Protein AF-A0AA37AFT3-F1 (afdb_monomer_lite)

Radius of gyration: 33.55 Å; chains: 1; bounding box: 89×80×113 Å

Structure (mmCIF, N/CA/C/O backbone):
data_AF-A0AA37AFT3-F1
#
_entry.id   AF-A0AA37AFT3-F1
#
loop_
_atom_site.group_PDB
_atom_site.id
_atom_site.type_symbol
_atom_site.label_atom_id
_atom_site.label_alt_id
_atom_site.label_comp_id
_atom_site.label_asym_id
_atom_site.label_entity_id
_atom_site.label_seq_id
_atom_site.pdbx_PDB_ins_code
_atom_site.Cartn_x
_atom_site.Cartn_y
_atom_site.Cartn_z
_atom_site.occupancy
_atom_site.B_iso_or_equiv
_atom_site.auth_seq_id
_atom_site.auth_comp_id
_atom_site.auth_asym_id
_atom_site.auth_atom_id
_atom_site.pdbx_PDB_model_num
ATOM 1 N N . MET A 1 1 ? -3.714 -36.925 9.515 1.00 52.41 1 MET A N 1
ATOM 2 C CA . MET A 1 1 ? -2.650 -36.429 8.627 1.00 52.41 1 MET A CA 1
ATOM 3 C C . MET A 1 1 ? -2.883 -37.020 7.266 1.00 52.41 1 MET A C 1
ATOM 5 O O . MET A 1 1 ? -2.352 -38.081 6.935 1.00 52.41 1 MET A O 1
ATOM 9 N N . ASP A 1 2 ? -3.731 -36.326 6.524 1.00 59.03 2 ASP A N 1
ATOM 10 C CA . ASP A 1 2 ? -3.814 -36.468 5.084 1.00 59.03 2 ASP A CA 1
ATOM 11 C C . ASP A 1 2 ? -2.380 -36.406 4.508 1.00 59.03 2 ASP A C 1
ATOM 13 O O . ASP A 1 2 ? -1.645 -35.446 4.735 1.00 59.03 2 ASP A O 1
ATOM 17 N N . LYS A 1 3 ? -1.901 -37.492 3.888 1.00 64.19 3 LYS A N 1
ATOM 18 C CA . LYS A 1 3 ? -0.626 -37.509 3.139 1.00 64.19 3 LYS A CA 1
ATOM 19 C C . LYS A 1 3 ? -0.868 -37.315 1.641 1.00 64.19 3 LYS A C 1
ATOM 21 O O . LYS A 1 3 ? 0.103 -37.268 0.884 1.00 64.19 3 LYS A O 1
ATOM 26 N N . ASP A 1 4 ? -2.129 -37.224 1.227 1.00 77.56 4 ASP A N 1
ATOM 27 C CA . ASP A 1 4 ? -2.548 -37.142 -0.166 1.00 77.56 4 ASP A CA 1
ATOM 28 C C . ASP A 1 4 ? -2.232 -35.768 -0.762 1.00 77.56 4 ASP A C 1
ATOM 30 O O . ASP A 1 4 ? -1.891 -35.685 -1.939 1.00 77.56 4 ASP A O 1
ATOM 34 N N . TRP A 1 5 ? -2.136 -34.720 0.071 1.00 83.06 5 TRP A N 1
ATOM 35 C CA . TRP A 1 5 ? -1.703 -33.385 -0.369 1.00 83.06 5 TRP A CA 1
ATOM 36 C C . TRP A 1 5 ? -0.353 -33.399 -1.102 1.00 83.06 5 TRP A C 1
ATOM 38 O O . TRP A 1 5 ? -0.123 -32.582 -1.986 1.00 83.06 5 TRP A O 1
ATOM 48 N N . LYS A 1 6 ? 0.555 -34.341 -0.797 1.00 88.25 6 LYS A N 1
ATOM 49 C CA . LYS A 1 6 ? 1.831 -34.456 -1.526 1.00 88.25 6 LYS A CA 1
ATOM 50 C C . LYS A 1 6 ? 1.647 -34.905 -2.971 1.00 88.25 6 LYS A C 1
ATOM 52 O O . LYS A 1 6 ? 2.465 -34.536 -3.805 1.00 88.25 6 LYS A O 1
ATOM 57 N N . LYS A 1 7 ? 0.605 -35.688 -3.267 1.00 89.06 7 LYS A N 1
ATOM 58 C CA . LYS A 1 7 ? 0.298 -36.140 -4.631 1.00 89.06 7 LYS A CA 1
ATOM 59 C C . LYS A 1 7 ? -0.245 -35.004 -5.498 1.00 89.06 7 LYS A C 1
ATOM 61 O O . LYS A 1 7 ? -0.102 -35.053 -6.713 1.00 89.06 7 LYS A O 1
ATOM 66 N N . VAL A 1 8 ? -0.793 -33.955 -4.879 1.00 91.19 8 VAL A N 1
ATOM 67 C CA . VAL A 1 8 ? -1.236 -32.735 -5.575 1.00 91.19 8 VAL A CA 1
ATOM 68 C C . VAL A 1 8 ? -0.067 -32.017 -6.252 1.00 91.19 8 VAL A C 1
ATOM 70 O O . VAL A 1 8 ? -0.282 -31.320 -7.235 1.00 91.19 8 VAL A O 1
ATOM 73 N N . ALA A 1 9 ? 1.177 -32.231 -5.800 1.00 92.12 9 ALA A N 1
ATOM 74 C CA . ALA A 1 9 ? 2.371 -31.621 -6.389 1.00 92.12 9 ALA A CA 1
ATOM 75 C C . ALA A 1 9 ? 2.471 -31.826 -7.910 1.00 92.12 9 ALA A C 1
ATOM 77 O O . ALA A 1 9 ? 2.867 -30.913 -8.625 1.00 92.12 9 ALA A O 1
ATOM 78 N N . GLU A 1 10 ? 2.081 -33.003 -8.407 1.00 91.31 10 GLU A N 1
ATOM 79 C CA . GLU A 1 10 ? 2.119 -33.342 -9.838 1.00 91.31 10 GLU A CA 1
ATOM 80 C C . GLU A 1 10 ? 1.008 -32.654 -10.649 1.00 91.31 10 GLU A C 1
ATOM 82 O O . GLU A 1 10 ? 1.064 -32.631 -11.875 1.00 91.31 10 GLU A O 1
ATOM 87 N N . LYS A 1 11 ? -0.000 -32.096 -9.970 1.00 94.19 11 LYS A N 1
ATOM 88 C CA . LYS A 1 11 ? -1.185 -31.457 -10.563 1.00 94.19 11 LYS A CA 1
ATOM 89 C C . LYS A 1 11 ? -1.181 -29.936 -10.410 1.00 94.19 11 LYS A C 1
ATOM 91 O O . LYS A 1 11 ? -2.057 -29.273 -10.959 1.00 94.19 11 LYS A O 1
ATOM 96 N N . LEU A 1 12 ? -0.233 -29.382 -9.652 1.00 95.44 12 LEU A N 1
ATOM 97 C CA . LEU A 1 12 ? -0.083 -27.938 -9.507 1.00 95.44 12 LEU A CA 1
ATOM 98 C C . LEU A 1 12 ? 0.278 -27.307 -10.864 1.00 95.44 12 LEU A C 1
ATOM 100 O O . LEU A 1 12 ? 1.156 -27.836 -11.555 1.00 95.44 12 LEU A O 1
ATOM 104 N N . PRO A 1 13 ? -0.342 -26.171 -11.235 1.00 95.31 13 PRO A N 1
ATOM 105 C CA . PRO A 1 13 ? -0.025 -25.474 -12.476 1.00 95.31 13 PRO A CA 1
ATOM 106 C C . PRO A 1 13 ? 1.466 -25.148 -12.591 1.00 95.31 13 PRO A C 1
ATOM 108 O O . PRO A 1 13 ? 2.115 -24.823 -11.599 1.00 95.31 13 PRO A O 1
ATOM 111 N N . VAL A 1 14 ? 2.003 -25.214 -13.808 1.00 94.38 14 VAL A N 1
ATOM 112 C CA . VAL A 1 14 ? 3.377 -24.779 -14.136 1.00 94.38 14 VAL A CA 1
ATOM 113 C C . VAL A 1 14 ? 3.405 -23.465 -14.922 1.00 94.38 14 VAL A C 1
ATOM 115 O O . VAL A 1 14 ? 4.475 -22.905 -15.150 1.00 94.38 14 VAL A O 1
ATOM 118 N N . GLU A 1 15 ? 2.226 -22.959 -15.287 1.00 93.62 15 GLU A N 1
ATOM 119 C CA . GLU A 1 15 ? 2.006 -21.671 -15.940 1.00 93.62 15 GLU A CA 1
ATOM 120 C C . GLU A 1 15 ? 0.859 -20.917 -15.249 1.00 93.62 15 GLU A C 1
ATOM 122 O O . GLU A 1 15 ? -0.069 -21.569 -14.752 1.00 93.62 15 GLU A O 1
ATOM 127 N N . PRO A 1 16 ? 0.913 -19.574 -15.218 1.00 94.38 16 PRO A N 1
ATOM 128 C CA . PRO A 1 16 ? -0.163 -18.750 -14.680 1.00 94.38 16 PRO A CA 1
ATOM 129 C C . PRO A 1 16 ? -1.413 -18.772 -15.565 1.00 94.38 16 PRO A C 1
ATOM 131 O O . PRO A 1 16 ? -1.354 -19.098 -16.755 1.00 94.38 16 PRO A O 1
ATOM 134 N N . ARG A 1 17 ? -2.552 -18.345 -15.010 1.00 92.75 17 ARG A N 1
ATOM 135 C CA . ARG A 1 17 ? -3.761 -18.097 -15.810 1.00 92.75 17 ARG A CA 1
ATOM 136 C C . ARG A 1 17 ? -3.544 -16.979 -16.831 1.00 92.75 17 ARG A C 1
ATOM 138 O O . ARG A 1 17 ? -2.819 -16.018 -16.583 1.00 92.75 17 ARG A O 1
ATOM 145 N N . SER A 1 18 ? -4.281 -17.050 -17.940 1.00 92.38 18 SER A N 1
ATOM 146 C CA . SER A 1 18 ? -4.315 -15.989 -18.956 1.00 92.38 18 SER A CA 1
ATOM 147 C C . SER A 1 18 ? -4.700 -14.629 -18.378 1.00 92.38 18 SER A C 1
ATOM 149 O O . SER A 1 18 ? -4.163 -13.620 -18.814 1.00 92.38 18 SER A O 1
ATOM 151 N N . ASP A 1 19 ? -5.597 -14.602 -17.388 1.00 90.12 19 ASP A N 1
ATOM 152 C CA . ASP A 1 19 ? -6.041 -13.361 -16.745 1.00 90.12 19 ASP A CA 1
ATOM 153 C C . ASP A 1 19 ? -4.878 -12.664 -16.029 1.00 90.12 19 ASP A C 1
ATOM 155 O O . ASP A 1 19 ? -4.692 -11.469 -16.216 1.00 90.12 19 ASP A O 1
ATOM 159 N N . LEU A 1 20 ? -4.045 -13.421 -15.299 1.00 91.00 20 LEU A N 1
ATOM 160 C CA . LEU A 1 20 ? -2.837 -12.892 -14.658 1.00 91.00 20 LEU A CA 1
ATOM 161 C C . LEU A 1 20 ? -1.834 -12.391 -15.695 1.00 91.00 20 LEU A C 1
ATOM 163 O O . LEU A 1 20 ? -1.257 -11.322 -15.532 1.00 91.00 20 LEU A O 1
ATOM 167 N N . VAL A 1 21 ? -1.616 -13.163 -16.765 1.00 93.00 21 VAL A N 1
ATOM 168 C CA . VAL A 1 21 ? -0.695 -12.767 -17.840 1.00 93.00 21 VAL A CA 1
ATOM 169 C C . VAL A 1 21 ? -1.152 -11.458 -18.476 1.00 93.00 21 VAL A C 1
ATOM 171 O O . VAL A 1 21 ? -0.344 -10.551 -18.635 1.00 93.00 21 VAL A O 1
ATOM 174 N N . ASN A 1 22 ? -2.437 -11.339 -18.805 1.00 90.94 22 ASN A N 1
ATOM 175 C CA . ASN A 1 22 ? -2.991 -10.141 -19.426 1.00 90.94 22 ASN A CA 1
ATOM 176 C C . ASN A 1 22 ? -2.936 -8.931 -18.489 1.00 90.94 22 ASN A C 1
ATOM 178 O O . ASN A 1 22 ? -2.549 -7.861 -18.940 1.00 90.94 22 ASN A O 1
ATOM 182 N N . ASP A 1 23 ? -3.280 -9.103 -17.211 1.00 87.38 23 ASP A N 1
ATOM 183 C CA . ASP A 1 23 ? -3.240 -8.042 -16.196 1.00 87.38 23 ASP A CA 1
ATOM 184 C C . ASP A 1 23 ? -1.820 -7.476 -16.037 1.00 87.38 23 ASP A C 1
ATOM 186 O O . ASP A 1 23 ? -1.592 -6.275 -16.175 1.00 87.38 23 ASP A O 1
ATOM 190 N N . VAL A 1 24 ? -0.832 -8.366 -15.894 1.00 87.12 24 VAL A N 1
ATOM 191 C CA . VAL A 1 24 ? 0.586 -7.995 -15.799 1.00 87.12 24 VAL A CA 1
ATOM 192 C C . VAL A 1 24 ? 1.084 -7.321 -17.076 1.00 87.12 24 VAL A C 1
ATOM 194 O O . VAL A 1 24 ? 1.809 -6.334 -17.004 1.00 87.12 24 VAL A O 1
ATOM 197 N N . LEU A 1 25 ? 0.733 -7.844 -18.255 1.00 87.25 25 LEU A N 1
ATOM 198 C CA . LEU A 1 25 ? 1.149 -7.235 -19.519 1.00 87.25 25 LEU A CA 1
ATOM 199 C C . LEU A 1 25 ? 0.500 -5.859 -19.720 1.00 87.25 25 LEU A C 1
ATOM 201 O O . LEU A 1 25 ? 1.189 -4.948 -20.168 1.00 87.25 25 LEU A O 1
ATOM 205 N N . SER A 1 26 ? -0.775 -5.683 -19.356 1.00 84.50 26 SER A N 1
ATOM 206 C CA . SER A 1 26 ? -1.445 -4.376 -19.399 1.00 84.50 26 SER A CA 1
ATOM 207 C C . SER A 1 26 ? -0.713 -3.379 -18.508 1.00 84.50 26 SER A C 1
ATOM 209 O O . SER A 1 26 ? -0.323 -2.322 -18.983 1.00 84.50 26 SER A O 1
ATOM 211 N N . ASP A 1 27 ? -0.405 -3.740 -17.258 1.00 79.88 27 ASP A N 1
ATOM 212 C CA . ASP A 1 27 ? 0.327 -2.853 -16.346 1.00 79.88 27 ASP A CA 1
ATOM 213 C C . ASP A 1 27 ? 1.717 -2.461 -16.885 1.00 79.88 27 ASP A C 1
ATOM 215 O O . ASP A 1 27 ? 2.114 -1.294 -16.835 1.00 79.88 27 ASP A O 1
ATOM 219 N N . ILE A 1 28 ? 2.435 -3.415 -17.487 1.00 77.38 28 ILE A N 1
ATOM 220 C CA . ILE A 1 28 ? 3.740 -3.173 -18.118 1.00 77.38 28 ILE A CA 1
ATOM 221 C C . ILE A 1 28 ? 3.657 -2.137 -19.247 1.00 77.38 28 ILE A C 1
ATOM 223 O O . ILE A 1 28 ? 4.567 -1.313 -19.374 1.00 77.38 28 ILE A O 1
ATOM 227 N N . TYR A 1 29 ? 2.627 -2.212 -20.092 1.00 71.12 29 TYR A N 1
ATOM 228 C CA . TYR A 1 29 ? 2.511 -1.367 -21.283 1.00 71.12 29 TYR A CA 1
ATOM 229 C C . TYR A 1 29 ? 1.748 -0.060 -21.036 1.00 71.12 29 TYR A C 1
ATOM 231 O O . TYR A 1 29 ? 2.037 0.927 -21.712 1.00 71.12 29 TYR A O 1
ATOM 239 N N . ASP A 1 30 ? 0.838 -0.034 -20.062 1.00 67.94 30 ASP A N 1
ATOM 240 C CA . ASP A 1 30 ? -0.032 1.111 -19.782 1.00 67.94 30 ASP A CA 1
ATOM 241 C C . ASP A 1 30 ? 0.508 2.002 -18.652 1.00 67.94 30 ASP A C 1
ATOM 243 O O . ASP A 1 30 ? 0.416 3.227 -18.749 1.00 67.94 30 ASP A O 1
ATOM 247 N N . ASN A 1 31 ? 1.099 1.413 -17.603 1.00 64.19 31 ASN A N 1
ATOM 248 C CA . ASN A 1 31 ? 1.530 2.139 -16.399 1.00 64.19 31 ASN A CA 1
ATOM 249 C C . ASN A 1 31 ? 3.060 2.199 -16.252 1.00 64.19 31 ASN A C 1
ATOM 251 O O . ASN A 1 31 ? 3.593 3.214 -15.818 1.00 64.19 31 ASN A O 1
ATOM 255 N N . GLY A 1 32 ? 3.784 1.142 -16.642 1.00 60.25 32 GLY A N 1
ATOM 256 C CA . GLY A 1 32 ? 5.251 1.145 -16.758 1.00 60.25 32 GLY A CA 1
ATOM 257 C C . GLY A 1 32 ? 6.048 1.160 -15.442 1.00 60.25 32 GLY A C 1
ATOM 258 O O . GLY A 1 32 ? 7.270 1.326 -15.485 1.00 60.25 32 GLY A O 1
ATOM 259 N N . ASP A 1 33 ? 5.402 0.960 -14.289 1.00 63.38 33 ASP A N 1
ATOM 260 C CA . ASP A 1 33 ? 5.991 1.291 -12.982 1.00 63.38 33 ASP A CA 1
ATOM 261 C C . ASP A 1 33 ? 6.720 0.127 -12.278 1.00 63.38 33 ASP A C 1
ATOM 263 O O . ASP A 1 33 ? 7.746 0.342 -11.628 1.00 63.38 33 ASP A O 1
ATOM 267 N N . ALA A 1 34 ? 6.252 -1.125 -12.388 1.00 70.69 34 ALA A N 1
ATOM 268 C CA . ALA A 1 34 ? 6.767 -2.213 -11.536 1.00 70.69 34 ALA A CA 1
ATOM 269 C C . ALA A 1 34 ? 7.836 -3.122 -12.163 1.00 70.69 34 ALA A C 1
ATOM 271 O O . ALA A 1 34 ? 8.575 -3.786 -11.429 1.00 70.69 34 ALA A O 1
ATOM 272 N N . LEU A 1 35 ? 7.924 -3.165 -13.496 1.00 86.19 35 LEU A N 1
ATOM 273 C CA . LEU A 1 35 ? 8.821 -4.054 -14.253 1.00 86.19 35 LEU A CA 1
ATOM 274 C C . LEU A 1 35 ? 9.780 -3.293 -15.180 1.00 86.19 35 LEU A C 1
ATOM 276 O O . LEU A 1 35 ? 10.328 -3.858 -16.126 1.00 86.19 35 LEU A O 1
ATOM 280 N N . GLY A 1 36 ? 10.021 -2.022 -14.861 1.00 84.19 36 GLY A N 1
ATOM 281 C CA . GLY A 1 36 ? 10.932 -1.147 -15.585 1.00 84.19 36 GLY A CA 1
ATOM 282 C C . GLY A 1 36 ? 10.323 -0.565 -16.857 1.00 84.19 36 GLY A C 1
ATOM 283 O O . GLY A 1 36 ? 9.535 -1.205 -17.555 1.00 84.19 36 GLY A O 1
ATOM 284 N N . THR A 1 37 ? 10.733 0.660 -17.166 1.00 86.88 37 THR A N 1
ATOM 285 C CA . THR A 1 37 ? 10.320 1.388 -18.365 1.00 86.88 37 THR A CA 1
ATOM 286 C C . THR A 1 37 ? 11.112 0.902 -19.586 1.00 86.88 37 THR A C 1
ATOM 288 O O . THR A 1 37 ? 12.298 0.576 -19.455 1.00 86.88 37 THR A O 1
ATOM 291 N N . PRO A 1 38 ? 10.502 0.848 -20.785 1.00 89.38 38 PRO A N 1
ATOM 292 C CA . PRO A 1 38 ? 11.240 0.597 -22.017 1.00 89.38 38 PRO A CA 1
ATOM 293 C C . PRO A 1 38 ? 12.376 1.611 -22.237 1.00 89.38 38 PRO A C 1
ATOM 295 O O . PRO A 1 38 ? 12.302 2.756 -21.793 1.00 89.38 38 PRO A O 1
ATOM 298 N N . MET A 1 39 ? 13.428 1.204 -22.947 1.00 93.12 39 MET A N 1
ATOM 299 C CA . MET A 1 39 ? 14.653 1.986 -23.130 1.00 93.12 39 MET A CA 1
ATOM 300 C C . MET A 1 39 ? 14.903 2.311 -24.604 1.00 93.12 39 MET A C 1
ATOM 302 O O . MET A 1 39 ? 14.559 1.547 -25.511 1.00 93.12 39 MET A O 1
ATOM 306 N N . LEU A 1 40 ? 15.564 3.440 -24.842 1.00 95.56 40 LEU A N 1
ATOM 307 C CA . LEU A 1 40 ? 16.180 3.787 -26.111 1.00 95.56 40 LEU A CA 1
ATOM 308 C C . LEU A 1 40 ? 17.692 3.629 -25.981 1.00 95.56 40 LEU A C 1
ATOM 310 O O . LEU A 1 40 ? 18.389 4.497 -25.454 1.00 95.56 40 LEU A O 1
ATOM 314 N N . LEU A 1 41 ? 18.191 2.488 -26.449 1.00 96.69 41 LEU A N 1
ATOM 315 C CA . LEU A 1 41 ? 19.598 2.137 -26.348 1.00 96.69 41 LEU A CA 1
ATOM 316 C C . LEU A 1 41 ? 20.392 2.876 -27.404 1.00 96.69 41 LEU A C 1
ATOM 318 O O . LEU A 1 41 ? 20.119 2.691 -28.583 1.00 96.69 41 LEU A O 1
ATOM 322 N N . PHE A 1 42 ? 21.425 3.617 -27.016 1.00 96.50 42 PHE A N 1
ATOM 323 C CA . PHE A 1 42 ? 22.278 4.297 -27.986 1.00 96.50 42 PHE A CA 1
ATOM 324 C C . PHE A 1 42 ? 23.761 3.996 -27.799 1.00 96.50 42 PHE A C 1
ATOM 326 O O . PHE A 1 42 ? 24.255 3.725 -26.699 1.00 96.50 42 PHE A O 1
ATOM 333 N N . HIS A 1 43 ? 24.502 4.060 -28.899 1.00 95.31 43 HIS A N 1
ATOM 334 C CA . HIS A 1 43 ? 25.954 4.141 -28.869 1.00 95.31 43 HIS A CA 1
ATOM 335 C C . HIS A 1 43 ? 26.450 5.080 -29.958 1.00 95.31 43 HIS A C 1
ATOM 337 O O . HIS A 1 43 ? 25.830 5.230 -31.007 1.00 95.31 43 HIS A O 1
ATOM 343 N N . ARG A 1 44 ? 27.575 5.732 -29.676 1.00 94.62 44 ARG A N 1
ATOM 344 C CA . ARG A 1 44 ? 28.176 6.696 -30.587 1.00 94.62 44 ARG A CA 1
ATOM 345 C C . ARG A 1 44 ? 28.841 5.981 -31.760 1.00 94.62 44 ARG A C 1
ATOM 347 O O . ARG A 1 44 ? 29.671 5.098 -31.541 1.00 94.62 44 ARG A O 1
ATOM 354 N N . GLU A 1 45 ? 28.586 6.466 -32.965 1.00 91.44 45 GLU A N 1
ATOM 355 C CA . GLU A 1 45 ? 29.202 5.981 -34.198 1.00 91.44 45 GLU A CA 1
ATOM 356 C C . GLU A 1 45 ? 29.602 7.139 -35.131 1.00 91.44 45 GLU A C 1
ATOM 358 O O . GLU A 1 45 ? 29.071 8.250 -35.014 1.00 91.44 45 GLU A O 1
ATOM 363 N N . PRO A 1 46 ? 30.593 6.945 -36.020 1.00 89.75 46 PRO A N 1
ATOM 364 C CA . PRO A 1 46 ? 30.944 7.954 -37.010 1.00 89.75 46 PRO A CA 1
ATOM 365 C C . PRO A 1 46 ? 29.848 8.067 -38.079 1.00 89.75 46 PRO A C 1
ATOM 367 O O . PRO A 1 46 ? 29.537 7.097 -38.761 1.00 89.75 46 PRO A O 1
ATOM 370 N N . PHE A 1 47 ? 29.327 9.276 -38.273 1.00 86.56 47 PHE A N 1
ATOM 371 C CA . PHE A 1 47 ? 28.319 9.597 -39.278 1.00 86.56 47 PHE A CA 1
ATOM 372 C C . PHE A 1 47 ? 28.921 10.440 -40.404 1.00 86.56 47 PHE A C 1
ATOM 374 O O . PHE A 1 47 ? 29.730 11.339 -40.154 1.00 86.56 47 PHE A O 1
ATOM 381 N N . THR A 1 48 ? 28.542 10.171 -41.655 1.00 85.75 48 THR A N 1
ATOM 382 C CA . THR A 1 48 ? 29.061 10.910 -42.816 1.00 85.75 48 THR A CA 1
ATOM 383 C C . THR A 1 48 ? 27.946 11.682 -43.502 1.00 85.75 48 THR A C 1
ATOM 385 O O . THR A 1 48 ? 27.110 11.107 -44.191 1.00 85.75 48 THR A O 1
ATOM 388 N N . LEU A 1 49 ? 27.982 13.006 -43.366 1.00 81.25 49 LEU A N 1
ATOM 389 C CA . LEU A 1 49 ? 27.103 13.917 -44.088 1.00 81.25 49 LEU A CA 1
ATOM 390 C C . LEU A 1 49 ? 27.673 14.162 -45.481 1.00 81.25 49 LEU A C 1
ATOM 392 O O . LEU A 1 49 ? 28.647 14.897 -45.637 1.00 81.25 49 LEU A O 1
ATOM 396 N N . ALA A 1 50 ? 27.072 13.542 -46.487 1.00 78.88 50 ALA A N 1
ATOM 397 C CA . ALA A 1 50 ? 27.398 13.745 -47.892 1.00 78.88 50 ALA A CA 1
ATOM 398 C C . ALA A 1 50 ? 26.126 14.104 -48.673 1.00 78.88 50 ALA A C 1
ATOM 400 O O . ALA A 1 50 ? 25.020 13.892 -48.180 1.00 78.88 50 ALA A O 1
ATOM 401 N N . GLU A 1 51 ? 26.279 14.636 -49.890 1.00 73.62 51 GLU A N 1
ATOM 402 C CA . GLU A 1 51 ? 25.149 14.862 -50.810 1.00 73.62 51 GLU A CA 1
ATOM 403 C C . GLU A 1 51 ? 24.293 13.580 -50.954 1.00 73.62 51 GLU A C 1
ATOM 405 O O . GLU A 1 51 ? 24.794 12.493 -50.688 1.00 73.62 51 GLU A O 1
ATOM 410 N N . PRO A 1 52 ? 23.010 13.619 -51.335 1.00 72.44 52 PRO A N 1
ATOM 411 C CA . PRO A 1 52 ? 22.246 12.405 -51.654 1.00 72.44 52 PRO A CA 1
ATOM 412 C C . PRO A 1 52 ? 22.865 11.628 -52.831 1.00 72.44 52 PRO A C 1
ATOM 414 O O . PRO A 1 52 ? 23.699 12.166 -53.558 1.00 72.44 52 PRO A O 1
ATOM 417 N N . LEU A 1 53 ? 22.554 10.337 -52.977 1.00 78.00 53 LEU A N 1
ATOM 418 C CA . LEU A 1 53 ? 22.941 9.575 -54.174 1.00 78.00 53 LEU A CA 1
ATOM 419 C C . LEU A 1 53 ? 21.869 9.771 -55.252 1.00 78.00 53 LEU A C 1
ATOM 421 O O . LEU A 1 53 ? 20.692 9.565 -54.967 1.00 78.00 53 LEU A O 1
ATOM 425 N N . ASP A 1 54 ? 22.282 10.125 -56.468 1.00 73.31 54 ASP A N 1
ATOM 426 C CA . ASP A 1 54 ? 21.408 10.123 -57.646 1.00 73.31 54 ASP A CA 1
ATOM 427 C C . ASP A 1 54 ? 21.326 8.706 -58.250 1.00 73.31 54 ASP A C 1
ATOM 429 O O . ASP A 1 54 ? 22.249 7.903 -58.081 1.00 73.31 54 ASP A O 1
ATOM 433 N N . GLU A 1 55 ? 20.257 8.395 -58.999 1.00 77.19 55 GLU A N 1
ATOM 434 C CA . GLU A 1 55 ? 20.087 7.096 -59.690 1.00 77.19 55 GLU A CA 1
ATOM 435 C C . GLU A 1 55 ? 21.270 6.750 -60.614 1.00 77.19 55 GLU A C 1
ATOM 437 O O . GLU A 1 55 ? 21.584 5.577 -60.821 1.00 77.19 55 GLU A O 1
ATOM 442 N N . ILE A 1 56 ? 21.955 7.767 -61.149 1.00 75.06 56 ILE A N 1
ATOM 443 C CA . ILE A 1 56 ? 23.171 7.626 -61.952 1.00 75.06 56 ILE A CA 1
ATOM 444 C C . ILE A 1 56 ? 24.208 8.634 -61.454 1.00 75.06 56 ILE A C 1
ATOM 446 O O . ILE A 1 56 ? 24.051 9.842 -61.610 1.00 75.06 56 ILE A O 1
ATOM 450 N N . MET A 1 57 ? 25.309 8.130 -60.900 1.00 78.81 57 MET A N 1
ATOM 451 C CA . MET A 1 57 ? 26.411 8.944 -60.380 1.00 78.81 57 MET A CA 1
ATOM 452 C C . MET A 1 57 ? 27.584 8.968 -61.370 1.00 78.81 57 MET A C 1
ATOM 454 O O . MET A 1 57 ? 28.208 7.934 -61.616 1.00 78.81 57 MET A O 1
ATOM 458 N N . CYS A 1 58 ? 27.934 10.138 -61.915 1.00 83.81 58 CYS A N 1
ATOM 459 C CA . CYS A 1 58 ? 29.136 10.287 -62.744 1.00 83.81 58 CYS A CA 1
ATOM 460 C C . CYS A 1 58 ? 30.425 10.333 -61.885 1.00 83.81 58 CYS A C 1
ATOM 462 O O . CYS A 1 58 ? 30.362 10.639 -60.689 1.00 83.81 58 CYS A O 1
ATOM 464 N N . PRO A 1 59 ? 31.617 10.062 -62.455 1.00 81.75 59 PRO A N 1
ATOM 465 C CA . PRO A 1 59 ? 32.885 10.117 -61.714 1.00 81.75 59 PRO A CA 1
ATOM 466 C C . PRO A 1 59 ? 33.148 11.460 -61.010 1.00 81.75 59 PRO A C 1
ATOM 468 O O . PRO A 1 59 ? 33.663 11.485 -59.895 1.00 81.75 59 PRO A O 1
ATOM 471 N N . GLU A 1 60 ? 32.743 12.576 -61.618 1.00 80.12 60 GLU A N 1
ATOM 472 C CA . GLU A 1 60 ? 32.883 13.918 -61.033 1.00 80.12 60 GLU A CA 1
ATOM 473 C C . GLU A 1 60 ? 31.931 14.134 -59.847 1.00 80.12 60 GLU A C 1
ATOM 475 O O . GLU A 1 60 ? 32.312 14.769 -58.865 1.00 80.12 60 GLU A O 1
ATOM 480 N N . ALA A 1 61 ? 30.721 13.564 -59.892 1.00 77.81 61 ALA A N 1
ATOM 481 C CA . ALA A 1 61 ? 29.771 13.591 -58.780 1.00 77.81 61 ALA A CA 1
ATOM 482 C C . ALA A 1 61 ? 30.276 12.760 -57.590 1.00 77.81 61 ALA A C 1
ATOM 484 O O . ALA A 1 61 ? 30.152 13.189 -56.442 1.00 77.81 61 ALA A O 1
ATOM 485 N N . TRP A 1 62 ? 30.924 11.618 -57.847 1.00 80.12 62 TRP A N 1
ATOM 486 C CA . TRP A 1 62 ? 31.610 10.839 -56.808 1.00 80.12 62 TRP A CA 1
ATOM 487 C C . TRP A 1 62 ? 32.750 11.618 -56.152 1.00 80.12 62 TRP A C 1
ATOM 489 O O . TRP A 1 62 ? 32.881 11.612 -54.926 1.00 80.12 62 TRP A O 1
ATOM 499 N N . GLU A 1 63 ? 33.557 12.308 -56.954 1.00 78.81 63 GLU A N 1
ATOM 500 C CA . GLU A 1 63 ? 34.673 13.115 -56.465 1.00 78.81 63 GLU A CA 1
ATOM 501 C C . GLU A 1 63 ? 34.180 14.337 -55.672 1.00 78.81 63 GLU A C 1
ATOM 503 O O . GLU A 1 63 ? 34.696 14.624 -54.590 1.00 78.81 63 GLU A O 1
ATOM 508 N N . ARG A 1 64 ? 33.124 15.016 -56.145 1.00 76.75 64 ARG A N 1
ATOM 509 C CA . ARG A 1 64 ? 32.470 16.117 -55.421 1.00 76.75 64 ARG A CA 1
ATOM 510 C C . ARG A 1 64 ? 31.918 15.641 -54.081 1.00 76.75 64 ARG A C 1
ATOM 512 O O . ARG A 1 64 ? 32.257 16.234 -53.062 1.00 76.75 64 ARG A O 1
ATOM 519 N N . ARG A 1 65 ? 31.164 14.537 -54.069 1.00 81.00 65 ARG A N 1
ATOM 520 C CA . ARG A 1 65 ? 30.612 13.914 -52.856 1.00 81.00 65 ARG A CA 1
ATOM 521 C C . ARG A 1 65 ? 31.702 13.574 -51.840 1.00 81.00 65 ARG A C 1
ATOM 523 O O . ARG A 1 65 ? 31.531 13.834 -50.655 1.00 81.00 65 ARG A O 1
ATOM 530 N N . ARG A 1 66 ? 32.829 13.004 -52.286 1.00 76.44 66 ARG A N 1
ATOM 531 C CA . ARG A 1 66 ? 33.978 12.708 -51.411 1.00 76.44 66 ARG A CA 1
ATOM 532 C C . ARG A 1 66 ? 34.598 13.973 -50.826 1.00 76.44 66 ARG A C 1
ATOM 534 O O . ARG A 1 66 ? 34.948 13.978 -49.654 1.00 76.44 66 ARG A O 1
ATOM 541 N N . ARG A 1 67 ? 34.724 15.039 -51.622 1.00 77.31 67 ARG A N 1
ATOM 542 C CA . ARG A 1 67 ? 35.297 16.320 -51.176 1.00 77.31 67 ARG A CA 1
ATOM 543 C C . ARG A 1 67 ? 34.388 17.089 -50.219 1.00 77.31 67 ARG A C 1
ATOM 545 O O . ARG A 1 67 ? 34.901 17.804 -49.365 1.00 77.31 67 ARG A O 1
ATOM 552 N N . THR A 1 68 ? 33.068 16.977 -50.367 1.00 77.56 68 THR A N 1
ATOM 553 C CA . THR A 1 68 ? 32.087 17.695 -49.533 1.00 77.56 68 THR A CA 1
ATOM 554 C C . THR A 1 68 ? 31.615 16.898 -48.318 1.00 77.56 68 THR A C 1
ATOM 556 O O . THR A 1 68 ? 30.971 17.477 -47.441 1.00 77.56 68 THR A O 1
ATOM 559 N N . ALA A 1 69 ? 31.959 15.607 -48.236 1.00 80.31 69 ALA A N 1
ATOM 560 C CA . ALA A 1 69 ? 31.628 14.747 -47.110 1.00 80.31 69 ALA A CA 1
ATOM 561 C C . ALA A 1 69 ? 32.185 15.305 -45.791 1.00 80.31 69 ALA A C 1
ATOM 563 O O . ALA A 1 69 ? 33.387 15.533 -45.642 1.00 80.31 69 ALA A O 1
ATOM 564 N N . LYS A 1 70 ? 31.305 15.496 -44.808 1.00 81.19 70 LYS A N 1
ATOM 565 C CA . LYS A 1 70 ? 31.676 15.892 -43.448 1.00 81.19 70 LYS A CA 1
ATOM 566 C C . LYS A 1 70 ? 31.495 14.710 -42.512 1.00 81.19 70 LYS A C 1
ATOM 568 O O . LYS A 1 70 ? 30.402 14.160 -42.406 1.00 81.19 70 LYS A O 1
ATOM 573 N N . HIS A 1 71 ? 32.555 14.359 -41.795 1.00 84.19 71 HIS A N 1
ATOM 574 C CA . HIS A 1 71 ? 32.494 13.342 -40.753 1.00 84.19 71 HIS A CA 1
ATOM 575 C C . HIS A 1 71 ? 32.110 13.982 -39.421 1.00 84.19 71 HIS A C 1
ATOM 577 O O . HIS A 1 71 ? 32.750 14.929 -38.956 1.00 84.19 71 HIS A O 1
ATOM 583 N N . ARG A 1 72 ? 31.048 13.463 -38.817 1.00 88.12 72 ARG A N 1
ATOM 584 C CA . ARG A 1 72 ? 30.500 13.896 -37.534 1.00 88.12 72 ARG A CA 1
ATOM 585 C C . ARG A 1 72 ? 30.325 12.691 -36.620 1.00 88.12 72 ARG A C 1
ATOM 587 O O . ARG A 1 72 ? 30.413 11.548 -37.057 1.00 88.12 72 ARG A O 1
ATOM 594 N N . TRP A 1 73 ? 30.074 12.948 -35.345 1.00 91.38 73 TRP A N 1
ATOM 595 C CA . TRP A 1 73 ? 29.568 11.914 -34.451 1.00 91.38 73 TRP A CA 1
ATOM 596 C C . TRP A 1 73 ? 28.047 11.864 -34.563 1.00 91.38 73 TRP A C 1
ATOM 598 O O . TRP A 1 73 ? 27.400 12.905 -34.475 1.00 91.38 73 TRP A O 1
ATOM 608 N N . GLY A 1 74 ? 27.510 10.665 -34.768 1.00 94.19 74 GLY A N 1
ATOM 609 C CA . GLY A 1 74 ? 26.094 10.344 -34.642 1.00 94.19 74 GLY A CA 1
ATOM 610 C C . GLY A 1 74 ? 25.883 9.276 -33.573 1.00 94.19 74 GLY A C 1
ATOM 611 O O . GLY A 1 74 ? 26.825 8.859 -32.883 1.00 94.19 74 GLY A O 1
ATOM 612 N N . ALA A 1 75 ? 24.640 8.845 -33.431 1.00 96.19 75 ALA A N 1
ATOM 613 C CA . ALA A 1 75 ? 24.253 7.765 -32.547 1.00 96.19 75 ALA A CA 1
ATOM 614 C C . ALA A 1 75 ? 23.399 6.749 -33.301 1.00 96.19 75 ALA A C 1
ATOM 616 O O . ALA A 1 75 ? 22.448 7.122 -33.982 1.00 96.19 75 ALA A O 1
ATOM 617 N N . TRP A 1 76 ? 23.710 5.470 -33.113 1.00 96.12 76 TRP A N 1
ATOM 618 C CA . TRP A 1 76 ? 22.812 4.390 -33.496 1.00 96.12 76 TRP A CA 1
ATOM 619 C C . TRP A 1 76 ? 21.948 4.021 -32.304 1.00 96.12 76 TRP A C 1
ATOM 621 O O . TRP A 1 76 ? 22.477 3.656 -31.241 1.00 96.12 76 TRP A O 1
ATOM 631 N N . CYS A 1 77 ? 20.640 4.106 -32.504 1.00 96.44 77 CYS A N 1
ATOM 632 C CA . CYS A 1 77 ? 19.618 3.923 -31.493 1.00 96.44 77 CYS A CA 1
ATOM 633 C C . CYS A 1 77 ? 18.803 2.653 -31.764 1.00 96.44 77 CYS A C 1
ATOM 635 O O . CYS A 1 77 ? 18.453 2.381 -32.907 1.00 96.44 77 CYS A O 1
ATOM 637 N N . THR A 1 78 ? 18.449 1.923 -30.707 1.00 96.75 78 THR A N 1
ATOM 638 C CA . THR A 1 78 ? 17.548 0.758 -30.740 1.00 96.75 78 THR A CA 1
ATOM 639 C C . THR A 1 78 ? 16.484 0.925 -29.668 1.00 96.75 78 THR A C 1
ATOM 641 O O . THR A 1 78 ? 16.814 1.109 -28.495 1.00 96.75 78 THR A O 1
ATOM 644 N N . CYS A 1 79 ? 15.208 0.857 -30.039 1.00 93.12 79 CYS A N 1
ATOM 645 C CA . CYS A 1 79 ? 14.115 0.923 -29.072 1.00 93.12 79 CYS A CA 1
ATOM 646 C C . CYS A 1 79 ? 13.785 -0.471 -28.529 1.00 93.12 79 CYS A C 1
ATOM 648 O O . CYS A 1 79 ? 13.439 -1.352 -29.308 1.00 93.12 79 CYS A O 1
ATOM 650 N N . THR A 1 80 ? 13.802 -0.672 -27.208 1.00 91.75 80 THR A N 1
ATOM 651 C CA . THR A 1 80 ? 13.434 -1.976 -26.620 1.00 91.75 80 THR A CA 1
ATOM 652 C C . THR A 1 80 ? 11.931 -2.260 -26.671 1.00 91.75 80 THR A C 1
ATOM 654 O O . THR A 1 80 ? 11.530 -3.396 -26.470 1.00 91.75 80 THR A O 1
ATOM 657 N N . ASN A 1 81 ? 11.088 -1.247 -26.911 1.00 88.62 81 ASN A N 1
ATOM 658 C CA . ASN A 1 81 ? 9.635 -1.429 -26.984 1.00 88.62 81 ASN A CA 1
ATOM 659 C C . ASN A 1 81 ? 9.184 -2.000 -28.336 1.00 88.62 81 ASN A C 1
ATOM 661 O O . ASN A 1 81 ? 8.372 -2.917 -28.379 1.00 88.62 81 ASN A O 1
ATOM 665 N N . CYS A 1 82 ? 9.689 -1.448 -29.446 1.00 88.81 82 CYS A N 1
ATOM 666 C CA . CYS A 1 82 ? 9.321 -1.897 -30.794 1.00 88.81 82 CYS A CA 1
ATOM 667 C C . CYS A 1 82 ? 10.411 -2.689 -31.521 1.00 88.81 82 CYS A C 1
ATOM 669 O O . CYS A 1 82 ? 10.141 -3.227 -32.588 1.00 88.81 82 CYS A O 1
ATOM 671 N N . GLY A 1 83 ? 11.631 -2.750 -30.982 1.00 90.19 83 GLY A N 1
ATOM 672 C CA . GLY A 1 83 ? 12.771 -3.445 -31.589 1.00 90.19 83 GLY A CA 1
ATOM 673 C C . GLY A 1 83 ? 13.394 -2.732 -32.793 1.00 90.19 83 GLY A C 1
ATOM 674 O O . GLY A 1 83 ? 14.348 -3.241 -33.368 1.00 90.19 83 GLY A O 1
ATOM 675 N N . GLU A 1 84 ? 12.871 -1.568 -33.184 1.00 93.44 84 GLU A N 1
ATOM 676 C CA . GLU A 1 84 ? 13.341 -0.840 -34.362 1.00 93.44 84 GLU A CA 1
ATOM 677 C C . GLU A 1 84 ? 14.646 -0.087 -34.092 1.00 93.44 84 GLU A C 1
ATOM 679 O O . GLU A 1 84 ? 14.819 0.566 -33.052 1.00 93.44 84 GLU A O 1
ATOM 684 N N . ASP A 1 85 ? 15.513 -0.121 -35.099 1.00 95.31 85 ASP A N 1
ATOM 685 C CA . ASP A 1 85 ? 16.763 0.622 -35.151 1.00 95.31 85 ASP A CA 1
ATOM 686 C C . ASP A 1 85 ? 16.605 1.929 -35.937 1.00 95.31 85 ASP A C 1
ATOM 688 O O . ASP A 1 85 ? 15.837 2.025 -36.903 1.00 95.31 85 ASP A O 1
ATOM 692 N N . PHE A 1 86 ? 17.352 2.958 -35.540 1.00 94.38 86 PHE A N 1
ATOM 693 C CA . PHE A 1 86 ? 17.465 4.193 -36.307 1.00 94.38 86 PHE A CA 1
ATOM 694 C C . PHE A 1 86 ? 18.694 5.023 -35.933 1.00 94.38 86 PHE A C 1
ATOM 696 O O . PHE A 1 86 ? 19.249 4.922 -34.842 1.00 94.38 86 PHE A O 1
ATOM 703 N N . GLU A 1 87 ? 19.075 5.903 -36.850 1.00 94.31 87 GLU A N 1
ATOM 704 C CA . GLU A 1 87 ? 20.153 6.867 -36.664 1.00 94.31 87 GLU A CA 1
ATOM 705 C C . GLU A 1 87 ? 19.636 8.135 -35.971 1.00 94.31 87 GLU A C 1
ATOM 707 O O . GLU A 1 87 ? 18.509 8.577 -36.207 1.00 94.31 87 GLU A O 1
ATOM 712 N N . ALA A 1 88 ? 20.477 8.744 -35.143 1.00 95.50 88 ALA A N 1
ATOM 713 C CA . ALA A 1 88 ? 20.233 10.012 -34.471 1.00 95.50 88 ALA A CA 1
ATOM 714 C C . ALA A 1 88 ? 21.499 10.880 -34.475 1.00 95.50 88 ALA A C 1
ATOM 716 O O . ALA A 1 88 ? 22.617 10.410 -34.718 1.00 95.50 88 ALA A O 1
ATOM 717 N N . GLY A 1 89 ? 21.344 12.168 -34.181 1.00 95.94 89 GLY A N 1
ATOM 718 C CA . GLY A 1 89 ? 22.491 13.016 -33.880 1.00 95.94 89 GLY A CA 1
ATOM 719 C C . GLY A 1 89 ? 23.141 12.658 -32.543 1.00 95.94 89 GLY A C 1
ATOM 720 O O . GLY A 1 89 ? 22.569 11.929 -31.733 1.00 95.94 89 GLY A O 1
ATOM 721 N N . TYR A 1 90 ? 24.335 13.193 -32.285 1.00 95.81 90 TYR A N 1
ATOM 722 C CA . TYR A 1 90 ? 25.032 13.007 -31.011 1.00 95.81 90 TYR A CA 1
ATOM 723 C C . TYR A 1 90 ? 25.690 14.310 -30.552 1.00 95.81 90 TYR A C 1
ATOM 725 O O . TYR A 1 90 ? 26.516 14.882 -31.268 1.00 95.81 90 TYR A O 1
ATOM 733 N N . SER A 1 91 ? 25.364 14.748 -29.336 1.00 93.81 91 SER A N 1
ATOM 734 C CA . SER A 1 91 ? 25.971 15.908 -28.671 1.00 93.81 91 SER A CA 1
ATOM 735 C C . SER A 1 91 ? 26.029 15.676 -27.168 1.00 93.81 91 SER A C 1
ATOM 737 O O . SER A 1 91 ? 25.164 15.012 -26.610 1.00 93.81 91 SER A O 1
ATOM 739 N N . ASP A 1 92 ? 27.065 16.202 -26.515 1.00 89.94 92 ASP A N 1
ATOM 740 C CA . ASP A 1 92 ? 27.171 16.272 -25.046 1.00 89.94 92 ASP A CA 1
ATOM 741 C C . ASP A 1 92 ? 26.980 14.944 -24.291 1.00 89.94 92 ASP A C 1
ATOM 743 O O . ASP A 1 92 ? 26.603 14.914 -23.124 1.00 89.94 92 ASP A O 1
ATOM 747 N N . GLY A 1 93 ? 27.292 13.820 -24.944 1.00 91.00 93 GLY A N 1
ATOM 748 C CA . GLY A 1 93 ? 27.139 12.493 -24.344 1.00 91.00 93 GLY A CA 1
ATOM 749 C C . GLY A 1 93 ? 25.753 11.867 -24.505 1.00 91.00 93 GLY A C 1
ATOM 750 O O . GLY A 1 93 ? 25.565 10.755 -24.019 1.00 91.00 93 GLY A O 1
ATOM 751 N N . GLY A 1 94 ? 24.829 12.541 -25.191 1.00 94.25 94 GLY A N 1
ATOM 752 C CA . GLY A 1 94 ? 23.469 12.090 -25.465 1.00 94.25 94 GLY A CA 1
ATOM 753 C C . GLY A 1 94 ? 23.129 12.037 -26.953 1.00 94.25 94 GLY A C 1
ATOM 754 O O . GLY A 1 94 ? 23.977 12.262 -27.825 1.00 94.25 94 GLY A O 1
ATOM 755 N N . ILE A 1 95 ? 21.867 11.726 -27.233 1.00 96.88 95 ILE A N 1
ATOM 756 C CA . ILE A 1 95 ? 21.309 11.677 -28.589 1.00 96.88 95 ILE A CA 1
ATOM 757 C C . ILE A 1 95 ? 20.657 13.011 -28.946 1.00 96.88 95 ILE A C 1
ATOM 759 O O . ILE A 1 95 ? 20.173 13.723 -28.071 1.00 96.88 95 ILE A O 1
ATOM 763 N N . VAL A 1 96 ? 20.616 13.344 -30.232 1.00 96.38 96 VAL A N 1
ATOM 764 C CA . VAL A 1 96 ? 19.926 14.537 -30.736 1.00 96.38 96 VAL A CA 1
ATOM 765 C C . VAL A 1 96 ? 18.836 14.100 -31.697 1.00 96.38 96 VAL A C 1
ATOM 767 O O . VAL A 1 96 ? 19.123 13.407 -32.675 1.00 96.38 96 VAL A O 1
ATOM 770 N N . LEU A 1 97 ? 17.599 14.507 -31.418 1.00 95.62 97 LEU A N 1
ATOM 771 C CA . LEU A 1 97 ? 16.440 14.229 -32.264 1.00 95.62 97 LEU A CA 1
ATOM 772 C C . LEU A 1 97 ? 15.731 15.529 -32.620 1.00 95.62 97 LEU A C 1
ATOM 774 O O . LEU A 1 97 ? 15.581 16.419 -31.779 1.00 95.62 97 LEU A O 1
ATOM 778 N N . GLU A 1 98 ? 15.265 15.628 -33.862 1.00 92.44 98 GLU A N 1
ATOM 779 C CA . GLU A 1 98 ? 14.357 16.702 -34.255 1.00 92.44 98 GLU A CA 1
ATOM 780 C C . GLU A 1 98 ? 12.999 16.508 -33.583 1.00 92.44 98 GLU A C 1
ATOM 782 O O . GLU A 1 98 ? 12.488 15.391 -33.491 1.00 92.44 98 GLU A O 1
ATOM 787 N N . THR A 1 99 ? 12.413 17.607 -33.124 1.00 86.12 99 THR A N 1
ATOM 788 C CA . THR A 1 99 ? 11.066 17.656 -32.559 1.00 86.12 99 THR A CA 1
ATOM 789 C C . THR A 1 99 ? 10.191 18.474 -33.497 1.00 86.12 99 THR A C 1
ATOM 791 O O . THR A 1 99 ? 10.472 19.638 -33.784 1.00 86.12 99 THR A O 1
ATOM 794 N N . GLY A 1 100 ? 9.159 17.832 -34.040 1.00 76.81 100 GLY A N 1
ATOM 795 C CA . GLY A 1 100 ? 8.193 18.475 -34.917 1.00 76.81 100 GLY A CA 1
ATOM 796 C C . GLY A 1 100 ? 7.264 19.438 -34.166 1.00 76.81 100 GLY A C 1
ATOM 797 O O . GLY A 1 100 ? 7.263 19.464 -32.939 1.00 76.81 100 GLY A O 1
ATOM 798 N N . PRO A 1 101 ? 6.422 20.194 -34.894 1.00 70.38 101 PRO A N 1
ATOM 799 C CA . PRO A 1 101 ? 5.437 21.108 -34.304 1.00 70.38 101 PRO A CA 1
ATOM 800 C C . PRO A 1 101 ? 4.431 20.439 -33.353 1.00 70.38 101 PRO A C 1
ATOM 802 O O . PRO A 1 101 ? 3.841 21.124 -32.525 1.00 70.38 101 PRO A O 1
ATOM 805 N N . ASP A 1 102 ? 4.256 19.122 -33.476 1.00 74.06 102 ASP A N 1
ATOM 806 C CA . ASP A 1 102 ? 3.329 18.306 -32.684 1.00 74.06 102 ASP A CA 1
ATOM 807 C C . ASP A 1 102 ? 4.026 17.605 -31.496 1.00 74.06 102 ASP A C 1
ATOM 809 O O . ASP A 1 102 ? 3.557 16.569 -31.033 1.00 74.06 102 ASP A O 1
ATOM 813 N N . ASP A 1 103 ? 5.206 18.084 -31.078 1.00 72.88 103 ASP A N 1
ATOM 814 C CA . ASP A 1 103 ? 6.109 17.444 -30.097 1.00 72.88 103 ASP A CA 1
ATOM 815 C C . ASP A 1 103 ? 6.590 16.026 -30.482 1.00 72.88 103 ASP A C 1
ATOM 817 O O . ASP A 1 103 ? 7.221 15.303 -29.709 1.00 72.88 103 ASP A O 1
ATOM 821 N N . ALA A 1 104 ? 6.346 15.637 -31.733 1.00 79.31 104 ALA A N 1
ATOM 822 C CA . ALA A 1 104 ? 6.739 14.365 -32.309 1.00 79.31 104 ALA A CA 1
ATOM 823 C C . ALA A 1 104 ? 8.249 14.306 -32.596 1.00 79.31 104 ALA A C 1
ATOM 825 O O . ALA A 1 104 ? 8.774 15.122 -33.360 1.00 79.31 104 ALA A O 1
ATOM 826 N N . THR A 1 105 ? 8.944 13.305 -32.056 1.00 88.94 105 THR A N 1
ATOM 827 C CA . THR A 1 105 ? 10.364 13.065 -32.346 1.00 88.94 105 THR A CA 1
ATOM 828 C C . THR A 1 105 ? 10.550 12.406 -33.713 1.00 88.94 105 THR A C 1
ATOM 830 O O . THR A 1 105 ? 9.745 11.580 -34.146 1.00 88.94 105 THR A O 1
ATOM 833 N N . ARG A 1 106 ? 11.625 12.764 -34.423 1.00 89.44 106 ARG A N 1
ATOM 834 C CA . ARG A 1 106 ? 11.950 12.203 -35.744 1.00 89.44 106 ARG A CA 1
ATOM 835 C C . ARG A 1 106 ? 13.290 11.482 -35.728 1.00 89.44 106 ARG A C 1
ATOM 837 O O . ARG A 1 106 ? 14.259 11.967 -35.153 1.00 89.44 106 ARG A O 1
ATOM 844 N N . ALA A 1 107 ? 13.323 10.324 -36.384 1.00 90.62 107 ALA A N 1
ATOM 845 C CA . ALA A 1 107 ? 14.548 9.576 -36.638 1.00 90.62 107 ALA A CA 1
ATOM 846 C C . ALA A 1 107 ? 15.366 10.240 -37.754 1.00 90.62 107 ALA A C 1
ATOM 848 O O . ALA A 1 107 ? 14.800 10.775 -38.708 1.00 90.62 107 ALA A O 1
ATOM 849 N N . GLY A 1 108 ? 16.688 10.138 -37.657 1.00 89.50 108 GLY A N 1
ATOM 850 C CA . GLY A 1 108 ? 17.643 10.723 -38.587 1.00 89.50 108 GLY A CA 1
ATOM 851 C C . GLY A 1 108 ? 18.714 11.532 -37.864 1.00 89.50 108 GLY A C 1
ATOM 852 O O . GLY A 1 108 ? 18.545 11.974 -36.726 1.00 89.50 108 GLY A O 1
ATOM 853 N N . TYR A 1 109 ? 19.840 11.733 -38.542 1.00 90.94 109 TYR A N 1
ATOM 854 C CA . TYR A 1 109 ? 20.905 12.581 -38.030 1.00 90.94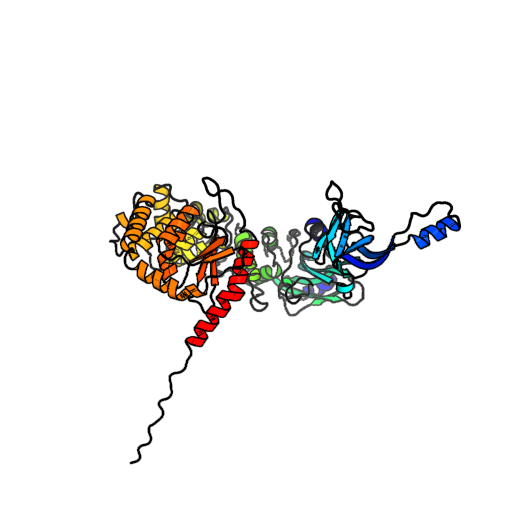 109 TYR A CA 1
ATOM 855 C C . TYR A 1 109 ? 20.429 14.033 -37.855 1.00 90.94 109 TYR A C 1
ATOM 857 O O . TYR A 1 109 ? 19.947 14.644 -38.807 1.00 90.94 109 TYR A O 1
ATOM 865 N N . ALA A 1 110 ? 20.644 14.598 -36.665 1.00 90.94 110 ALA A N 1
ATOM 866 C CA . ALA A 1 110 ? 20.342 15.990 -36.336 1.00 90.94 110 ALA A CA 1
ATOM 867 C C . ALA A 1 110 ? 21.539 16.666 -35.639 1.00 90.94 110 ALA A C 1
ATOM 869 O O . ALA A 1 110 ? 22.281 16.027 -34.894 1.00 90.94 110 ALA A O 1
ATOM 870 N N . GLU A 1 111 ? 21.733 17.967 -35.853 1.00 90.56 111 GLU A N 1
ATOM 871 C CA . GLU A 1 111 ? 22.657 18.782 -35.047 1.00 90.56 111 GLU A CA 1
ATOM 872 C C . GLU A 1 111 ? 21.842 19.620 -34.043 1.00 90.56 111 GLU A C 1
ATOM 874 O O . GLU A 1 111 ? 20.714 19.996 -34.366 1.00 90.56 111 GLU A O 1
ATOM 879 N N . PRO A 1 112 ? 22.378 19.940 -32.847 1.00 91.56 112 PRO A N 1
ATOM 880 C CA . PRO A 1 112 ? 21.689 20.802 -31.891 1.00 91.56 112 PRO A CA 1
ATOM 881 C C . PRO A 1 112 ? 21.287 22.147 -32.510 1.00 91.56 112 PRO A C 1
ATOM 883 O O . PRO A 1 112 ? 22.115 22.873 -33.062 1.00 91.56 112 PRO A O 1
ATOM 886 N N . GLY A 1 113 ? 20.012 22.498 -32.385 1.00 88.31 113 GLY A N 1
ATOM 887 C CA . GLY A 1 113 ? 19.423 23.677 -33.001 1.00 88.31 113 GLY A CA 1
ATOM 888 C C . GLY A 1 113 ? 17.982 23.943 -32.549 1.00 88.31 113 GLY A C 1
ATOM 889 O O . GLY A 1 113 ? 17.464 23.248 -31.680 1.00 88.31 113 GLY A O 1
ATOM 890 N N . PRO A 1 114 ? 17.308 24.951 -33.137 1.00 85.50 114 PRO A N 1
ATOM 891 C CA . PRO A 1 114 ? 16.011 25.452 -32.662 1.00 85.50 114 PRO A CA 1
ATOM 892 C C . PRO A 1 114 ? 14.848 24.450 -32.712 1.00 85.50 114 PRO A C 1
ATOM 894 O O . PRO A 1 114 ? 13.835 24.673 -32.060 1.00 85.50 114 PRO A O 1
ATOM 897 N N . VAL A 1 115 ? 14.974 23.392 -33.517 1.00 87.19 115 VAL A N 1
ATOM 898 C CA . VAL A 1 115 ? 13.934 22.375 -33.763 1.00 87.19 115 VAL A CA 1
ATOM 899 C C . VAL A 1 115 ? 14.388 20.972 -33.350 1.00 87.19 115 VAL A C 1
ATOM 901 O O . VAL A 1 115 ? 13.811 19.976 -33.771 1.00 87.19 115 VAL A O 1
ATOM 904 N N . SER A 1 116 ? 15.450 20.875 -32.551 1.00 90.62 116 SER A N 1
ATOM 905 C CA . SER A 1 116 ? 16.016 19.607 -32.089 1.00 90.62 116 SER A CA 1
ATOM 906 C C . SER A 1 116 ? 16.330 19.677 -30.605 1.00 90.62 116 SER A C 1
ATOM 908 O O . SER A 1 116 ? 16.793 20.713 -30.130 1.00 90.62 116 SER A O 1
ATOM 910 N N . ASN A 1 117 ? 16.188 18.559 -29.908 1.00 92.88 117 ASN A N 1
ATOM 911 C CA . ASN A 1 117 ? 16.514 18.450 -28.495 1.00 92.88 117 ASN A CA 1
ATOM 912 C C . ASN A 1 117 ? 17.651 17.447 -28.287 1.00 92.88 117 ASN A C 1
ATOM 914 O O . ASN A 1 117 ? 17.743 16.439 -28.992 1.00 92.88 117 ASN A O 1
ATOM 918 N N . VAL A 1 118 ? 18.524 17.749 -27.323 1.00 95.06 118 VAL A N 1
ATOM 919 C CA . VAL A 1 118 ? 19.547 16.820 -26.833 1.00 95.06 118 VAL A CA 1
ATOM 920 C C . VAL A 1 118 ? 18.939 16.056 -25.665 1.00 95.06 118 VAL A C 1
ATOM 922 O O . VAL A 1 118 ? 18.491 16.692 -24.716 1.00 95.06 118 VAL A O 1
ATOM 925 N N . TYR A 1 119 ? 18.944 14.728 -25.742 1.00 95.44 119 TYR A N 1
ATOM 926 C CA . TYR A 1 119 ? 18.470 13.847 -24.681 1.00 95.44 119 TYR A CA 1
ATOM 927 C C . TYR A 1 119 ? 19.645 13.093 -24.061 1.00 95.44 119 TYR A C 1
ATOM 929 O O . TYR A 1 119 ? 20.372 12.366 -24.750 1.00 95.44 119 TYR A O 1
ATOM 937 N N . LEU A 1 120 ? 19.845 13.289 -22.763 1.00 95.81 120 LEU A N 1
ATOM 938 C CA . LEU A 1 120 ? 20.917 12.687 -21.978 1.00 95.81 120 LEU A CA 1
ATOM 939 C C . LEU A 1 120 ? 20.479 11.360 -21.340 1.00 95.81 120 LEU A C 1
ATOM 941 O O . LEU A 1 120 ? 19.303 11.011 -21.310 1.00 95.81 120 LEU A O 1
ATOM 945 N N . GLU A 1 121 ? 21.450 10.610 -20.815 1.00 92.94 121 GLU A N 1
ATOM 946 C CA . GLU A 1 121 ? 21.202 9.374 -20.060 1.00 92.94 121 GLU A CA 1
ATOM 947 C C . GLU A 1 121 ? 20.162 9.587 -18.947 1.00 92.94 121 GLU A C 1
ATOM 949 O O . GLU A 1 121 ? 20.318 10.485 -18.117 1.00 92.94 121 GLU A O 1
ATOM 954 N N . GLY A 1 122 ? 19.147 8.723 -18.900 1.00 90.81 122 GLY A N 1
ATOM 955 C CA . GLY A 1 122 ? 18.073 8.761 -17.907 1.00 90.81 122 GLY A CA 1
ATOM 956 C C . GLY A 1 122 ? 16.936 9.733 -18.233 1.00 90.81 122 GLY A C 1
ATOM 957 O O . GLY A 1 122 ? 15.942 9.753 -17.511 1.00 90.81 122 GLY A O 1
ATOM 958 N N . GLU A 1 123 ? 17.042 10.531 -19.300 1.00 94.19 123 GLU A N 1
ATOM 959 C CA . GLU A 1 123 ? 15.927 11.360 -19.760 1.00 94.19 123 GLU A CA 1
ATOM 960 C C . GLU A 1 123 ? 14.913 10.530 -20.550 1.00 94.19 123 GLU A C 1
ATOM 962 O O . GLU A 1 123 ? 15.252 9.556 -21.223 1.00 94.19 123 GLU A O 1
ATOM 967 N N . THR A 1 124 ? 13.645 10.927 -20.473 1.00 92.25 124 THR A N 1
ATOM 968 C CA . THR A 1 124 ? 12.563 10.283 -21.217 1.00 92.25 124 THR A CA 1
ATOM 969 C C . THR A 1 124 ? 12.365 10.967 -22.562 1.00 92.25 124 THR A C 1
ATOM 971 O O . THR A 1 124 ? 12.304 12.194 -22.649 1.00 92.25 124 THR A O 1
ATOM 974 N N . VAL A 1 125 ? 12.209 10.167 -23.612 1.00 92.19 125 VAL A N 1
ATOM 975 C CA . VAL A 1 125 ? 11.919 10.629 -24.970 1.00 92.19 125 VAL A CA 1
ATOM 976 C C . VAL A 1 125 ? 10.822 9.771 -25.589 1.00 92.19 125 VAL A C 1
ATOM 978 O O . VAL A 1 125 ? 10.661 8.610 -25.224 1.00 92.19 125 VAL A O 1
ATOM 981 N N . LEU A 1 126 ? 10.052 10.317 -26.528 1.00 91.69 126 LEU A N 1
ATOM 982 C CA . LEU A 1 126 ? 9.151 9.497 -27.335 1.00 91.69 126 LEU A CA 1
ATOM 983 C C . LEU A 1 126 ? 9.962 8.789 -28.418 1.00 91.69 126 LEU A C 1
ATOM 985 O O . LEU A 1 126 ? 10.767 9.414 -29.110 1.00 91.69 126 LEU A O 1
ATOM 989 N N . CYS A 1 127 ? 9.762 7.486 -28.583 1.00 91.25 127 CYS A N 1
ATOM 990 C CA . CYS A 1 127 ? 10.391 6.741 -29.662 1.00 91.25 127 CYS A CA 1
ATOM 991 C C . CYS A 1 127 ? 9.877 7.247 -31.030 1.00 91.25 127 CYS A C 1
ATOM 993 O O . CYS A 1 127 ? 8.674 7.159 -31.270 1.00 91.25 127 CYS A O 1
ATOM 995 N N . PRO A 1 128 ? 10.744 7.650 -31.982 1.00 92.25 128 PRO A N 1
ATOM 996 C CA . PRO A 1 128 ? 10.318 8.092 -33.318 1.00 92.25 128 PRO A CA 1
ATOM 997 C C . PRO A 1 128 ? 9.635 7.019 -34.182 1.00 92.25 128 PRO A C 1
ATOM 999 O O . PRO A 1 128 ? 9.182 7.305 -35.289 1.00 92.25 128 PRO A O 1
ATOM 1002 N N . LYS A 1 129 ? 9.649 5.756 -33.737 1.00 91.06 129 LYS A N 1
ATOM 1003 C CA . LYS A 1 129 ? 9.113 4.605 -34.476 1.00 91.06 129 LYS A CA 1
ATOM 1004 C C . LYS A 1 129 ? 7.769 4.139 -33.930 1.00 91.06 129 LYS A C 1
ATOM 1006 O O . LYS A 1 129 ? 6.864 3.872 -34.713 1.00 91.06 129 LYS A O 1
ATOM 1011 N N . CYS A 1 130 ? 7.640 4.044 -32.607 1.00 88.94 130 CYS A N 1
ATOM 1012 C CA . CYS A 1 130 ? 6.434 3.525 -31.956 1.00 88.94 130 CYS A CA 1
ATOM 1013 C C . CYS A 1 130 ? 5.738 4.513 -31.019 1.00 88.94 130 CYS A C 1
ATOM 1015 O O . CYS A 1 130 ? 4.703 4.164 -30.465 1.00 88.94 130 CYS A O 1
ATOM 1017 N N . TRP A 1 131 ? 6.288 5.714 -30.827 1.00 88.12 131 TRP A N 1
ATOM 1018 C CA . TRP A 1 131 ? 5.730 6.772 -29.974 1.00 88.12 131 TRP A CA 1
ATOM 1019 C C . TRP A 1 131 ? 5.640 6.438 -28.482 1.00 88.12 131 TRP A C 1
ATOM 1021 O O . TRP A 1 131 ? 5.169 7.261 -27.705 1.00 88.12 131 TRP A O 1
ATOM 1031 N N . ALA A 1 132 ? 6.136 5.274 -28.057 1.00 86.31 132 ALA A N 1
ATOM 1032 C CA . ALA A 1 132 ? 6.245 4.935 -26.647 1.00 86.31 132 ALA A CA 1
ATOM 1033 C C . ALA A 1 132 ? 7.255 5.853 -25.945 1.00 86.31 132 ALA A C 1
ATOM 1035 O O . ALA A 1 132 ? 8.321 6.150 -26.498 1.00 86.31 132 ALA A O 1
ATOM 1036 N N . ALA A 1 133 ? 6.932 6.265 -24.720 1.00 88.94 133 ALA A N 1
ATOM 1037 C CA . ALA A 1 133 ? 7.877 6.926 -23.834 1.00 88.94 133 ALA A CA 1
ATOM 1038 C C . ALA A 1 133 ? 8.963 5.926 -23.408 1.00 88.94 133 ALA A C 1
ATOM 1040 O O . ALA A 1 133 ? 8.665 4.848 -22.896 1.00 88.94 133 ALA A O 1
ATOM 1041 N N . VAL A 1 134 ? 10.223 6.274 -23.662 1.00 90.62 134 VAL A N 1
ATOM 1042 C CA . VAL A 1 134 ? 11.394 5.418 -23.447 1.00 90.62 134 VAL A CA 1
ATOM 1043 C C . VAL A 1 134 ? 12.488 6.185 -22.706 1.00 90.62 134 VAL A C 1
ATOM 1045 O O . VAL A 1 134 ? 12.714 7.365 -22.975 1.00 90.62 134 VAL A O 1
ATOM 1048 N N . GLU A 1 135 ? 13.185 5.522 -21.784 1.00 93.31 135 GLU A N 1
ATOM 1049 C CA . GLU A 1 135 ? 14.365 6.070 -21.099 1.00 93.31 135 GLU A CA 1
ATOM 1050 C C . GLU A 1 135 ? 15.587 6.006 -22.025 1.00 93.31 135 GLU A C 1
ATOM 1052 O O . GLU A 1 135 ? 15.923 4.946 -22.553 1.00 93.31 135 GLU A O 1
ATOM 1057 N N . VAL A 1 136 ? 16.287 7.121 -22.224 1.00 95.69 136 VAL A N 1
ATOM 1058 C CA . VAL A 1 136 ? 17.533 7.150 -22.996 1.00 95.69 136 VAL A CA 1
ATOM 1059 C C . VAL A 1 136 ? 18.641 6.464 -22.203 1.00 95.69 136 VAL A C 1
ATOM 1061 O O . VAL A 1 136 ? 19.009 6.906 -21.115 1.00 95.69 136 VAL A O 1
ATOM 1064 N N . THR A 1 137 ? 19.200 5.386 -22.758 1.00 95.19 137 THR A N 1
ATOM 1065 C CA . THR A 1 137 ? 20.183 4.545 -22.065 1.00 95.19 137 THR A CA 1
ATOM 1066 C C . THR A 1 137 ? 21.380 4.228 -22.954 1.00 95.19 137 THR A C 1
ATOM 1068 O O . THR A 1 137 ? 21.244 3.758 -24.084 1.00 95.19 137 THR A O 1
ATOM 1071 N N . ARG A 1 138 ? 22.601 4.405 -22.453 1.00 95.00 138 ARG A N 1
ATOM 1072 C CA . ARG A 1 138 ? 23.809 3.990 -23.171 1.00 95.00 138 ARG A CA 1
ATOM 1073 C C . ARG A 1 138 ? 23.863 2.476 -23.269 1.00 95.00 138 ARG A C 1
ATOM 1075 O O . ARG A 1 138 ? 23.869 1.754 -22.274 1.00 95.00 138 ARG A O 1
ATOM 1082 N N . ARG A 1 139 ? 24.072 1.970 -24.484 1.00 94.75 139 ARG A N 1
ATOM 1083 C CA . ARG A 1 139 ? 24.216 0.532 -24.761 1.00 94.75 139 ARG A CA 1
ATOM 1084 C C . ARG A 1 139 ? 25.325 -0.125 -23.924 1.00 94.75 139 ARG A C 1
ATOM 1086 O O . ARG A 1 139 ? 25.241 -1.301 -23.576 1.00 94.75 139 ARG A O 1
ATOM 1093 N N . ALA A 1 140 ? 26.374 0.627 -23.584 1.00 91.94 140 ALA A N 1
ATOM 1094 C CA . ALA A 1 140 ? 27.465 0.147 -22.736 1.00 91.94 140 ALA A CA 1
ATOM 1095 C C . ALA A 1 140 ? 27.025 -0.165 -21.293 1.00 91.94 140 ALA A C 1
ATOM 1097 O O . ALA A 1 140 ? 27.565 -1.101 -20.697 1.00 91.94 140 ALA A O 1
ATOM 1098 N N . ASP A 1 141 ? 26.027 0.548 -20.772 1.00 89.44 141 ASP A N 1
ATOM 1099 C CA . ASP A 1 141 ? 25.518 0.376 -19.407 1.00 89.44 141 ASP A CA 1
ATOM 1100 C C . ASP A 1 141 ? 24.601 -0.853 -19.295 1.00 89.44 141 ASP A C 1
ATOM 1102 O O . ASP A 1 141 ? 24.377 -1.377 -18.205 1.00 89.44 141 ASP A O 1
ATOM 1106 N N . LEU A 1 142 ? 24.158 -1.392 -20.438 1.00 90.94 142 LEU A N 1
ATOM 1107 C CA . LEU A 1 142 ? 23.324 -2.588 -20.532 1.00 90.94 142 LEU A CA 1
ATOM 1108 C C . LEU A 1 142 ? 24.107 -3.864 -20.897 1.00 90.94 142 LEU A C 1
ATOM 1110 O O . LEU A 1 142 ? 23.511 -4.906 -21.147 1.00 90.94 142 LEU A O 1
ATOM 1114 N N . ARG A 1 143 ? 25.451 -3.847 -20.888 1.00 86.31 143 ARG A N 1
ATOM 1115 C CA . ARG A 1 143 ? 26.299 -5.007 -21.271 1.00 86.31 143 ARG A CA 1
ATOM 1116 C C . ARG A 1 143 ? 25.998 -6.309 -20.518 1.00 86.31 143 ARG A C 1
ATOM 1118 O O . ARG A 1 143 ? 26.276 -7.383 -21.040 1.00 86.31 143 ARG A O 1
ATOM 1125 N N . ARG A 1 144 ? 25.493 -6.225 -19.284 1.00 87.88 144 ARG A N 1
ATOM 1126 C CA . ARG A 1 144 ? 25.091 -7.394 -18.473 1.00 87.88 144 ARG A CA 1
ATOM 1127 C C . ARG A 1 144 ? 23.576 -7.653 -18.505 1.00 87.88 144 ARG A C 1
ATOM 1129 O O . ARG A 1 144 ? 23.115 -8.654 -17.960 1.00 87.88 144 ARG A O 1
ATOM 1136 N N . GLY A 1 145 ? 22.826 -6.790 -19.185 1.00 91.81 145 GLY A N 1
ATOM 1137 C CA . GLY A 1 145 ? 21.377 -6.684 -19.117 1.00 91.81 145 GLY A CA 1
ATOM 1138 C C . GLY A 1 145 ? 20.888 -6.089 -17.794 1.00 91.81 145 GLY A C 1
ATOM 1139 O O . GLY A 1 145 ? 21.624 -6.041 -16.807 1.00 91.81 145 GLY A O 1
ATOM 1140 N N . ARG A 1 146 ? 19.630 -5.654 -17.780 1.00 93.12 146 ARG A N 1
ATOM 1141 C CA . ARG A 1 146 ? 18.891 -5.247 -16.576 1.00 93.12 146 ARG A CA 1
ATOM 1142 C C . ARG A 1 146 ? 17.698 -6.179 -16.439 1.00 93.12 146 ARG A C 1
ATOM 1144 O O . ARG A 1 146 ? 17.016 -6.434 -17.426 1.00 93.12 146 ARG A O 1
ATOM 1151 N N . THR A 1 147 ? 17.490 -6.739 -15.252 1.00 94.81 147 THR A N 1
ATOM 1152 C CA . THR A 1 147 ? 16.346 -7.624 -14.985 1.00 94.81 147 THR A CA 1
ATOM 1153 C C . THR A 1 147 ? 15.497 -7.017 -13.883 1.00 94.81 147 THR A C 1
ATOM 1155 O O . THR A 1 147 ? 15.987 -6.798 -12.777 1.00 94.81 147 THR A O 1
ATOM 1158 N N . TYR A 1 148 ? 14.240 -6.756 -14.203 1.00 93.88 148 TYR A N 1
ATOM 1159 C CA . TYR A 1 148 ? 13.222 -6.254 -13.297 1.00 93.88 148 TYR A CA 1
ATOM 1160 C C . TYR A 1 148 ? 12.300 -7.416 -12.954 1.00 93.88 148 TYR A C 1
ATOM 1162 O O . TYR A 1 148 ? 11.924 -8.189 -13.841 1.00 93.88 148 TYR A O 1
ATOM 1170 N N . GLN A 1 149 ? 11.989 -7.593 -11.675 1.00 94.69 149 GLN A N 1
ATOM 1171 C CA . GLN A 1 149 ? 11.174 -8.708 -11.218 1.00 94.69 149 GLN A CA 1
ATOM 1172 C C . GLN A 1 149 ? 10.110 -8.253 -10.223 1.00 94.69 149 GLN A C 1
ATOM 1174 O O . GLN A 1 149 ? 10.293 -7.295 -9.469 1.00 94.69 149 GLN A O 1
ATOM 1179 N N . VAL A 1 150 ? 8.999 -8.982 -10.202 1.00 93.44 150 VAL A N 1
ATOM 1180 C CA . VAL A 1 150 ? 7.937 -8.840 -9.204 1.00 93.44 150 VAL A CA 1
ATOM 1181 C C . VAL A 1 150 ? 7.303 -10.204 -8.945 1.00 93.44 150 VAL A C 1
ATOM 1183 O O . VAL A 1 150 ? 7.182 -11.025 -9.859 1.00 93.44 150 VAL A O 1
ATOM 1186 N N . LEU A 1 151 ? 6.929 -10.474 -7.695 1.00 94.38 151 LEU A N 1
ATOM 1187 C CA . LEU A 1 151 ? 6.108 -11.638 -7.369 1.00 94.38 151 LEU A CA 1
ATOM 1188 C C . LEU A 1 151 ? 4.633 -11.326 -7.632 1.00 94.38 151 LEU A C 1
ATOM 1190 O O . LEU A 1 151 ? 4.135 -10.281 -7.227 1.00 94.38 151 LEU A O 1
ATOM 1194 N N . GLN A 1 152 ? 3.942 -12.256 -8.279 1.00 95.06 152 GLN A N 1
ATOM 1195 C CA . GLN A 1 152 ? 2.504 -12.208 -8.515 1.00 95.06 152 GLN A CA 1
ATOM 1196 C C . GLN A 1 152 ? 1.852 -13.442 -7.904 1.00 95.06 152 GLN A C 1
ATOM 1198 O O . GLN A 1 152 ? 2.328 -14.558 -8.131 1.00 95.06 152 GLN A O 1
ATOM 1203 N N . ALA A 1 153 ? 0.790 -13.250 -7.128 1.00 97.00 153 ALA A N 1
ATOM 1204 C CA . ALA A 1 153 ? 0.001 -14.335 -6.565 1.00 97.00 153 ALA A CA 1
ATOM 1205 C C . ALA A 1 153 ? -1.339 -14.492 -7.291 1.00 97.00 153 ALA A C 1
ATOM 1207 O O . ALA A 1 153 ? -1.980 -13.512 -7.658 1.00 97.00 153 ALA A O 1
ATOM 1208 N N . GLU A 1 154 ? -1.798 -15.729 -7.443 1.00 96.81 154 GLU A N 1
ATOM 1209 C CA . GLU A 1 154 ? -3.168 -16.038 -7.857 1.00 96.81 154 GLU A CA 1
ATOM 1210 C C . GLU A 1 154 ? -3.727 -17.205 -7.050 1.00 96.81 154 GLU A C 1
ATOM 1212 O O . GLU A 1 154 ? -2.988 -18.080 -6.592 1.00 96.81 154 GLU A O 1
ATOM 1217 N N . VAL A 1 155 ? -5.048 -17.245 -6.900 1.00 97.75 155 VAL A N 1
ATOM 1218 C CA . VAL A 1 155 ? -5.731 -18.362 -6.249 1.00 97.75 155 VAL A CA 1
ATOM 1219 C C . VAL A 1 155 ? -6.239 -19.334 -7.304 1.00 97.75 155 VAL A C 1
ATOM 1221 O O . VAL A 1 155 ? -6.923 -18.953 -8.254 1.00 97.75 155 VAL A O 1
ATOM 1224 N N . VAL A 1 156 ? -5.942 -20.615 -7.110 1.00 97.12 156 VAL A N 1
ATOM 1225 C CA . VAL A 1 156 ? -6.395 -21.707 -7.972 1.00 97.12 156 VAL A CA 1
ATOM 1226 C C . VAL A 1 156 ? -6.989 -22.832 -7.136 1.00 97.12 156 VAL A C 1
ATOM 1228 O O . VAL A 1 156 ? -6.600 -23.059 -5.989 1.00 97.12 156 VAL A O 1
ATOM 1231 N N . ASN A 1 157 ? -7.904 -23.578 -7.747 1.00 96.25 157 ASN A N 1
ATOM 1232 C CA . ASN A 1 157 ? -8.356 -24.854 -7.216 1.00 96.25 157 ASN A CA 1
ATOM 1233 C C . ASN A 1 157 ? -7.705 -25.983 -8.010 1.00 96.25 157 ASN A C 1
ATOM 1235 O O . ASN A 1 157 ? -7.741 -25.988 -9.242 1.00 96.25 157 ASN A O 1
ATOM 1239 N N . VAL A 1 158 ? -7.122 -26.941 -7.298 1.00 94.50 158 VAL A N 1
ATOM 1240 C CA . VAL A 1 158 ? -6.520 -28.147 -7.864 1.00 94.50 158 VAL A CA 1
ATOM 1241 C C . VAL A 1 158 ? -7.177 -29.339 -7.192 1.00 94.50 158 VAL A C 1
ATOM 1243 O O . VAL A 1 158 ? -6.949 -29.619 -6.015 1.00 94.50 158 VAL A O 1
ATOM 1246 N N . GLU A 1 159 ? -8.023 -30.031 -7.953 1.00 92.31 159 GLU A N 1
ATOM 1247 C CA . GLU A 1 159 ? -8.930 -31.052 -7.423 1.00 92.31 159 GLU A CA 1
ATOM 1248 C C . GLU A 1 159 ? -9.810 -30.480 -6.305 1.00 92.31 159 GLU A C 1
ATOM 1250 O O . GLU A 1 159 ? -10.580 -29.564 -6.556 1.00 92.31 159 GLU A O 1
ATOM 1255 N N . THR A 1 160 ? -9.703 -30.992 -5.079 1.00 93.75 160 THR A N 1
ATOM 1256 C CA . THR A 1 160 ? -10.442 -30.501 -3.908 1.00 93.75 160 THR A CA 1
ATOM 1257 C C . THR A 1 160 ? -9.672 -29.451 -3.109 1.00 93.75 160 THR A C 1
ATOM 1259 O O . THR A 1 160 ? -10.181 -28.957 -2.105 1.00 93.75 160 THR A O 1
ATOM 1262 N N . TYR A 1 161 ? -8.436 -29.132 -3.489 1.00 95.81 161 TYR A N 1
ATOM 1263 C CA . TYR A 1 161 ? -7.577 -28.243 -2.717 1.00 95.81 161 TYR A CA 1
ATOM 1264 C C . TYR A 1 161 ? -7.569 -26.828 -3.288 1.00 95.81 161 TYR A C 1
ATOM 1266 O O . TYR A 1 161 ? -7.521 -26.639 -4.502 1.00 95.81 161 TYR A O 1
ATOM 1274 N N . THR A 1 162 ? -7.535 -25.835 -2.405 1.00 97.44 162 THR A N 1
ATOM 1275 C CA . THR A 1 162 ? -7.256 -24.441 -2.757 1.00 97.44 162 THR A CA 1
ATOM 1276 C C . THR A 1 162 ? -5.773 -24.145 -2.546 1.00 97.44 162 THR A C 1
ATOM 1278 O O . THR A 1 162 ? -5.204 -24.475 -1.499 1.00 97.44 162 THR A O 1
ATOM 1281 N N . ALA A 1 163 ? -5.147 -23.518 -3.541 1.00 97.44 163 ALA A N 1
ATOM 1282 C CA . ALA A 1 163 ? -3.749 -23.111 -3.505 1.00 97.44 163 ALA A CA 1
ATOM 1283 C C . ALA A 1 163 ? -3.585 -21.651 -3.940 1.00 97.44 163 ALA A C 1
ATOM 1285 O O . ALA A 1 163 ? -4.221 -21.199 -4.890 1.00 97.44 163 ALA A O 1
ATOM 1286 N N . VAL A 1 164 ? -2.683 -20.939 -3.273 1.00 98.19 164 VAL A N 1
ATOM 1287 C CA . VAL A 1 164 ? -2.123 -19.671 -3.738 1.00 98.19 164 VAL A CA 1
ATOM 1288 C C . VAL A 1 164 ? -0.856 -19.993 -4.525 1.00 98.19 164 VAL A C 1
ATOM 1290 O O . VAL A 1 164 ? 0.118 -20.499 -3.960 1.00 98.19 164 VAL A O 1
ATOM 1293 N N . MET A 1 165 ? -0.875 -19.745 -5.829 1.00 98.06 165 MET A N 1
ATOM 1294 C CA . MET A 1 165 ? 0.286 -19.877 -6.707 1.00 98.06 165 MET A CA 1
ATOM 1295 C C . MET A 1 165 ? 1.064 -18.572 -6.711 1.00 98.06 165 MET A C 1
ATOM 1297 O O . MET A 1 165 ? 0.464 -17.507 -6.769 1.00 98.06 165 MET A O 1
ATOM 1301 N N . TYR A 1 166 ? 2.391 -18.663 -6.681 1.00 97.56 166 TYR A N 1
ATOM 1302 C CA . TYR A 1 166 ? 3.291 -17.521 -6.756 1.00 97.56 166 TYR A CA 1
ATOM 1303 C C . TYR A 1 166 ? 4.170 -17.644 -7.996 1.00 97.56 166 TYR A C 1
ATOM 1305 O O . TYR A 1 166 ? 4.879 -18.644 -8.182 1.00 97.56 166 TYR A O 1
ATOM 1313 N N . TRP A 1 167 ? 4.165 -16.588 -8.800 1.00 96.69 167 TRP A N 1
ATOM 1314 C CA . TRP A 1 167 ? 4.904 -16.456 -10.046 1.00 96.69 167 TRP A CA 1
ATOM 1315 C C . TRP A 1 167 ? 5.920 -15.331 -9.908 1.00 96.69 167 TRP A C 1
ATOM 1317 O O . TRP A 1 167 ? 5.565 -14.208 -9.561 1.00 96.69 167 TRP A O 1
ATOM 1327 N N . LEU A 1 168 ? 7.191 -15.615 -10.180 1.00 95.81 168 LEU A N 1
ATOM 1328 C CA . LEU A 1 168 ? 8.199 -14.570 -10.312 1.00 95.81 168 LEU A CA 1
ATOM 1329 C C . LEU A 1 168 ? 8.176 -14.085 -11.759 1.00 95.81 168 LEU A C 1
ATOM 1331 O O . LEU A 1 168 ? 8.733 -14.735 -12.648 1.00 95.81 168 LEU A O 1
ATOM 1335 N N . VAL A 1 169 ? 7.505 -12.960 -11.988 1.00 95.12 169 VAL A N 1
ATOM 1336 C CA . VAL A 1 169 ? 7.516 -12.290 -13.286 1.00 95.12 169 VAL A CA 1
ATOM 1337 C C . VAL A 1 169 ? 8.863 -11.606 -13.437 1.00 95.12 169 VAL A C 1
ATOM 1339 O O . VAL A 1 169 ? 9.312 -10.898 -12.539 1.00 95.12 169 VAL A O 1
ATOM 1342 N N . SER A 1 170 ? 9.528 -11.852 -14.556 1.00 94.25 170 SER A N 1
ATOM 1343 C CA . SER A 1 170 ? 10.872 -11.370 -14.832 1.00 94.25 170 SER A CA 1
ATOM 1344 C C . SER A 1 170 ? 10.906 -10.736 -16.213 1.00 94.25 170 SER A C 1
ATOM 1346 O O . SER A 1 170 ? 10.788 -11.449 -17.207 1.00 94.25 170 SER A O 1
ATOM 1348 N N . ARG A 1 171 ? 11.128 -9.423 -16.278 1.00 93.88 171 ARG A N 1
ATOM 1349 C CA . ARG A 1 171 ? 11.375 -8.685 -17.521 1.00 93.88 171 ARG A CA 1
ATOM 1350 C C . ARG A 1 171 ? 12.858 -8.361 -17.632 1.00 93.88 171 ARG A C 1
ATOM 1352 O O . ARG A 1 171 ? 13.436 -7.766 -16.722 1.00 93.88 171 ARG A O 1
ATOM 1359 N N . ARG A 1 172 ? 13.504 -8.787 -18.715 1.00 93.69 172 ARG A N 1
ATOM 1360 C CA . ARG A 1 172 ? 14.935 -8.574 -18.947 1.00 93.69 172 ARG A CA 1
ATOM 1361 C C . ARG A 1 172 ? 15.166 -7.782 -20.222 1.00 93.69 172 ARG A C 1
ATOM 1363 O O . ARG A 1 172 ? 14.772 -8.232 -21.291 1.00 93.69 172 ARG A O 1
ATOM 1370 N N . PHE A 1 173 ? 15.917 -6.694 -20.086 1.00 93.50 173 PHE A N 1
ATOM 1371 C CA . PHE A 1 173 ? 16.457 -5.933 -21.204 1.00 93.50 173 PHE A CA 1
ATOM 1372 C C . PHE A 1 173 ? 17.915 -6.312 -21.459 1.00 93.50 173 PHE A C 1
ATOM 1374 O O . PHE A 1 173 ? 18.703 -6.426 -20.509 1.00 93.50 173 PHE A O 1
ATOM 1381 N N . ASP A 1 174 ? 18.292 -6.490 -22.723 1.00 92.25 174 ASP A N 1
ATOM 1382 C CA . ASP A 1 174 ? 19.675 -6.731 -23.142 1.00 92.25 174 ASP A CA 1
ATOM 1383 C C . ASP A 1 174 ? 20.253 -5.592 -23.993 1.00 92.25 174 ASP A C 1
ATOM 1385 O O . ASP A 1 174 ? 19.555 -4.687 -24.441 1.00 92.25 174 ASP A O 1
ATOM 1389 N N . ASN A 1 175 ? 21.567 -5.620 -24.219 1.00 91.62 175 ASN A N 1
ATOM 1390 C CA . ASN A 1 175 ? 22.273 -4.572 -24.958 1.00 91.62 175 ASN A CA 1
ATOM 1391 C C . ASN A 1 175 ? 22.031 -4.583 -26.477 1.00 91.62 175 ASN A C 1
ATOM 1393 O O . ASN A 1 175 ? 22.607 -3.745 -27.174 1.00 91.62 175 ASN A O 1
ATOM 1397 N N . THR A 1 176 ? 21.247 -5.525 -26.993 1.00 89.81 176 THR A N 1
ATOM 1398 C CA . THR A 1 176 ? 20.864 -5.605 -28.407 1.00 89.81 176 THR A CA 1
ATOM 1399 C C . THR A 1 176 ? 19.477 -5.032 -28.669 1.00 89.81 176 THR A C 1
ATOM 1401 O O . THR A 1 176 ? 19.088 -4.928 -29.824 1.00 89.81 176 THR A O 1
ATOM 1404 N N . GLY A 1 177 ? 18.766 -4.603 -27.622 1.00 88.44 177 GLY A N 1
ATOM 1405 C CA . GLY A 1 177 ? 17.391 -4.119 -27.723 1.00 88.44 177 GLY A CA 1
ATOM 1406 C C . GLY A 1 177 ? 16.346 -5.171 -27.358 1.00 88.44 177 GLY A C 1
ATOM 1407 O O . GLY A 1 177 ? 15.159 -4.879 -27.447 1.00 88.44 177 GLY A O 1
ATOM 1408 N N . GLY A 1 178 ? 16.763 -6.371 -26.942 1.00 90.44 178 GLY A N 1
ATOM 1409 C CA . GLY A 1 178 ? 15.856 -7.431 -26.527 1.00 90.44 178 GLY A CA 1
ATOM 1410 C C . GLY A 1 178 ? 15.092 -7.057 -25.261 1.00 90.44 178 GLY A C 1
ATOM 1411 O O . GLY A 1 178 ? 15.684 -6.560 -24.301 1.00 90.44 178 GLY A O 1
ATOM 1412 N N . ASP A 1 179 ? 13.788 -7.323 -25.272 1.00 90.44 179 ASP A N 1
ATOM 1413 C CA . ASP A 1 179 ? 12.866 -7.216 -24.142 1.00 90.44 179 ASP A CA 1
ATOM 1414 C C . ASP A 1 179 ? 12.182 -8.575 -23.952 1.00 90.44 179 ASP A C 1
ATOM 1416 O O . ASP A 1 179 ? 11.401 -9.033 -24.791 1.00 90.44 179 ASP A O 1
ATOM 1420 N N . HIS A 1 180 ? 12.550 -9.273 -22.881 1.00 90.69 180 HIS A N 1
ATOM 1421 C CA . HIS A 1 180 ? 12.119 -10.642 -22.627 1.00 90.69 180 HIS A CA 1
ATOM 1422 C C . HIS A 1 180 ? 11.351 -10.734 -21.316 1.00 90.69 180 HIS A C 1
ATOM 1424 O O . HIS A 1 180 ? 11.928 -10.548 -20.243 1.00 90.69 180 HIS A O 1
ATOM 1430 N N . ILE A 1 181 ? 10.070 -11.091 -21.402 1.00 92.00 181 ILE A N 1
ATOM 1431 C CA . ILE A 1 181 ? 9.193 -11.304 -20.248 1.00 92.00 181 ILE A CA 1
ATOM 1432 C C . ILE A 1 181 ? 9.024 -12.806 -20.022 1.00 92.00 181 ILE A C 1
ATOM 1434 O O . ILE A 1 181 ? 8.678 -13.552 -20.937 1.00 92.00 181 ILE A O 1
ATOM 1438 N N . LEU A 1 182 ? 9.270 -13.253 -18.793 1.00 93.56 182 LEU A N 1
ATOM 1439 C CA . LEU A 1 182 ? 9.106 -14.638 -18.363 1.00 93.56 182 LEU A CA 1
ATOM 1440 C C . LEU A 1 182 ? 8.247 -14.702 -17.102 1.00 93.56 182 LEU A C 1
ATOM 1442 O O . LEU A 1 182 ? 8.481 -13.960 -16.149 1.00 93.56 182 LEU A O 1
ATOM 1446 N N . PHE A 1 183 ? 7.317 -15.653 -17.067 1.00 94.06 183 PHE A N 1
ATOM 1447 C CA . PHE A 1 183 ? 6.541 -16.001 -15.879 1.00 94.06 183 PHE A CA 1
ATOM 1448 C C . PHE A 1 183 ? 7.128 -17.276 -15.279 1.00 94.06 183 PHE A C 1
ATOM 1450 O O . PHE A 1 183 ? 6.957 -18.368 -15.816 1.00 94.06 183 PHE A O 1
ATOM 1457 N N . LEU A 1 184 ? 7.888 -17.141 -14.193 1.00 94.44 184 LEU A N 1
ATOM 1458 C CA . LEU A 1 184 ? 8.597 -18.266 -13.592 1.00 94.44 184 LEU A CA 1
ATOM 1459 C C . LEU A 1 184 ? 7.785 -18.844 -12.432 1.00 94.44 184 LEU A C 1
ATOM 1461 O O . LEU A 1 184 ? 7.486 -18.133 -11.472 1.00 94.44 184 LEU A O 1
ATOM 1465 N N . SER A 1 185 ? 7.501 -20.149 -12.473 1.00 95.31 185 SER A N 1
ATOM 1466 C CA . SER A 1 185 ? 6.995 -20.885 -11.305 1.00 95.31 185 SER A CA 1
ATOM 1467 C C . SER A 1 185 ? 7.913 -20.638 -10.102 1.00 95.31 185 SER A C 1
ATOM 1469 O O . SER A 1 185 ? 9.111 -20.928 -10.177 1.00 95.31 185 SER A O 1
ATOM 1471 N N . HIS A 1 186 ? 7.378 -20.118 -8.994 1.00 95.31 186 HIS A N 1
ATOM 1472 C CA . HIS A 1 186 ? 8.178 -19.789 -7.811 1.00 95.31 186 HIS A CA 1
ATOM 1473 C C . HIS A 1 186 ? 7.822 -20.677 -6.614 1.00 95.31 186 HIS A C 1
ATOM 1475 O O . HIS A 1 186 ? 8.652 -21.445 -6.110 1.00 95.31 186 HIS A O 1
ATOM 1481 N N . ALA A 1 187 ? 6.575 -20.599 -6.161 1.00 96.94 187 ALA A N 1
ATOM 1482 C CA . ALA A 1 187 ? 6.086 -21.328 -5.000 1.00 96.94 187 ALA A CA 1
ATOM 1483 C C . ALA A 1 187 ? 4.578 -21.574 -5.109 1.00 96.94 187 ALA A C 1
ATOM 1485 O O . ALA A 1 187 ? 3.891 -20.909 -5.875 1.00 96.94 187 ALA A O 1
ATOM 1486 N N . ALA A 1 188 ? 4.070 -22.508 -4.313 1.00 97.31 188 ALA A N 1
ATOM 1487 C CA . ALA A 1 188 ? 2.639 -22.687 -4.101 1.00 97.31 188 ALA A CA 1
ATOM 1488 C C . ALA A 1 188 ? 2.375 -22.866 -2.606 1.00 97.31 188 ALA A C 1
ATOM 1490 O O . ALA A 1 188 ? 3.127 -23.581 -1.937 1.00 97.31 188 ALA A O 1
ATOM 1491 N N . LEU A 1 189 ? 1.330 -22.233 -2.082 1.00 97.44 189 LEU A N 1
ATOM 1492 C CA . LEU A 1 189 ? 0.870 -22.383 -0.706 1.00 97.44 189 LEU A CA 1
ATOM 1493 C C . LEU A 1 189 ? -0.547 -22.957 -0.716 1.00 97.44 189 LEU A C 1
ATOM 1495 O O . LEU A 1 189 ? -1.488 -22.318 -1.165 1.00 97.44 189 LEU A O 1
ATOM 1499 N N . LEU A 1 190 ? -0.681 -24.190 -0.254 1.00 96.56 190 LEU A N 1
ATOM 1500 C CA . LEU A 1 190 ? -1.891 -25.000 -0.308 1.00 96.56 190 LEU A CA 1
ATOM 1501 C C . LEU A 1 190 ? -2.532 -25.081 1.081 1.00 96.56 190 LEU A C 1
ATOM 1503 O O . LEU A 1 190 ? -1.823 -25.281 2.068 1.00 96.56 190 LEU A O 1
ATOM 1507 N N . VAL A 1 191 ? -3.860 -25.013 1.148 1.00 96.44 191 VAL A N 1
ATOM 1508 C CA . VAL A 1 191 ? -4.628 -25.381 2.347 1.00 96.44 191 VAL A CA 1
ATOM 1509 C C . VAL A 1 191 ? -4.963 -26.871 2.255 1.00 96.44 191 VAL A C 1
ATOM 1511 O O . VAL A 1 191 ? -5.643 -27.280 1.315 1.00 96.44 191 VAL A O 1
ATOM 1514 N N . ASP A 1 192 ? -4.477 -27.704 3.179 1.00 94.50 192 ASP A N 1
ATOM 1515 C CA . ASP A 1 192 ? -4.786 -29.142 3.180 1.00 94.50 192 ASP A CA 1
ATOM 1516 C C . ASP A 1 192 ? -6.149 -29.470 3.823 1.00 94.50 192 ASP A C 1
ATOM 1518 O O . ASP A 1 192 ? -6.831 -28.600 4.366 1.00 94.50 192 ASP A O 1
ATOM 1522 N N . GLY A 1 193 ? -6.567 -30.740 3.754 1.00 91.31 193 GLY A N 1
ATOM 1523 C CA . GLY A 1 193 ? -7.859 -31.183 4.294 1.00 91.31 193 GLY A CA 1
ATOM 1524 C C . GLY A 1 193 ? -7.977 -31.108 5.823 1.00 91.31 193 GLY A C 1
ATOM 1525 O O . GLY A 1 193 ? -9.088 -31.129 6.345 1.00 91.31 193 GLY A O 1
ATOM 1526 N N . ASP A 1 194 ? -6.852 -30.987 6.535 1.00 91.38 194 ASP A N 1
ATOM 1527 C CA . ASP A 1 194 ? -6.795 -30.793 7.988 1.00 91.38 194 ASP A CA 1
ATOM 1528 C C . ASP A 1 194 ? -6.770 -29.282 8.351 1.00 91.38 194 ASP A C 1
ATOM 1530 O O . ASP A 1 194 ? -6.612 -28.930 9.523 1.00 91.38 194 ASP A O 1
ATOM 1534 N N . GLY A 1 195 ? -6.906 -28.381 7.364 1.00 91.69 195 GLY A N 1
ATOM 1535 C CA . GLY A 1 195 ? -6.833 -26.928 7.541 1.00 91.69 195 GLY A CA 1
ATOM 1536 C C . GLY A 1 195 ? -5.417 -26.413 7.797 1.00 91.69 195 GLY A C 1
ATOM 1537 O O . GLY A 1 195 ? -5.248 -25.354 8.395 1.00 91.69 195 GLY A O 1
ATOM 1538 N N . ARG A 1 196 ? -4.391 -27.174 7.395 1.00 94.44 196 ARG A N 1
ATOM 1539 C CA . ARG A 1 196 ? -2.982 -26.809 7.570 1.00 94.44 196 ARG A CA 1
ATOM 1540 C C . ARG A 1 196 ? -2.381 -26.265 6.293 1.00 94.44 196 ARG A C 1
ATOM 1542 O O . ARG A 1 196 ? -2.652 -26.766 5.201 1.00 94.44 196 ARG A O 1
ATOM 1549 N N . LEU A 1 197 ? -1.481 -25.301 6.440 1.00 96.25 197 LEU A N 1
ATOM 1550 C CA . LEU A 1 197 ? -0.756 -24.759 5.299 1.00 96.25 197 LEU A CA 1
ATOM 1551 C C . LEU A 1 197 ? 0.373 -25.695 4.869 1.00 96.25 197 LEU A C 1
ATOM 1553 O O . LEU A 1 197 ? 1.142 -26.216 5.682 1.00 96.25 197 LEU A O 1
ATOM 1557 N N . ARG A 1 198 ? 0.480 -25.919 3.560 1.00 95.69 198 ARG A N 1
ATOM 1558 C CA . ARG A 1 198 ? 1.512 -26.743 2.924 1.00 95.69 198 ARG A CA 1
ATOM 1559 C C . ARG A 1 198 ? 2.155 -25.957 1.804 1.00 95.69 198 ARG A C 1
ATOM 1561 O O . ARG A 1 198 ? 1.476 -25.514 0.888 1.00 95.69 198 ARG A O 1
ATOM 1568 N N . ARG A 1 199 ? 3.475 -25.812 1.842 1.00 95.81 199 ARG A N 1
ATOM 1569 C CA . ARG A 1 199 ? 4.197 -25.089 0.799 1.00 95.81 199 ARG A CA 1
ATOM 1570 C C . ARG A 1 199 ? 4.919 -26.037 -0.140 1.00 95.81 199 ARG A C 1
ATOM 1572 O O . ARG A 1 199 ? 5.562 -26.996 0.292 1.00 95.81 199 ARG A O 1
ATOM 1579 N N . PHE A 1 200 ? 4.899 -25.689 -1.415 1.00 96.56 200 PHE A N 1
ATOM 1580 C CA . PHE A 1 200 ? 5.749 -26.253 -2.446 1.00 96.56 200 PHE A CA 1
ATOM 1581 C C . PHE A 1 200 ? 6.685 -25.182 -2.995 1.00 96.56 200 PHE A C 1
ATOM 1583 O O . PHE A 1 200 ? 6.342 -24.002 -3.070 1.00 96.56 200 PHE A O 1
ATOM 1590 N N . ARG A 1 201 ? 7.885 -25.603 -3.388 1.00 95.31 201 ARG A N 1
ATOM 1591 C CA . ARG A 1 201 ? 8.817 -24.795 -4.174 1.00 95.31 201 ARG A CA 1
ATOM 1592 C C . ARG A 1 201 ? 8.935 -25.378 -5.572 1.00 95.31 201 ARG A C 1
ATOM 1594 O O . ARG A 1 201 ? 8.971 -26.602 -5.724 1.00 95.31 201 ARG A O 1
ATOM 1601 N N . ALA A 1 202 ? 9.058 -24.510 -6.562 1.00 94.31 202 ALA A N 1
ATOM 1602 C CA . ALA A 1 202 ? 9.381 -24.924 -7.914 1.00 94.31 202 ALA A CA 1
ATOM 1603 C C . ALA A 1 202 ? 10.863 -25.322 -7.996 1.00 94.31 202 ALA A C 1
ATOM 1605 O O . ALA A 1 202 ? 11.748 -24.580 -7.559 1.00 94.31 202 ALA A O 1
ATOM 1606 N N . LYS A 1 203 ? 11.158 -26.496 -8.559 1.00 93.06 203 LYS A N 1
ATOM 1607 C CA . LYS A 1 203 ? 12.510 -26.884 -8.971 1.00 93.06 203 LYS A CA 1
ATOM 1608 C C . LYS A 1 203 ? 12.526 -27.056 -10.482 1.00 93.06 203 LYS A C 1
ATOM 1610 O O . LYS A 1 203 ? 11.876 -27.955 -11.006 1.00 93.06 203 LYS A O 1
ATOM 1615 N N . ARG A 1 204 ? 13.321 -26.235 -11.163 1.00 88.25 204 ARG A N 1
ATOM 1616 C CA . ARG A 1 204 ? 13.572 -26.386 -12.598 1.00 88.25 204 ARG A CA 1
ATOM 1617 C C . ARG A 1 204 ? 14.500 -27.572 -12.851 1.00 88.25 204 ARG A C 1
ATOM 1619 O O . ARG A 1 204 ? 15.479 -27.762 -12.125 1.00 88.25 204 ARG A O 1
ATOM 1626 N N . THR A 1 205 ? 14.162 -28.374 -13.850 1.00 83.31 205 THR A N 1
ATOM 1627 C CA . THR A 1 205 ? 14.891 -29.597 -14.225 1.00 83.31 205 THR A CA 1
ATOM 1628 C C . THR A 1 205 ? 15.530 -29.516 -15.611 1.00 83.31 205 THR A C 1
ATOM 1630 O O . THR A 1 205 ? 16.447 -30.287 -15.886 1.00 83.31 205 THR A O 1
ATOM 1633 N N . GLY A 1 206 ? 15.117 -28.544 -16.428 1.00 80.00 206 GLY A N 1
ATOM 1634 C CA . GLY A 1 206 ? 15.647 -28.275 -17.761 1.00 80.00 206 GLY A CA 1
ATOM 1635 C C . GLY A 1 206 ? 15.824 -26.782 -18.046 1.00 80.00 206 GLY A C 1
ATOM 1636 O O . GLY A 1 206 ? 15.756 -25.937 -17.146 1.00 80.00 206 GLY A O 1
ATOM 1637 N N . ASN A 1 207 ? 16.079 -26.470 -19.319 1.00 75.44 207 ASN A N 1
ATOM 1638 C CA . ASN A 1 207 ? 16.265 -25.097 -19.795 1.00 75.44 207 ASN A CA 1
ATOM 1639 C C . ASN A 1 207 ? 14.938 -24.396 -20.103 1.00 75.44 207 ASN A C 1
ATOM 1641 O O . ASN A 1 207 ? 14.906 -23.164 -20.081 1.00 75.44 207 ASN A O 1
ATOM 1645 N N . ASP A 1 208 ? 13.857 -25.148 -20.336 1.00 80.50 208 ASP A N 1
ATOM 1646 C CA . ASP A 1 208 ? 12.520 -24.584 -20.496 1.00 80.50 208 ASP A CA 1
ATOM 1647 C C . ASP A 1 208 ? 12.036 -24.001 -19.153 1.00 80.50 208 ASP A C 1
ATOM 1649 O O . ASP A 1 208 ? 12.431 -24.436 -18.061 1.00 80.50 208 ASP A O 1
ATOM 1653 N N . VAL A 1 209 ? 11.220 -22.953 -19.212 1.00 78.50 209 VAL A N 1
ATOM 1654 C CA . VAL A 1 209 ? 10.548 -22.391 -18.034 1.00 78.50 209 VAL A CA 1
ATOM 1655 C C . VAL A 1 209 ? 9.427 -23.305 -17.534 1.00 78.50 209 VAL A C 1
ATOM 1657 O O . VAL A 1 209 ? 9.101 -23.247 -16.351 1.00 78.50 209 VAL A O 1
ATOM 1660 N N . ARG A 1 210 ? 8.916 -24.192 -18.397 1.00 81.31 210 ARG A N 1
ATOM 1661 C CA . ARG A 1 210 ? 7.865 -25.180 -18.108 1.00 81.31 210 ARG A CA 1
ATOM 1662 C C . ARG A 1 210 ? 8.380 -26.476 -17.482 1.00 81.31 210 ARG A C 1
ATOM 1664 O O . ARG A 1 210 ? 7.593 -27.209 -16.892 1.00 81.31 210 ARG A O 1
ATOM 1671 N N . ASP A 1 211 ? 9.686 -26.746 -17.553 1.00 88.56 211 ASP A N 1
ATOM 1672 C CA . ASP A 1 211 ? 10.320 -27.961 -17.010 1.00 88.56 211 ASP A CA 1
ATOM 1673 C C . ASP A 1 211 ? 10.456 -27.904 -15.474 1.00 88.56 211 ASP A C 1
ATOM 1675 O O . ASP A 1 211 ? 11.561 -27.920 -14.908 1.00 88.56 211 ASP A O 1
ATOM 1679 N N . VAL A 1 212 ? 9.324 -27.800 -14.780 1.00 92.31 212 VAL A N 1
ATOM 1680 C CA . VAL A 1 212 ? 9.224 -27.580 -13.336 1.00 92.31 212 VAL A CA 1
ATOM 1681 C C . VAL A 1 212 ? 8.670 -28.815 -12.640 1.00 92.31 212 VAL A C 1
ATOM 1683 O O . VAL A 1 212 ? 7.665 -29.389 -13.041 1.00 92.31 212 VAL A O 1
ATOM 1686 N N . VAL A 1 213 ? 9.310 -29.181 -11.530 1.00 93.25 213 VAL A N 1
ATOM 1687 C CA . VAL A 1 213 ? 8.788 -30.155 -10.571 1.00 93.25 213 VAL A CA 1
ATOM 1688 C C . VAL A 1 213 ? 8.529 -29.451 -9.247 1.00 93.25 213 VAL A C 1
ATOM 1690 O O . VAL A 1 213 ? 9.419 -28.800 -8.687 1.00 93.25 213 VAL A O 1
ATOM 1693 N N . TRP A 1 214 ? 7.318 -29.607 -8.721 1.00 96.00 214 TRP A N 1
ATOM 1694 C CA . TRP A 1 214 ? 6.933 -29.077 -7.420 1.00 96.00 214 TRP A CA 1
ATOM 1695 C C . TRP A 1 214 ? 7.447 -29.972 -6.296 1.00 96.00 214 TRP A C 1
ATOM 1697 O O . TRP A 1 214 ? 7.159 -31.166 -6.237 1.00 96.00 214 TRP A O 1
ATOM 1707 N N . LEU A 1 215 ? 8.221 -29.392 -5.378 1.00 94.88 215 LEU A N 1
ATOM 1708 C CA . LEU A 1 215 ? 8.784 -30.107 -4.236 1.00 94.88 215 LEU A CA 1
ATOM 1709 C C . LEU A 1 215 ? 8.218 -29.559 -2.925 1.00 94.88 215 LEU A C 1
ATOM 1711 O O . LEU A 1 215 ? 8.260 -28.343 -2.724 1.00 94.88 215 LEU A O 1
ATOM 1715 N N . PRO A 1 216 ? 7.753 -30.416 -1.999 1.00 93.88 216 PRO A N 1
ATOM 1716 C CA . PRO A 1 216 ? 7.269 -29.959 -0.705 1.00 93.88 216 PRO A CA 1
ATOM 1717 C C . PRO A 1 216 ? 8.393 -29.289 0.096 1.00 93.88 216 PRO A C 1
ATOM 1719 O O . PRO A 1 216 ? 9.547 -29.729 0.077 1.00 93.88 216 PRO A O 1
ATOM 1722 N N . CYS A 1 217 ? 8.043 -28.229 0.818 1.00 89.69 217 CYS A N 1
ATOM 1723 C CA . CYS A 1 217 ? 8.927 -27.479 1.702 1.00 89.69 217 CYS A CA 1
ATOM 1724 C C . CYS A 1 217 ? 8.505 -27.664 3.166 1.00 89.69 217 CYS A C 1
ATOM 1726 O O . CYS A 1 217 ? 7.333 -27.881 3.464 1.00 89.69 217 CYS A O 1
ATOM 1728 N N . SER A 1 218 ? 9.468 -27.585 4.087 1.00 87.62 218 SER A N 1
ATOM 1729 C CA . SER A 1 218 ? 9.196 -27.585 5.529 1.00 87.62 218 SER A CA 1
ATOM 1730 C C . SER A 1 218 ? 8.699 -26.233 6.038 1.00 87.62 218 SER A C 1
ATOM 1732 O O . SER A 1 218 ? 7.944 -26.194 7.002 1.00 87.62 218 SER A O 1
ATOM 1734 N N . SER A 1 219 ? 9.128 -25.136 5.411 1.00 90.62 219 SER A N 1
ATOM 1735 C CA . SER A 1 219 ? 8.663 -23.790 5.738 1.00 90.62 219 SER A CA 1
ATOM 1736 C C . SER A 1 219 ? 7.366 -23.501 4.999 1.00 90.62 219 SER A C 1
ATOM 1738 O O . SER A 1 219 ? 7.262 -23.789 3.810 1.00 90.62 219 SER A O 1
ATOM 1740 N N . THR A 1 220 ? 6.408 -22.898 5.691 1.00 94.12 220 THR A N 1
ATOM 1741 C CA . THR A 1 220 ? 5.124 -22.441 5.146 1.00 94.12 220 THR A CA 1
ATOM 1742 C C . THR A 1 220 ? 5.062 -20.927 4.983 1.00 94.12 220 THR A C 1
ATOM 1744 O O . THR A 1 220 ? 4.034 -20.425 4.543 1.00 94.12 220 THR A O 1
ATOM 1747 N N . ARG A 1 221 ? 6.154 -20.205 5.279 1.00 93.25 221 ARG A N 1
ATOM 1748 C CA . ARG A 1 221 ? 6.252 -18.746 5.140 1.00 93.25 221 ARG A CA 1
ATOM 1749 C C . ARG A 1 221 ? 5.762 -18.288 3.771 1.00 93.25 221 ARG A C 1
ATOM 1751 O O . ARG A 1 221 ? 6.155 -18.890 2.761 1.00 93.25 221 ARG A O 1
ATOM 1758 N N . ASP A 1 222 ? 4.980 -17.210 3.775 1.00 94.50 222 ASP A N 1
ATOM 1759 C CA . ASP A 1 222 ? 4.505 -16.539 2.569 1.00 94.50 222 ASP A CA 1
ATOM 1760 C C . ASP A 1 222 ? 5.702 -16.174 1.667 1.00 94.50 222 ASP A C 1
ATOM 1762 O O . ASP A 1 222 ? 6.605 -15.446 2.096 1.00 94.50 222 ASP A O 1
ATOM 1766 N N . PRO A 1 223 ? 5.759 -16.693 0.429 1.00 93.25 223 PRO A N 1
ATOM 1767 C CA . PRO A 1 223 ? 6.789 -16.346 -0.540 1.00 93.25 223 PRO A CA 1
ATOM 1768 C C . PRO A 1 223 ? 6.968 -14.843 -0.775 1.00 93.25 223 PRO A C 1
ATOM 1770 O O . PRO A 1 223 ? 8.098 -14.428 -1.019 1.00 93.25 223 PRO A O 1
ATOM 1773 N N . MET A 1 224 ? 5.920 -14.021 -0.648 1.00 93.06 224 MET A N 1
ATOM 1774 C CA . MET A 1 224 ? 6.041 -12.566 -0.802 1.00 93.06 224 MET A CA 1
ATOM 1775 C C . MET A 1 224 ? 6.885 -11.918 0.302 1.00 93.06 224 MET A C 1
ATOM 1777 O O . MET A 1 224 ? 7.481 -10.870 0.077 1.00 93.06 224 MET A O 1
ATOM 1781 N N . GLN A 1 225 ? 7.029 -12.556 1.468 1.00 92.31 225 GLN A N 1
ATOM 1782 C CA . GLN A 1 225 ? 7.903 -12.076 2.549 1.00 92.31 225 GLN A CA 1
ATOM 1783 C C . GLN A 1 225 ? 9.385 -12.425 2.320 1.00 92.31 225 GLN A C 1
ATOM 1785 O O . GLN A 1 225 ? 10.246 -12.130 3.153 1.00 92.31 225 GLN A O 1
ATOM 1790 N N . MET A 1 226 ? 9.712 -13.114 1.224 1.00 90.31 226 MET A N 1
ATOM 1791 C CA . MET A 1 226 ? 11.080 -13.508 0.904 1.00 90.31 226 MET A CA 1
ATOM 1792 C C . MET A 1 226 ? 11.704 -12.522 -0.086 1.00 90.31 226 MET A C 1
ATOM 1794 O O . MET A 1 226 ? 11.089 -12.218 -1.106 1.00 90.31 226 MET A O 1
ATOM 1798 N N . PRO A 1 227 ? 12.942 -12.053 0.157 1.00 92.00 227 PRO A N 1
ATOM 1799 C CA . PRO A 1 227 ? 13.589 -11.132 -0.759 1.00 92.00 227 PRO A CA 1
ATOM 1800 C C . PRO A 1 227 ? 13.923 -11.818 -2.086 1.00 92.00 227 PRO A C 1
ATOM 1802 O O . PRO A 1 227 ? 14.475 -12.923 -2.107 1.00 92.00 227 PRO A O 1
ATOM 1805 N N . TYR A 1 228 ? 13.665 -11.122 -3.185 1.00 92.94 228 TYR A N 1
ATOM 1806 C CA . TYR A 1 228 ? 14.065 -11.511 -4.534 1.00 92.94 228 TYR A CA 1
ATOM 1807 C C . TYR A 1 228 ? 14.822 -10.374 -5.221 1.00 92.94 228 TYR A C 1
ATOM 1809 O O . TYR A 1 228 ? 14.859 -9.237 -4.743 1.00 92.94 228 TYR A O 1
ATOM 1817 N N . TYR A 1 229 ? 15.508 -10.712 -6.310 1.00 94.62 229 TYR A N 1
ATOM 1818 C CA . TYR A 1 229 ? 16.305 -9.754 -7.060 1.00 94.62 229 TYR A CA 1
ATOM 1819 C C . TYR A 1 229 ? 15.407 -8.836 -7.894 1.00 94.62 229 TYR A C 1
ATOM 1821 O O . TYR A 1 229 ? 14.464 -9.306 -8.514 1.00 94.62 229 TYR A O 1
ATOM 1829 N N . SER A 1 230 ? 15.721 -7.546 -7.957 1.00 94.12 230 SER A N 1
ATOM 1830 C CA . SER A 1 230 ? 15.209 -6.657 -9.007 1.00 94.12 230 SER A CA 1
ATOM 1831 C C . SER A 1 230 ? 16.184 -5.507 -9.223 1.00 94.12 230 SER A C 1
ATOM 1833 O O . SER A 1 230 ? 16.771 -5.020 -8.257 1.00 94.12 230 SER A O 1
ATOM 1835 N N . TRP A 1 231 ? 16.407 -5.091 -10.470 1.00 92.31 231 TRP A N 1
ATOM 1836 C CA . TRP A 1 231 ? 17.440 -4.108 -10.809 1.00 92.31 231 TRP A CA 1
ATOM 1837 C C . TRP A 1 231 ? 17.246 -2.757 -10.106 1.00 92.31 231 TRP A C 1
ATOM 1839 O O . TRP A 1 231 ? 18.214 -2.200 -9.594 1.00 92.31 231 TRP A O 1
ATOM 1849 N N . GLU A 1 232 ? 16.018 -2.253 -10.042 1.00 90.75 232 GLU A N 1
ATOM 1850 C CA . GLU A 1 232 ? 15.665 -0.942 -9.485 1.00 90.75 232 GLU A CA 1
ATOM 1851 C C . GLU A 1 232 ? 15.691 -0.884 -7.955 1.00 90.75 232 GLU A C 1
ATOM 1853 O O . GLU A 1 232 ? 15.782 0.194 -7.370 1.00 90.75 232 GLU A O 1
ATOM 1858 N N . ALA A 1 233 ? 15.599 -2.036 -7.293 1.00 89.56 233 ALA A N 1
ATOM 1859 C CA . ALA A 1 233 ? 15.448 -2.086 -5.849 1.00 89.56 233 ALA A CA 1
ATOM 1860 C C . ALA A 1 233 ? 16.735 -1.664 -5.118 1.00 89.56 233 ALA A C 1
ATOM 1862 O O . ALA A 1 233 ? 17.855 -1.899 -5.584 1.00 89.56 233 ALA A O 1
ATOM 1863 N N . ALA A 1 234 ? 16.589 -1.107 -3.912 1.00 85.81 234 ALA A N 1
ATOM 1864 C CA . ALA A 1 234 ? 17.723 -0.821 -3.036 1.00 85.81 234 ALA A CA 1
ATOM 1865 C C . ALA A 1 234 ? 18.537 -2.105 -2.789 1.00 85.81 234 ALA A C 1
ATOM 1867 O O . ALA A 1 234 ? 18.002 -3.141 -2.390 1.00 85.81 234 ALA A O 1
ATOM 1868 N N . HIS A 1 235 ? 19.842 -2.058 -3.074 1.00 89.62 235 HIS A N 1
ATOM 1869 C CA . HIS A 1 235 ? 20.730 -3.232 -3.051 1.00 89.62 235 HIS A CA 1
ATOM 1870 C C . HIS A 1 235 ? 20.250 -4.417 -3.915 1.00 89.62 235 HIS A C 1
ATOM 1872 O O . HIS A 1 235 ? 20.622 -5.564 -3.657 1.00 89.62 235 HIS A O 1
ATOM 1878 N N . HIS A 1 236 ? 19.432 -4.139 -4.930 1.00 92.00 236 HIS A N 1
ATOM 1879 C CA . HIS A 1 236 ? 18.767 -5.102 -5.800 1.00 92.00 236 HIS A CA 1
ATOM 1880 C C . HIS A 1 236 ? 17.926 -6.149 -5.062 1.00 92.00 236 HIS A C 1
ATOM 1882 O O . HIS A 1 236 ? 17.880 -7.307 -5.479 1.00 92.00 236 HIS A O 1
ATOM 1888 N N . ARG A 1 237 ? 17.304 -5.780 -3.936 1.00 90.75 237 ARG A N 1
ATOM 1889 C CA . ARG A 1 237 ? 16.445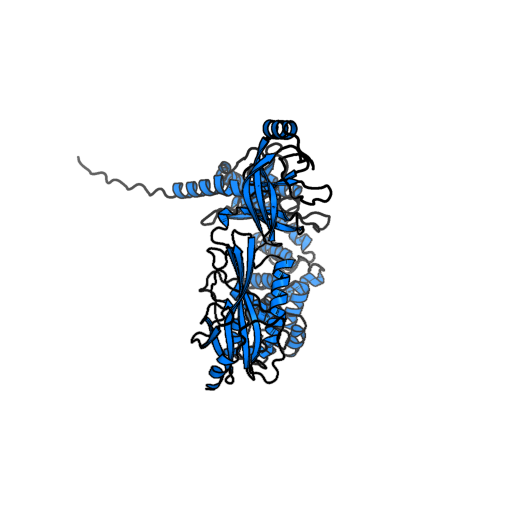 -6.673 -3.150 1.00 90.75 237 ARG A CA 1
ATOM 1890 C C . ARG A 1 237 ? 15.070 -6.057 -2.951 1.00 90.75 237 ARG A C 1
ATOM 1892 O O . ARG A 1 237 ? 14.953 -5.013 -2.319 1.00 90.75 237 ARG A O 1
ATOM 1899 N N . LYS A 1 238 ? 14.047 -6.742 -3.453 1.00 89.50 238 LYS A N 1
ATOM 1900 C CA . LYS A 1 238 ? 12.633 -6.384 -3.317 1.00 89.50 238 LYS A CA 1
ATOM 1901 C C . LYS A 1 238 ? 11.917 -7.439 -2.481 1.00 89.50 238 LYS A C 1
ATOM 1903 O O . LYS A 1 238 ? 12.340 -8.594 -2.443 1.00 89.50 238 LYS A O 1
ATOM 1908 N N . ILE A 1 239 ? 10.873 -7.017 -1.786 1.00 90.88 239 ILE A N 1
ATOM 1909 C CA . ILE A 1 239 ? 9.979 -7.847 -0.976 1.00 90.88 239 ILE A CA 1
ATOM 1910 C C . ILE A 1 239 ? 8.557 -7.442 -1.365 1.00 90.88 239 ILE A C 1
ATOM 1912 O O . ILE A 1 239 ? 8.345 -6.323 -1.832 1.00 90.88 239 ILE A O 1
ATOM 1916 N N . GLY A 1 240 ? 7.609 -8.355 -1.205 1.00 91.12 240 GLY A N 1
ATOM 1917 C CA . GLY A 1 240 ? 6.223 -8.141 -1.580 1.00 91.12 240 GLY A CA 1
ATOM 1918 C C . GLY A 1 240 ? 5.971 -8.433 -3.050 1.00 91.12 240 GLY A C 1
ATOM 1919 O O . GLY A 1 240 ? 6.813 -8.967 -3.779 1.00 91.12 240 GLY A O 1
ATOM 1920 N N . GLY A 1 241 ? 4.774 -8.103 -3.487 1.00 90.38 241 GLY A N 1
ATOM 1921 C CA . GLY A 1 241 ? 4.272 -8.395 -4.815 1.00 90.38 241 GLY A CA 1
ATOM 1922 C C . GLY A 1 241 ? 2.818 -7.970 -4.895 1.00 90.38 241 GLY A C 1
ATOM 1923 O O . GLY A 1 241 ? 2.339 -7.281 -3.997 1.00 90.38 241 GLY A O 1
ATOM 1924 N N . TRP A 1 242 ? 2.121 -8.396 -5.941 1.00 88.88 242 TRP A N 1
ATOM 1925 C CA . TRP A 1 242 ? 0.686 -8.146 -6.067 1.00 88.88 242 TRP A CA 1
ATOM 1926 C C . TRP A 1 242 ? -0.086 -9.450 -6.156 1.00 88.88 242 TRP A C 1
ATOM 1928 O O . TRP A 1 242 ? 0.453 -10.493 -6.531 1.00 88.88 242 TRP A O 1
ATOM 1938 N N . THR A 1 243 ? -1.355 -9.388 -5.777 1.00 93.62 243 THR A N 1
ATOM 1939 C CA . THR A 1 243 ? -2.265 -10.526 -5.840 1.00 93.62 243 THR A CA 1
ATOM 1940 C C . THR A 1 243 ? -3.347 -10.226 -6.861 1.00 93.62 243 THR A C 1
ATOM 1942 O O . THR A 1 243 ? -4.002 -9.188 -6.784 1.00 93.62 243 THR A O 1
ATOM 1945 N N . LEU A 1 244 ? -3.545 -11.140 -7.811 1.00 93.50 244 LEU A N 1
ATOM 1946 C CA . LEU A 1 244 ? -4.610 -11.041 -8.799 1.00 93.50 244 LEU A CA 1
ATOM 1947 C C . LEU A 1 244 ? -5.963 -10.963 -8.081 1.00 93.50 244 LEU A C 1
ATOM 1949 O O . LEU A 1 244 ? -6.314 -11.854 -7.308 1.00 93.50 244 LEU A O 1
ATOM 1953 N N . ALA A 1 245 ? -6.750 -9.929 -8.387 1.00 91.69 245 ALA A N 1
ATOM 1954 C CA . ALA A 1 245 ? -8.047 -9.697 -7.746 1.00 91.69 245 ALA A CA 1
ATOM 1955 C C . ALA A 1 245 ? -9.074 -10.816 -8.016 1.00 91.69 245 ALA A C 1
ATOM 1957 O O . ALA A 1 245 ? -10.034 -10.999 -7.264 1.00 91.69 245 ALA A O 1
ATOM 1958 N N . TYR A 1 246 ? -8.889 -11.575 -9.099 1.00 92.50 246 TYR A N 1
ATOM 1959 C CA . TYR A 1 246 ? -9.725 -12.724 -9.415 1.00 92.50 246 TYR A CA 1
ATOM 1960 C C . TYR A 1 246 ? -9.453 -13.892 -8.456 1.00 92.50 246 TYR A C 1
ATOM 1962 O O . TYR A 1 246 ? -8.341 -14.411 -8.364 1.00 92.50 246 TYR A O 1
ATOM 1970 N N . VAL A 1 247 ? -10.522 -14.386 -7.828 1.00 94.25 247 VAL A N 1
ATOM 1971 C CA . VAL A 1 247 ? -10.519 -15.604 -7.009 1.00 94.25 247 VAL A CA 1
ATOM 1972 C C . VAL A 1 247 ? -11.588 -16.556 -7.554 1.00 94.25 247 VAL A C 1
ATOM 1974 O O . VAL A 1 247 ? -12.738 -16.130 -7.714 1.00 94.25 247 VAL A O 1
ATOM 1977 N N . PRO A 1 248 ? -11.255 -17.828 -7.854 1.00 94.81 248 PRO A N 1
ATOM 1978 C CA . PRO A 1 248 ? -12.241 -18.807 -8.292 1.00 94.81 248 PRO A CA 1
ATOM 1979 C C . PRO A 1 248 ? -13.278 -19.078 -7.196 1.00 94.81 248 PRO A C 1
ATOM 1981 O O . PRO A 1 248 ? -13.076 -18.758 -6.026 1.00 94.81 248 PRO A O 1
ATOM 1984 N N . ASP A 1 249 ? -14.398 -19.691 -7.573 1.00 95.81 249 ASP A N 1
ATOM 1985 C CA . ASP A 1 249 ? -15.352 -20.197 -6.589 1.00 95.81 249 ASP A CA 1
ATOM 1986 C C . ASP A 1 249 ? -14.679 -21.256 -5.702 1.00 95.81 249 ASP A C 1
ATOM 1988 O O . ASP A 1 249 ? -14.099 -22.217 -6.209 1.00 95.81 249 ASP A O 1
ATOM 1992 N N . LEU A 1 250 ? -14.711 -21.051 -4.386 1.00 95.94 250 LEU A N 1
ATOM 1993 C CA . LEU A 1 250 ? -14.042 -21.914 -3.412 1.00 95.94 250 LEU A CA 1
ATOM 1994 C C . LEU A 1 250 ? -14.990 -22.961 -2.813 1.00 95.94 250 LEU A C 1
ATOM 1996 O O . LEU A 1 250 ? -14.540 -23.783 -2.015 1.00 95.94 250 LEU A O 1
ATOM 2000 N N . ASP A 1 251 ? -16.268 -22.970 -3.203 1.00 94.94 251 ASP A N 1
ATOM 2001 C CA . ASP A 1 251 ? -17.252 -23.945 -2.733 1.00 94.94 251 ASP A CA 1
ATOM 2002 C C . ASP A 1 251 ? -16.761 -25.381 -2.964 1.00 94.94 251 ASP A C 1
ATOM 2004 O O . ASP A 1 251 ? -16.333 -25.742 -4.063 1.00 94.94 251 ASP A O 1
ATOM 2008 N N . ARG A 1 252 ? -16.845 -26.227 -1.927 1.00 93.81 252 ARG A N 1
ATOM 2009 C CA . ARG A 1 252 ? -16.382 -27.631 -1.909 1.00 93.81 252 ARG A CA 1
ATOM 2010 C C . ARG A 1 252 ? -14.866 -27.828 -2.011 1.00 93.81 252 ARG A C 1
ATOM 2012 O O . ARG A 1 252 ? -14.426 -28.965 -2.191 1.00 93.81 252 ARG A O 1
ATOM 2019 N N . HIS A 1 253 ? -14.077 -26.768 -1.861 1.00 96.12 253 HIS A N 1
ATOM 2020 C CA . HIS A 1 253 ? -12.618 -26.843 -1.804 1.00 96.12 253 HIS A CA 1
ATOM 2021 C C . HIS A 1 253 ? -12.112 -26.528 -0.393 1.00 96.12 253 HIS A C 1
ATOM 2023 O O . HIS A 1 253 ? -12.819 -25.947 0.431 1.00 96.12 253 HIS A O 1
ATOM 2029 N N . THR A 1 254 ? -10.865 -26.890 -0.090 1.00 96.31 254 THR A N 1
ATOM 2030 C CA . THR A 1 254 ? -10.275 -26.652 1.242 1.00 96.31 254 THR A CA 1
ATOM 2031 C C . THR A 1 254 ? -10.220 -25.169 1.635 1.00 96.31 254 THR A C 1
ATOM 2033 O O . THR A 1 254 ? -10.192 -24.856 2.823 1.00 96.31 254 THR A O 1
ATOM 2036 N N . GLY A 1 255 ? -10.263 -24.250 0.664 1.00 95.50 255 GLY A N 1
ATOM 2037 C CA . GLY A 1 255 ? -10.314 -22.806 0.884 1.00 95.50 255 GLY A CA 1
ATOM 2038 C C . GLY A 1 255 ? -11.690 -22.234 1.246 1.00 95.50 255 GLY A C 1
ATOM 2039 O O . GLY A 1 255 ? -11.749 -21.065 1.626 1.00 95.50 255 GLY A O 1
ATOM 2040 N N . GLU A 1 256 ? -12.784 -23.004 1.175 1.00 96.06 256 GLU A N 1
ATOM 2041 C CA . GLU A 1 256 ? -14.169 -22.510 1.335 1.00 96.06 256 GLU A CA 1
ATOM 2042 C C . GLU A 1 256 ? -14.372 -21.667 2.609 1.00 96.06 256 GLU A C 1
ATOM 2044 O O . GLU A 1 256 ? -15.017 -20.618 2.580 1.00 96.06 256 GLU A O 1
ATOM 2049 N N . LYS A 1 257 ? -13.778 -22.103 3.728 1.00 95.06 257 LYS A N 1
ATOM 2050 C CA . LYS A 1 257 ? -13.936 -21.502 5.068 1.00 95.06 257 LYS A CA 1
ATOM 2051 C C . LYS A 1 257 ? -12.758 -20.634 5.497 1.00 95.06 257 LYS A C 1
ATOM 2053 O O . LYS A 1 257 ? -12.522 -20.432 6.684 1.00 95.06 257 LYS A O 1
ATOM 2058 N N . THR A 1 258 ? -11.987 -20.149 4.530 1.00 97.31 258 THR A N 1
ATOM 2059 C CA . T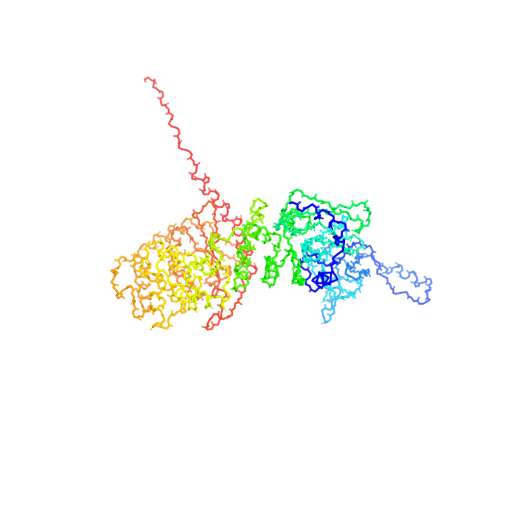HR A 1 258 ? -10.843 -19.270 4.801 1.00 97.31 258 THR A CA 1
ATOM 2060 C C . THR A 1 258 ? -11.206 -17.799 4.724 1.00 97.31 258 THR A C 1
ATOM 2062 O O . THR A 1 258 ? -10.469 -16.987 5.258 1.00 97.31 258 THR A O 1
ATOM 2065 N N . ALA A 1 259 ? -12.301 -17.438 4.049 1.00 97.56 259 ALA A N 1
ATOM 2066 C CA . ALA A 1 259 ? -12.590 -16.069 3.612 1.00 97.56 259 ALA A CA 1
ATOM 2067 C C . ALA A 1 259 ? -11.442 -15.395 2.817 1.00 97.56 259 ALA A C 1
ATOM 2069 O O . ALA A 1 259 ? -11.314 -14.172 2.789 1.00 97.56 259 ALA A O 1
ATOM 2070 N N . LEU A 1 260 ? -10.599 -16.195 2.147 1.00 97.94 260 LEU A N 1
ATOM 2071 C CA . LEU A 1 260 ? -9.511 -15.703 1.295 1.00 97.94 260 LEU A CA 1
ATOM 2072 C C . LEU A 1 260 ? -10.031 -14.836 0.139 1.00 97.94 260 LEU A C 1
ATOM 2074 O O . LEU A 1 260 ? -9.386 -13.867 -0.251 1.00 97.94 260 LEU A O 1
ATOM 2078 N N . LYS A 1 261 ? -11.221 -15.152 -0.385 1.00 96.94 261 LYS A N 1
ATOM 2079 C CA . LYS A 1 261 ? -11.883 -14.333 -1.404 1.00 96.94 261 LYS A CA 1
ATOM 2080 C C . LYS A 1 261 ? -12.179 -12.932 -0.877 1.00 96.94 261 LYS A C 1
ATOM 2082 O O . LYS A 1 261 ? -11.877 -11.957 -1.551 1.00 96.94 261 LYS A O 1
ATOM 2087 N N . GLU A 1 262 ? -12.752 -12.830 0.317 1.00 97.06 262 GLU A N 1
ATOM 2088 C CA . GLU A 1 262 ? -13.057 -11.557 0.965 1.00 97.06 262 GLU A CA 1
ATOM 2089 C C . GLU A 1 262 ? -11.786 -10.751 1.272 1.00 97.06 262 GLU A C 1
ATOM 2091 O O . GLU A 1 262 ? -11.819 -9.530 1.150 1.00 97.06 262 GLU A O 1
ATOM 2096 N N . TYR A 1 263 ? -10.671 -11.413 1.612 1.00 97.50 263 TYR A N 1
ATOM 2097 C CA . TYR A 1 263 ? -9.361 -10.768 1.785 1.00 97.50 263 TYR A CA 1
ATOM 2098 C C . TYR A 1 263 ? -8.861 -10.129 0.484 1.00 97.50 263 TYR A C 1
ATOM 2100 O O . TYR A 1 263 ? -8.579 -8.933 0.451 1.00 97.50 263 TYR A O 1
ATOM 2108 N N . ILE A 1 264 ? -8.826 -10.897 -0.607 1.00 96.62 264 ILE A N 1
ATOM 2109 C CA . ILE A 1 264 ? -8.325 -10.419 -1.905 1.00 96.62 264 ILE A CA 1
ATOM 2110 C C . ILE A 1 264 ? -9.240 -9.334 -2.492 1.00 96.62 264 ILE A C 1
ATOM 2112 O O . ILE A 1 264 ? -8.759 -8.313 -2.972 1.00 96.62 264 ILE A O 1
ATOM 2116 N N . VAL A 1 265 ? -10.565 -9.502 -2.403 1.00 94.81 265 VAL A N 1
ATOM 2117 C CA . VAL A 1 265 ? -11.538 -8.502 -2.890 1.00 94.81 265 VAL A CA 1
ATOM 2118 C C . VAL A 1 265 ? -11.439 -7.182 -2.121 1.00 94.81 265 VAL A C 1
ATOM 2120 O O . VAL A 1 265 ? -11.696 -6.126 -2.694 1.00 94.81 265 VAL A O 1
ATOM 2123 N N . ALA A 1 266 ? -11.054 -7.222 -0.845 1.00 94.44 266 ALA A N 1
ATOM 2124 C CA . ALA A 1 266 ? -10.801 -6.027 -0.047 1.00 94.44 266 ALA A CA 1
ATOM 2125 C C . ALA A 1 266 ? -9.415 -5.395 -0.301 1.00 94.44 266 ALA A C 1
ATOM 2127 O O . ALA A 1 266 ? -9.051 -4.456 0.400 1.00 94.44 266 ALA A O 1
ATOM 2128 N N . GLY A 1 267 ? -8.667 -5.872 -1.305 1.00 94.06 267 GLY A N 1
ATOM 2129 C CA . GLY A 1 267 ? -7.380 -5.307 -1.718 1.00 94.06 267 GLY A CA 1
ATOM 2130 C C . GLY A 1 267 ? -6.162 -5.919 -1.028 1.00 94.06 267 GLY A C 1
ATOM 2131 O O . GLY A 1 267 ? -5.091 -5.330 -1.090 1.00 94.06 267 GLY A O 1
ATOM 2132 N N . GLY A 1 268 ? -6.314 -7.073 -0.371 1.00 94.81 268 GLY A N 1
ATOM 2133 C CA . GLY A 1 268 ? -5.223 -7.725 0.348 1.00 94.81 268 GLY A CA 1
ATOM 2134 C C . GLY A 1 268 ? -4.080 -8.188 -0.560 1.00 94.81 268 GLY A C 1
ATOM 2135 O O . GLY A 1 268 ? -4.290 -8.951 -1.507 1.00 94.81 268 GLY A O 1
ATOM 2136 N N . CYS A 1 269 ? -2.859 -7.773 -0.231 1.00 91.81 269 CYS A N 1
ATOM 2137 C CA . CYS A 1 269 ? -1.644 -8.042 -0.999 1.00 91.81 269 CYS A CA 1
ATOM 2138 C C . CYS A 1 269 ? -0.889 -9.295 -0.540 1.00 91.81 269 CYS A C 1
ATOM 2140 O O . CYS A 1 269 ? -0.107 -9.840 -1.317 1.00 91.81 269 CYS A O 1
ATOM 2142 N N . TRP A 1 270 ? -1.132 -9.777 0.683 1.00 95.25 270 TRP A N 1
ATOM 2143 C CA . TRP A 1 270 ? -0.345 -10.813 1.366 1.00 95.25 270 TRP A CA 1
ATOM 2144 C C . TRP A 1 270 ? -1.175 -12.078 1.676 1.00 95.25 270 TRP A C 1
ATOM 2146 O O . TRP A 1 270 ? -1.394 -12.429 2.843 1.00 95.25 270 TRP A O 1
ATOM 2156 N N . PRO A 1 271 ? -1.663 -12.808 0.653 1.00 96.94 271 PRO A N 1
ATOM 2157 C CA . PRO A 1 271 ? -2.615 -13.907 0.831 1.00 96.94 271 PRO A CA 1
ATOM 2158 C C . PRO A 1 271 ? -2.060 -15.064 1.668 1.00 96.94 271 PRO A C 1
ATOM 2160 O O . PRO A 1 271 ? -2.816 -15.726 2.379 1.00 96.94 271 PRO A O 1
ATOM 2163 N N . GLY A 1 272 ? -0.750 -15.318 1.629 1.00 96.94 272 GLY A N 1
ATOM 2164 C CA . GLY A 1 272 ? -0.140 -16.346 2.466 1.00 96.94 272 GLY A CA 1
ATOM 2165 C C . GLY A 1 272 ? -0.098 -15.931 3.933 1.00 96.94 272 GLY A C 1
ATOM 2166 O O . GLY A 1 272 ? -0.423 -16.743 4.797 1.00 96.94 272 GLY A O 1
ATOM 2167 N N . ALA A 1 273 ? 0.229 -14.670 4.217 1.00 96.94 273 ALA A N 1
ATOM 2168 C CA . ALA A 1 273 ? 0.198 -14.121 5.570 1.00 96.94 273 ALA A CA 1
ATOM 2169 C C . ALA A 1 273 ? -1.222 -14.126 6.164 1.00 96.94 273 ALA A C 1
ATOM 2171 O O . ALA A 1 273 ? -1.427 -14.519 7.314 1.00 96.94 273 ALA A O 1
ATOM 2172 N N . TYR A 1 274 ? -2.225 -13.781 5.352 1.00 98.06 274 TYR A N 1
ATOM 2173 C CA . TYR A 1 274 ? -3.636 -13.925 5.711 1.00 98.06 274 TYR A CA 1
ATOM 2174 C C . TYR A 1 274 ? -4.008 -15.366 6.070 1.00 98.06 274 TYR A C 1
ATOM 2176 O O . TYR A 1 274 ? -4.609 -15.619 7.117 1.00 98.06 274 TYR A O 1
ATOM 2184 N N . LEU A 1 275 ? -3.607 -16.333 5.244 1.00 98.31 275 LEU A N 1
ATOM 2185 C CA . LEU A 1 275 ? -3.880 -17.741 5.512 1.00 98.31 275 LEU A CA 1
ATOM 2186 C C . LEU A 1 275 ? -3.215 -18.239 6.803 1.00 98.31 275 LEU A C 1
ATOM 2188 O O . LEU A 1 275 ? -3.784 -19.091 7.479 1.00 98.31 275 LEU A O 1
ATOM 2192 N N . HIS A 1 276 ? -2.050 -17.708 7.178 1.00 97.94 276 HIS A N 1
ATOM 2193 C CA . HIS A 1 276 ? -1.409 -18.007 8.465 1.00 97.94 276 HIS A CA 1
ATOM 2194 C C . HIS A 1 276 ? -2.186 -17.434 9.651 1.00 97.94 276 HIS A C 1
ATOM 2196 O O . HIS A 1 276 ? -2.334 -18.116 10.668 1.00 97.94 276 HIS A O 1
ATOM 2202 N N . VAL A 1 277 ? -2.727 -16.216 9.526 1.00 98.00 277 VAL A N 1
ATOM 2203 C CA . VAL A 1 277 ? -3.648 -15.659 10.532 1.00 98.00 277 VAL A CA 1
ATOM 2204 C C . VAL A 1 277 ? -4.884 -16.542 10.656 1.00 98.00 277 VAL A C 1
ATOM 2206 O O . VAL A 1 277 ? -5.269 -16.886 11.770 1.00 98.00 277 VAL A O 1
ATOM 2209 N N . TRP A 1 278 ? -5.468 -16.981 9.540 1.00 98.19 278 TRP A N 1
ATOM 2210 C CA . TRP A 1 278 ? -6.599 -17.909 9.555 1.00 98.19 278 TRP A CA 1
ATOM 2211 C C . TRP A 1 278 ? -6.245 -19.276 10.165 1.00 98.19 278 TRP A C 1
ATOM 2213 O O . TRP A 1 278 ? -7.019 -19.792 10.966 1.00 98.19 278 TRP A O 1
ATOM 2223 N N . GLU A 1 279 ? -5.078 -19.853 9.863 1.00 97.44 279 GLU A N 1
ATOM 2224 C CA . GLU A 1 279 ? -4.649 -21.139 10.438 1.00 97.44 279 GLU A CA 1
ATOM 2225 C C . GLU A 1 279 ? -4.530 -21.058 11.973 1.00 97.44 279 GLU A C 1
ATOM 2227 O O . GLU A 1 279 ? -4.865 -22.012 12.682 1.00 97.44 279 GLU A O 1
ATOM 2232 N N . GLN A 1 280 ? -4.079 -19.915 12.504 1.00 96.94 280 GLN A N 1
ATOM 2233 C CA . GLN A 1 280 ? -3.983 -19.667 13.948 1.00 96.94 280 GLN A CA 1
ATOM 2234 C C . GLN A 1 280 ? -5.325 -19.262 14.575 1.00 96.94 280 GLN A C 1
ATOM 2236 O O . GLN A 1 280 ? -5.621 -19.622 15.721 1.00 96.94 280 GLN A O 1
ATOM 2241 N N . HIS A 1 281 ? -6.140 -18.518 13.832 1.00 97.25 281 HIS A N 1
ATOM 2242 C CA . HIS A 1 281 ? -7.387 -17.917 14.281 1.00 97.25 281 HIS A CA 1
ATOM 2243 C C . HIS A 1 281 ? -8.498 -18.068 13.227 1.00 97.25 281 HIS A C 1
ATOM 2245 O O . HIS A 1 281 ? -8.913 -17.072 12.628 1.00 97.25 281 HIS A O 1
ATOM 2251 N N . PRO A 1 282 ? -9.066 -19.278 13.032 1.00 96.81 282 PRO A N 1
ATOM 2252 C CA . PRO A 1 282 ? -10.076 -19.519 11.993 1.00 96.81 282 PRO A CA 1
ATOM 2253 C C . PRO A 1 282 ? -11.302 -18.605 12.105 1.00 96.81 282 PRO A C 1
ATOM 2255 O O . PRO A 1 282 ? -11.956 -18.280 11.119 1.00 96.81 282 PRO A O 1
ATOM 2258 N N . GLN A 1 283 ? -11.596 -18.130 13.317 1.00 97.19 283 GLN A N 1
ATOM 2259 C CA . GLN A 1 283 ? -12.663 -17.180 13.593 1.00 97.19 283 GLN A CA 1
ATOM 2260 C C . GLN A 1 283 ? -12.508 -15.820 12.883 1.00 97.19 283 GLN A C 1
ATOM 2262 O O . GLN A 1 283 ? -13.511 -15.108 12.795 1.00 97.19 283 GLN A O 1
ATOM 2267 N N . VAL A 1 284 ? -11.329 -15.476 12.337 1.00 97.94 284 VAL A N 1
ATOM 2268 C CA . VAL A 1 284 ? -11.130 -14.293 11.471 1.00 97.94 284 VAL A CA 1
ATOM 2269 C C . VAL A 1 284 ? -12.102 -14.285 10.288 1.00 97.94 284 VAL A C 1
ATOM 2271 O O . VAL A 1 284 ? -12.586 -13.222 9.906 1.00 97.94 284 VAL A O 1
ATOM 2274 N N . GLU A 1 285 ? -12.505 -15.469 9.804 1.00 97.81 285 GLU A N 1
ATOM 2275 C CA . GLU A 1 285 ? -13.525 -15.649 8.763 1.00 97.81 285 GLU A CA 1
ATOM 2276 C C . GLU A 1 285 ? -14.805 -14.854 9.077 1.00 97.81 285 GLU A C 1
ATOM 2278 O O . GLU A 1 285 ? -15.405 -14.222 8.205 1.00 97.81 285 GLU A O 1
ATOM 2283 N N . ASN A 1 286 ? -15.210 -14.828 10.351 1.00 97.31 286 ASN A N 1
ATOM 2284 C CA . ASN A 1 286 ? -16.416 -14.127 10.769 1.00 97.31 286 ASN A CA 1
ATOM 2285 C C . ASN A 1 286 ? -16.292 -12.608 10.628 1.00 97.31 286 ASN A C 1
ATOM 2287 O O . ASN A 1 286 ? -17.303 -11.967 10.357 1.00 97.31 286 ASN A O 1
ATOM 2291 N N . LEU A 1 287 ? -15.100 -12.039 10.832 1.00 96.88 287 LEU A N 1
ATOM 2292 C CA . LEU A 1 287 ? -14.845 -10.607 10.650 1.00 96.88 287 LEU A CA 1
ATOM 2293 C C . LEU A 1 287 ? -14.864 -10.260 9.159 1.00 96.88 287 LEU A C 1
ATOM 2295 O O . LEU A 1 287 ? -15.587 -9.349 8.752 1.00 96.88 287 LEU A O 1
ATOM 2299 N N . MET A 1 288 ? -14.161 -11.056 8.348 1.00 96.56 288 MET A N 1
ATOM 2300 C CA . MET A 1 288 ? -14.080 -10.875 6.896 1.00 96.56 288 MET A CA 1
ATOM 2301 C C . MET A 1 288 ? -15.459 -10.861 6.237 1.00 96.56 288 MET A C 1
ATOM 2303 O O . MET A 1 288 ? -15.778 -9.954 5.473 1.00 96.56 288 MET A O 1
ATOM 2307 N N . ARG A 1 289 ? -16.321 -11.823 6.586 1.00 95.56 289 ARG A N 1
ATOM 2308 C CA . ARG A 1 289 ? -17.659 -11.950 5.986 1.00 95.56 289 ARG A CA 1
ATOM 2309 C C . ARG A 1 289 ? -18.703 -10.979 6.544 1.00 95.56 289 ARG A C 1
ATOM 2311 O O . ARG A 1 289 ? -19.795 -10.886 5.990 1.00 95.56 289 ARG A O 1
ATOM 2318 N N . GLN A 1 290 ? -18.425 -10.289 7.654 1.00 94.38 290 GLN A N 1
ATOM 2319 C CA . GLN A 1 290 ? -19.404 -9.439 8.353 1.00 94.38 290 GLN A CA 1
ATOM 2320 C C . GLN A 1 290 ? -19.021 -7.954 8.344 1.00 94.38 290 GLN A C 1
ATOM 2322 O O . GLN A 1 290 ? -19.309 -7.240 9.303 1.00 94.38 290 GLN A O 1
ATOM 2327 N N . GLY A 1 291 ? -18.413 -7.489 7.249 1.00 92.12 291 GLY A N 1
ATOM 2328 C CA . GLY A 1 291 ? -18.212 -6.061 6.979 1.00 92.12 291 GLY A CA 1
ATOM 2329 C C . GLY A 1 291 ? -16.961 -5.450 7.608 1.00 92.12 291 GLY A C 1
ATOM 2330 O O . GLY A 1 291 ? -16.900 -4.234 7.746 1.00 92.12 291 GLY A O 1
ATOM 2331 N N . LEU A 1 292 ? -15.980 -6.273 8.000 1.00 95.94 292 LEU A N 1
ATOM 2332 C CA . LEU A 1 292 ? -14.689 -5.816 8.534 1.00 95.94 292 LEU A CA 1
ATOM 2333 C C . LEU A 1 292 ? -13.487 -6.295 7.713 1.00 95.94 292 LEU A C 1
ATOM 2335 O O . LEU A 1 292 ? -12.362 -6.249 8.203 1.00 95.94 292 LEU A O 1
ATOM 2339 N N . SER A 1 293 ? -13.703 -6.752 6.476 1.00 95.94 293 SER A N 1
ATOM 2340 C CA . SER A 1 293 ? -12.615 -7.178 5.591 1.00 95.94 293 SER A CA 1
ATOM 2341 C C . SER A 1 293 ? -11.582 -6.072 5.373 1.00 95.94 293 SER A C 1
ATOM 2343 O O . SER A 1 293 ? -10.394 -6.333 5.489 1.00 95.94 293 SER A O 1
ATOM 2345 N N . GLU A 1 294 ? -12.025 -4.833 5.152 1.00 95.62 294 GLU A N 1
ATOM 2346 C CA . GLU A 1 294 ? -11.147 -3.672 4.954 1.00 95.62 294 GLU A CA 1
ATOM 2347 C C . GLU A 1 294 ? -10.288 -3.369 6.191 1.00 95.62 294 GLU A C 1
ATOM 2349 O O . GLU A 1 294 ? -9.080 -3.177 6.068 1.00 95.62 294 GLU A O 1
ATOM 2354 N N . ALA A 1 295 ? -10.872 -3.402 7.395 1.00 96.19 295 ALA A N 1
ATOM 2355 C CA . ALA A 1 295 ? -10.126 -3.242 8.644 1.00 96.19 295 ALA A CA 1
ATOM 2356 C C . ALA A 1 295 ? -9.075 -4.341 8.843 1.00 96.19 295 ALA A C 1
ATOM 2358 O O . ALA A 1 295 ? -7.943 -4.042 9.215 1.00 96.19 295 ALA A O 1
ATOM 2359 N N . VAL A 1 296 ? -9.436 -5.607 8.597 1.00 97.25 296 VAL A N 1
ATOM 2360 C CA . VAL A 1 296 ? -8.500 -6.737 8.706 1.00 97.25 296 VAL A CA 1
ATOM 2361 C C . VAL A 1 296 ? -7.361 -6.585 7.701 1.00 97.25 296 VAL A C 1
ATOM 2363 O O . VAL A 1 296 ? -6.205 -6.661 8.107 1.00 97.25 296 VAL A O 1
ATOM 2366 N N . VAL A 1 297 ? -7.680 -6.334 6.426 1.00 96.56 297 VAL A N 1
ATOM 2367 C CA . VAL A 1 297 ? -6.691 -6.158 5.353 1.00 96.56 297 VAL A CA 1
ATOM 2368 C C . VAL A 1 297 ? -5.741 -5.017 5.683 1.00 96.56 297 VAL A C 1
ATOM 2370 O O . VAL A 1 297 ? -4.547 -5.257 5.785 1.00 96.56 297 VAL A O 1
ATOM 2373 N N . SER A 1 298 ? -6.255 -3.811 5.936 1.00 94.62 298 SER A N 1
ATOM 2374 C CA . SER A 1 298 ? -5.405 -2.647 6.228 1.00 94.62 298 SER A CA 1
ATOM 2375 C C . SER A 1 298 ? -4.518 -2.868 7.454 1.00 94.62 298 SER A C 1
ATOM 2377 O O . SER A 1 298 ? -3.322 -2.631 7.377 1.00 94.62 298 SER A O 1
ATOM 2379 N N . THR A 1 299 ? -5.037 -3.425 8.558 1.00 95.38 299 THR A N 1
ATOM 2380 C CA . THR A 1 299 ? -4.197 -3.714 9.740 1.00 95.38 299 THR A CA 1
ATOM 2381 C C . THR A 1 299 ? -3.066 -4.695 9.422 1.00 95.38 299 THR A C 1
ATOM 2383 O O . THR A 1 299 ? -1.936 -4.515 9.882 1.00 95.38 299 THR A O 1
ATOM 2386 N N . MET A 1 300 ? -3.361 -5.754 8.667 1.00 95.19 300 MET A N 1
ATOM 2387 C CA . MET A 1 300 ? -2.376 -6.777 8.326 1.00 95.19 300 MET A CA 1
ATOM 2388 C C . MET A 1 300 ? -1.330 -6.266 7.337 1.00 95.19 300 MET A C 1
ATOM 2390 O O . MET A 1 300 ? -0.133 -6.431 7.573 1.00 95.19 300 MET A O 1
ATOM 2394 N N . ASP A 1 301 ? -1.790 -5.652 6.254 1.00 93.00 301 ASP A N 1
ATOM 2395 C CA . ASP A 1 301 ? -0.958 -5.221 5.141 1.00 93.00 301 ASP A CA 1
ATOM 2396 C C . ASP A 1 301 ? -0.097 -4.022 5.552 1.00 93.00 301 ASP A C 1
ATOM 2398 O O . ASP A 1 301 ? 1.111 -4.079 5.350 1.00 93.00 301 ASP A O 1
ATOM 2402 N N . ASP A 1 302 ? -0.643 -3.032 6.276 1.00 90.50 302 ASP A N 1
ATOM 2403 C CA . ASP A 1 302 ? 0.144 -1.910 6.815 1.00 90.50 302 ASP A CA 1
ATOM 2404 C C . ASP A 1 302 ? 1.267 -2.409 7.738 1.00 90.50 302 ASP A C 1
ATOM 2406 O O . ASP A 1 302 ? 2.381 -1.885 7.720 1.00 90.50 302 ASP A O 1
ATOM 2410 N N . THR A 1 303 ? 1.011 -3.453 8.537 1.00 89.94 303 THR A N 1
ATOM 2411 C CA . THR A 1 303 ? 2.034 -4.047 9.416 1.00 89.94 303 THR A CA 1
ATOM 2412 C C . THR A 1 303 ? 3.197 -4.636 8.613 1.00 89.94 303 THR A C 1
ATOM 2414 O O . THR A 1 303 ? 4.352 -4.517 9.027 1.00 89.94 303 THR A O 1
ATOM 2417 N N . LEU A 1 304 ? 2.909 -5.280 7.479 1.00 91.19 304 LEU A N 1
ATOM 2418 C CA . LEU A 1 304 ? 3.924 -5.895 6.622 1.00 91.19 304 LEU A CA 1
ATOM 2419 C C . LEU A 1 304 ? 4.620 -4.868 5.720 1.00 91.19 304 LEU A C 1
ATOM 2421 O O . LEU A 1 304 ? 5.835 -4.945 5.548 1.00 91.19 304 LEU A O 1
ATOM 2425 N N . ASP A 1 305 ? 3.890 -3.881 5.209 1.00 88.25 305 ASP A N 1
ATOM 2426 C CA . ASP A 1 305 ? 4.410 -2.834 4.327 1.00 88.25 305 ASP A CA 1
ATOM 2427 C C . ASP A 1 305 ? 5.296 -1.829 5.081 1.00 88.25 305 ASP A C 1
ATOM 2429 O O . ASP A 1 305 ? 6.254 -1.289 4.523 1.00 88.25 305 ASP A O 1
ATOM 2433 N N . LEU A 1 306 ? 5.035 -1.611 6.375 1.00 85.31 306 LEU A N 1
ATOM 2434 C CA . LEU A 1 306 ? 5.868 -0.783 7.255 1.00 85.31 306 LEU A CA 1
ATOM 2435 C C . LEU A 1 306 ? 7.088 -1.528 7.827 1.00 85.31 306 LEU A C 1
ATOM 2437 O O . LEU A 1 306 ? 7.857 -0.938 8.595 1.00 85.31 306 LEU A O 1
ATOM 2441 N N . ALA A 1 307 ? 7.297 -2.801 7.473 1.00 83.06 307 ALA A N 1
ATOM 2442 C CA . ALA A 1 307 ? 8.451 -3.572 7.922 1.00 83.06 307 ALA A CA 1
ATOM 2443 C C . ALA A 1 307 ? 9.763 -2.932 7.433 1.00 83.06 307 ALA A C 1
ATOM 2445 O O . ALA A 1 307 ? 10.071 -2.904 6.242 1.00 83.06 307 ALA A O 1
ATOM 2446 N N . ALA A 1 308 ? 10.583 -2.442 8.368 1.00 75.50 308 ALA A N 1
ATOM 2447 C CA . ALA A 1 308 ? 11.857 -1.802 8.040 1.00 75.50 308 ALA A CA 1
ATOM 2448 C C . ALA A 1 308 ? 12.906 -2.815 7.549 1.00 75.50 308 ALA A C 1
ATOM 2450 O O . ALA A 1 308 ? 13.817 -2.476 6.789 1.00 75.50 308 ALA A O 1
ATOM 2451 N N . THR A 1 309 ? 12.805 -4.063 8.007 1.00 79.62 309 THR A N 1
ATOM 2452 C CA . THR A 1 309 ? 13.713 -5.156 7.674 1.00 79.62 309 THR A CA 1
ATOM 2453 C C . THR A 1 309 ? 12.961 -6.471 7.477 1.00 79.62 309 THR A C 1
ATOM 2455 O O . THR A 1 309 ? 11.869 -6.683 7.992 1.00 79.62 309 THR A O 1
ATOM 2458 N N . VAL A 1 310 ? 13.611 -7.435 6.815 1.00 79.00 310 VAL A N 1
ATOM 2459 C CA . VAL A 1 310 ? 13.118 -8.826 6.700 1.00 79.00 310 VAL A CA 1
ATOM 2460 C C . VAL A 1 310 ? 12.853 -9.514 8.045 1.00 79.00 310 VAL A C 1
ATOM 2462 O O . VAL A 1 310 ? 12.190 -10.548 8.071 1.00 79.00 310 VAL A O 1
ATOM 2465 N N . HIS A 1 311 ? 13.409 -9.000 9.145 1.00 81.69 311 HIS A N 1
ATOM 2466 C CA . HIS A 1 311 ? 13.194 -9.547 10.484 1.00 81.69 311 HIS A CA 1
ATOM 2467 C C . HIS A 1 311 ? 11.902 -9.043 11.131 1.00 81.69 311 HIS A C 1
ATOM 2469 O O . HIS A 1 311 ? 11.417 -9.698 12.050 1.00 81.69 311 HIS A O 1
ATOM 2475 N N . ASP A 1 312 ? 11.353 -7.930 10.641 1.00 83.06 312 ASP A N 1
ATOM 2476 C CA . ASP A 1 312 ? 10.086 -7.365 11.112 1.00 83.06 312 ASP A CA 1
ATOM 2477 C C . ASP A 1 312 ? 8.878 -8.064 10.458 1.00 83.06 312 ASP A C 1
ATOM 2479 O O . ASP A 1 312 ? 7.767 -8.019 10.981 1.00 83.06 312 ASP A O 1
ATOM 2483 N N . LEU A 1 313 ? 9.106 -8.770 9.343 1.00 88.75 313 LEU A N 1
ATOM 2484 C CA . LEU A 1 313 ? 8.099 -9.594 8.677 1.00 88.75 313 LEU A CA 1
ATOM 2485 C C . LEU A 1 313 ? 7.729 -10.811 9.528 1.00 88.75 313 LEU A C 1
ATOM 2487 O O . LEU A 1 313 ? 8.584 -11.482 10.119 1.00 88.75 313 LEU A O 1
ATOM 2491 N N . CYS A 1 314 ? 6.443 -11.140 9.528 1.00 91.06 314 CYS A N 1
ATOM 2492 C CA . CYS A 1 314 ? 5.900 -12.257 10.281 1.00 91.06 314 CYS A CA 1
ATOM 2493 C C . CYS A 1 314 ? 4.904 -13.059 9.445 1.00 91.06 314 CYS A C 1
ATOM 2495 O O . CYS A 1 314 ? 4.135 -12.512 8.657 1.00 91.06 314 CYS A O 1
ATOM 2497 N N . ASP A 1 315 ? 4.912 -14.380 9.641 1.00 91.69 315 ASP A N 1
ATOM 2498 C CA . ASP A 1 315 ? 4.037 -15.275 8.885 1.00 91.69 315 ASP A CA 1
ATOM 2499 C C . ASP A 1 315 ? 2.562 -14.989 9.222 1.00 91.69 315 ASP A C 1
ATOM 2501 O O . ASP A 1 315 ? 1.755 -14.921 8.310 1.00 91.69 315 ASP A O 1
ATOM 2505 N N . ALA A 1 316 ? 2.226 -14.735 10.495 1.00 95.19 316 ALA A N 1
ATOM 2506 C CA . ALA A 1 316 ? 0.889 -14.324 10.937 1.00 95.19 316 ALA A CA 1
ATOM 2507 C C . ALA A 1 316 ? 0.928 -12.924 11.589 1.00 95.19 316 ALA A C 1
ATOM 2509 O O . ALA A 1 316 ? 1.273 -12.824 12.773 1.00 95.19 316 ALA A O 1
ATOM 2510 N N . PRO A 1 317 ? 0.594 -11.850 10.849 1.00 94.62 317 PRO A N 1
ATOM 2511 C CA . PRO A 1 317 ? 0.468 -10.506 11.406 1.00 94.62 317 PRO A CA 1
ATOM 2512 C C . PRO A 1 317 ? -0.542 -10.436 12.552 1.00 94.62 317 PRO A C 1
ATOM 2514 O O . PRO A 1 317 ? -1.620 -11.031 12.506 1.00 94.62 317 PRO A O 1
ATOM 2517 N N . SER A 1 318 ? -0.188 -9.696 13.601 1.00 93.31 318 SER A N 1
ATOM 2518 C CA . SER A 1 318 ? -1.083 -9.476 14.737 1.00 93.31 318 SER A CA 1
ATOM 2519 C C . SER A 1 318 ? -2.216 -8.531 14.347 1.00 93.31 318 SER A C 1
ATOM 2521 O O . SER A 1 318 ? -1.987 -7.546 13.653 1.00 93.31 318 SER A O 1
ATOM 2523 N N . ILE A 1 319 ? -3.419 -8.787 14.863 1.00 96.31 319 ILE A N 1
ATOM 2524 C CA . ILE A 1 319 ? -4.574 -7.888 14.744 1.00 96.31 319 ILE A CA 1
ATOM 2525 C C . ILE A 1 319 ? -4.976 -7.455 16.163 1.00 96.31 319 ILE A C 1
ATOM 2527 O O . ILE A 1 319 ? -5.799 -8.116 16.805 1.00 96.31 319 ILE A O 1
ATOM 2531 N N . PRO A 1 320 ? -4.362 -6.389 16.717 1.00 94.44 320 PRO A N 1
ATOM 2532 C CA . PRO A 1 320 ? -4.390 -6.118 18.160 1.00 94.44 320 PRO A CA 1
ATOM 2533 C C . PRO A 1 320 ? -5.757 -5.708 18.717 1.00 94.44 320 PRO A C 1
ATOM 2535 O O . PRO A 1 320 ? -5.967 -5.747 19.933 1.00 94.44 320 PRO A O 1
ATOM 2538 N N . TRP A 1 321 ? -6.667 -5.279 17.845 1.00 95.44 321 TRP A N 1
ATOM 2539 C CA . TRP A 1 321 ? -8.020 -4.848 18.194 1.00 95.44 321 TRP A CA 1
ATOM 2540 C C . TRP A 1 321 ? -9.030 -6.010 18.268 1.00 95.44 321 TRP A C 1
ATOM 2542 O O . TRP A 1 321 ? -10.185 -5.784 18.630 1.00 95.44 321 TRP A O 1
ATOM 2552 N N . VAL A 1 322 ? -8.610 -7.252 17.983 1.00 96.94 322 VAL A N 1
ATOM 2553 C CA . VAL A 1 322 ? -9.453 -8.459 18.047 1.00 96.94 322 VAL A CA 1
ATOM 2554 C C . VAL A 1 322 ? -9.210 -9.248 19.337 1.00 96.94 322 VAL A C 1
ATOM 2556 O O . VAL A 1 322 ? -8.082 -9.636 19.639 1.00 96.94 322 VAL A O 1
ATOM 2559 N N . ASP A 1 323 ? -10.278 -9.586 20.069 1.00 96.56 323 ASP A N 1
ATOM 2560 C CA . ASP A 1 323 ? -10.221 -10.635 21.096 1.00 96.56 323 ASP A CA 1
ATOM 2561 C C . ASP A 1 323 ? -10.409 -12.026 20.478 1.00 96.56 323 ASP A C 1
ATOM 2563 O O . ASP A 1 323 ? -11.529 -12.501 20.265 1.00 96.56 323 ASP A O 1
ATOM 2567 N N . TRP A 1 324 ? -9.291 -12.706 20.227 1.00 97.19 324 TRP A N 1
ATOM 2568 C CA . TRP A 1 324 ? -9.263 -14.039 19.625 1.00 97.19 324 TRP A CA 1
ATOM 2569 C C . TRP A 1 324 ? -9.848 -15.158 20.501 1.00 97.19 324 TRP A C 1
ATOM 2571 O O . TRP A 1 324 ? -9.996 -16.277 20.013 1.00 97.19 324 TRP A O 1
ATOM 2581 N N . ARG A 1 325 ? -10.207 -14.894 21.767 1.00 96.81 325 ARG A N 1
ATOM 2582 C CA . ARG A 1 325 ? -10.922 -15.866 22.623 1.00 96.81 325 ARG A CA 1
ATOM 2583 C C . ARG A 1 325 ? -12.402 -15.984 22.259 1.00 96.81 325 ARG A C 1
ATOM 2585 O O . ARG A 1 325 ? -13.061 -16.943 22.656 1.00 96.81 325 ARG A O 1
ATOM 2592 N N . GLU A 1 326 ? -12.926 -15.014 21.520 1.00 97.94 326 GLU A N 1
ATOM 2593 C CA . GLU A 1 326 ? -14.311 -14.969 21.072 1.00 97.94 326 GLU A CA 1
ATOM 2594 C C . GLU A 1 326 ? -14.440 -15.402 19.609 1.00 97.94 326 GLU A C 1
ATOM 2596 O O . GLU A 1 326 ? -13.517 -15.275 18.813 1.00 97.94 326 GLU A O 1
ATOM 2601 N N . VAL A 1 327 ? -15.625 -15.899 19.239 1.00 96.56 327 VAL A N 1
ATOM 2602 C CA . VAL A 1 327 ? -15.928 -16.334 17.857 1.00 96.56 327 VAL A CA 1
ATOM 2603 C C . VAL A 1 327 ? -16.841 -15.341 17.134 1.00 96.56 327 VAL A C 1
ATOM 2605 O O . VAL A 1 327 ? -16.818 -15.227 15.914 1.00 96.56 327 VAL A O 1
ATOM 2608 N N . LYS A 1 328 ? -17.687 -14.616 17.875 1.00 96.94 328 LYS A N 1
ATOM 2609 C CA . LYS A 1 328 ? -18.689 -13.717 17.287 1.00 96.94 328 LYS A CA 1
ATOM 2610 C C . LYS A 1 328 ? -18.101 -12.307 17.134 1.00 96.94 328 LYS A C 1
ATOM 2612 O O . LYS A 1 328 ? -17.692 -11.761 18.157 1.00 96.94 328 LYS A O 1
ATOM 2617 N N . PRO A 1 329 ? -18.184 -11.658 15.955 1.00 96.50 329 PRO A N 1
ATOM 2618 C CA . PRO A 1 329 ? -17.560 -10.350 15.703 1.00 96.50 329 PRO A CA 1
ATOM 2619 C C . PRO A 1 329 ? -17.865 -9.257 16.731 1.00 96.50 329 PRO A C 1
ATOM 2621 O O . PRO A 1 329 ? -16.961 -8.613 17.248 1.00 96.50 329 PRO A O 1
ATOM 2624 N N . HIS A 1 330 ? -19.132 -9.101 17.126 1.00 95.88 330 HIS A N 1
ATOM 2625 C CA . HIS A 1 330 ? -19.500 -8.127 18.162 1.00 95.88 330 HIS A CA 1
ATOM 2626 C C . HIS A 1 330 ? -18.789 -8.374 19.504 1.00 95.88 330 HIS A C 1
ATOM 2628 O O . HIS A 1 330 ? -18.465 -7.422 20.199 1.00 95.88 330 HIS A O 1
ATOM 2634 N N . ARG A 1 331 ? -18.512 -9.632 19.870 1.00 96.81 331 ARG A N 1
ATOM 2635 C CA . ARG A 1 331 ? -17.778 -9.962 21.101 1.00 96.81 331 ARG A CA 1
ATOM 2636 C C . ARG A 1 331 ? -16.275 -9.789 20.937 1.00 96.81 331 ARG A C 1
ATOM 2638 O O . ARG A 1 331 ? -15.654 -9.256 21.845 1.00 96.81 331 ARG A O 1
ATOM 2645 N N . MET A 1 332 ? -15.734 -10.160 19.776 1.00 97.44 332 MET A N 1
ATOM 2646 C CA . MET A 1 332 ? -14.333 -9.915 19.414 1.00 97.44 332 MET A CA 1
ATOM 2647 C C . MET A 1 332 ? -13.959 -8.434 19.535 1.00 97.44 332 MET A C 1
ATOM 2649 O O . MET A 1 332 ? -12.865 -8.117 19.981 1.00 97.44 332 MET A O 1
ATOM 2653 N N . LEU A 1 333 ? -14.886 -7.538 19.177 1.00 95.19 333 LEU A N 1
ATOM 2654 C CA . LEU A 1 333 ? -14.720 -6.088 19.295 1.00 95.19 333 LEU A CA 1
ATOM 2655 C C . LEU A 1 333 ? -15.264 -5.493 20.605 1.00 95.19 333 LEU A C 1
ATOM 2657 O O . LEU A 1 333 ? -15.285 -4.273 20.755 1.00 95.19 333 LEU A O 1
ATOM 2661 N N . HIS A 1 334 ? -15.734 -6.318 21.545 1.00 94.56 334 HIS A N 1
ATOM 2662 C CA . HIS A 1 334 ? -16.326 -5.887 22.819 1.00 94.56 334 HIS A CA 1
ATOM 2663 C C . HIS A 1 334 ? -17.464 -4.858 22.690 1.00 94.56 334 HIS A C 1
ATOM 2665 O O . HIS A 1 334 ? -17.544 -3.896 23.450 1.00 94.56 334 HIS A O 1
ATOM 2671 N N . MET A 1 335 ? -18.372 -5.072 21.741 1.00 94.00 335 MET A N 1
ATOM 2672 C CA . MET A 1 335 ? -19.543 -4.227 21.522 1.00 94.00 335 MET A CA 1
ATOM 2673 C C . MET A 1 335 ? -20.849 -5.024 21.567 1.00 94.00 335 MET A C 1
ATOM 2675 O O . MET A 1 335 ? -20.898 -6.253 21.439 1.00 94.00 335 MET A O 1
ATOM 2679 N N . SER A 1 336 ? -21.957 -4.309 21.747 1.00 93.56 336 SER A N 1
ATOM 2680 C CA . SER A 1 336 ? -23.281 -4.919 21.711 1.00 93.56 336 SER A CA 1
ATOM 2681 C C . SER A 1 336 ? -23.615 -5.420 20.297 1.00 93.56 336 SER A C 1
ATOM 2683 O O . SER A 1 336 ? -23.166 -4.876 19.285 1.00 93.56 336 SER A O 1
ATOM 2685 N N . LYS A 1 337 ? -24.445 -6.466 20.197 1.00 94.94 337 LYS A N 1
ATOM 2686 C CA . LYS A 1 337 ? -24.916 -6.973 18.896 1.00 94.94 337 LYS A CA 1
ATOM 2687 C C . LYS A 1 337 ? -25.656 -5.899 18.070 1.00 94.94 337 LYS A C 1
ATOM 2689 O O . LYS A 1 337 ? -25.457 -5.886 16.857 1.00 94.94 337 LYS A O 1
ATOM 2694 N N . PRO A 1 338 ? -26.503 -5.026 18.660 1.00 94.44 338 PRO A N 1
ATOM 2695 C CA . PRO A 1 338 ? -27.086 -3.896 17.938 1.00 94.44 338 PRO A CA 1
ATOM 2696 C C . PRO A 1 338 ? -26.038 -2.931 17.380 1.00 94.44 338 PRO A C 1
ATOM 2698 O O . PRO A 1 338 ? -26.106 -2.635 16.191 1.00 94.44 338 PRO A O 1
ATOM 2701 N N . ALA A 1 339 ? -25.046 -2.527 18.182 1.00 93.50 339 ALA A N 1
ATOM 2702 C CA . ALA A 1 339 ? -24.005 -1.607 17.729 1.00 93.50 339 ALA A CA 1
ATOM 2703 C C . ALA A 1 339 ? -23.193 -2.195 16.568 1.00 93.50 339 ALA A C 1
ATOM 2705 O O . ALA A 1 339 ? -23.024 -1.554 15.536 1.00 93.50 339 ALA A O 1
ATOM 2706 N N . PHE A 1 340 ? -22.798 -3.468 16.672 1.00 95.31 340 PHE A N 1
ATOM 2707 C CA . PHE A 1 340 ? -22.077 -4.150 15.597 1.00 95.31 340 PHE A CA 1
ATOM 2708 C C . PHE A 1 340 ? -22.857 -4.182 14.276 1.00 95.31 340 PHE A C 1
ATOM 2710 O O . PHE A 1 340 ? -22.281 -3.993 13.209 1.00 95.31 340 PHE A O 1
ATOM 2717 N N . ARG A 1 341 ? -24.178 -4.403 14.319 1.00 93.19 341 ARG A N 1
ATOM 2718 C CA . ARG A 1 341 ? -25.015 -4.399 13.103 1.00 93.19 341 ARG A CA 1
ATOM 2719 C C . ARG A 1 341 ? -25.046 -3.042 12.409 1.00 93.19 341 ARG A C 1
ATOM 2721 O O . ARG A 1 341 ? -25.295 -3.002 11.210 1.00 93.19 341 ARG A O 1
ATOM 2728 N N . GLU A 1 342 ? -24.896 -1.952 13.151 1.00 91.12 342 GLU A N 1
ATOM 2729 C CA . GLU A 1 342 ? -24.796 -0.622 12.557 1.00 91.12 342 GLU A CA 1
ATOM 2730 C C . GLU A 1 342 ? -23.389 -0.374 12.017 1.00 91.12 342 GLU A C 1
ATOM 2732 O O . GLU A 1 342 ? -23.239 -0.008 10.856 1.00 91.12 342 GLU A O 1
ATOM 2737 N N . ILE A 1 343 ? -22.373 -0.650 12.833 1.00 90.25 343 ILE A N 1
ATOM 2738 C CA . ILE A 1 343 ? -20.963 -0.411 12.516 1.00 90.25 343 ILE A CA 1
ATOM 2739 C C . ILE A 1 343 ? -20.497 -1.207 11.292 1.00 90.25 343 ILE A C 1
ATOM 2741 O O . ILE A 1 343 ? -19.867 -0.642 10.405 1.00 90.25 343 ILE A O 1
ATOM 2745 N N . SER A 1 344 ? -20.876 -2.484 11.186 1.00 91.00 344 SER A N 1
ATOM 2746 C CA . SER A 1 344 ? -20.521 -3.361 10.050 1.00 91.00 344 SER A CA 1
ATOM 2747 C C . SER A 1 344 ? -21.000 -2.863 8.681 1.00 91.00 344 SER A C 1
ATOM 2749 O O . SER A 1 344 ? -20.569 -3.385 7.659 1.00 91.00 344 SER A O 1
ATOM 2751 N N . ARG A 1 345 ? -21.890 -1.863 8.632 1.00 91.06 345 ARG A N 1
ATOM 2752 C CA . ARG A 1 345 ? -22.348 -1.233 7.383 1.00 91.06 345 ARG A CA 1
ATOM 2753 C C . ARG A 1 345 ? -21.565 0.025 7.013 1.00 91.06 345 ARG A C 1
ATOM 2755 O O . ARG A 1 345 ? -21.759 0.548 5.924 1.00 91.06 345 ARG A O 1
ATOM 2762 N N . ASN A 1 346 ? -20.723 0.527 7.913 1.00 86.44 346 ASN A N 1
ATOM 2763 C CA . ASN A 1 346 ? -20.056 1.821 7.778 1.00 86.44 346 ASN A CA 1
ATOM 2764 C C . ASN A 1 346 ? -18.598 1.696 7.304 1.00 86.44 346 ASN A C 1
ATOM 2766 O O . ASN A 1 346 ? -17.859 2.661 7.475 1.00 86.44 346 ASN A O 1
ATOM 2770 N N . HIS A 1 347 ? -18.209 0.541 6.737 1.00 84.75 347 HIS A N 1
ATOM 2771 C CA . HIS A 1 347 ? -16.893 0.281 6.130 1.00 84.75 347 HIS A CA 1
ATOM 2772 C C . HIS A 1 347 ? -15.724 0.787 6.990 1.00 84.75 347 HIS A C 1
ATOM 2774 O O . HIS A 1 347 ? -14.955 1.647 6.577 1.00 84.75 347 HIS A O 1
ATOM 2780 N N . TRP A 1 348 ? -15.638 0.312 8.236 1.00 91.06 348 TRP A N 1
ATOM 2781 C CA . TRP A 1 348 ? -14.512 0.666 9.102 1.00 91.06 348 TRP A CA 1
ATOM 2782 C C . TRP A 1 348 ? -13.206 0.103 8.524 1.00 91.06 348 TRP A C 1
ATOM 2784 O O . TRP A 1 348 ? -13.120 -1.098 8.260 1.00 91.06 348 TRP A O 1
ATOM 2794 N N . GLY A 1 349 ? -12.197 0.967 8.387 1.00 91.06 349 GLY A N 1
ATOM 2795 C CA . GLY A 1 349 ? -10.800 0.588 8.138 1.00 91.06 349 GLY A CA 1
ATOM 2796 C C . GLY A 1 349 ? -9.995 0.450 9.438 1.00 91.06 349 GLY A C 1
ATOM 2797 O O . GLY A 1 349 ? -10.550 0.618 10.529 1.00 91.06 349 GLY A O 1
ATOM 2798 N N . ALA A 1 350 ? -8.686 0.180 9.340 1.00 91.56 350 ALA A N 1
ATOM 2799 C CA . ALA A 1 350 ? -7.789 0.004 10.494 1.00 91.56 350 ALA A CA 1
ATOM 2800 C C . ALA A 1 350 ? -7.835 1.178 11.490 1.00 91.56 350 ALA A C 1
ATOM 2802 O O . ALA A 1 350 ? -7.989 0.962 12.691 1.00 91.56 350 ALA A O 1
ATOM 2803 N N . GLU A 1 351 ? -7.792 2.425 11.004 1.00 92.69 351 GLU A N 1
ATOM 2804 C CA . GLU A 1 351 ? -7.818 3.616 11.870 1.00 92.69 351 GLU A CA 1
ATOM 2805 C C . GLU A 1 351 ? -9.075 3.654 12.761 1.00 92.69 351 GLU A C 1
ATOM 2807 O O . GLU A 1 351 ? -9.004 4.007 13.940 1.00 92.69 351 GLU A O 1
ATOM 2812 N N . ASP A 1 352 ? -10.228 3.255 12.217 1.00 94.56 352 ASP A N 1
ATOM 2813 C CA . ASP A 1 352 ? -11.506 3.272 12.929 1.00 94.56 352 ASP A CA 1
ATOM 2814 C C . ASP A 1 352 ? -11.559 2.198 14.026 1.00 94.56 352 ASP A C 1
ATOM 2816 O O . ASP A 1 352 ? -11.907 2.504 15.173 1.00 94.56 352 ASP A O 1
ATOM 2820 N N . VAL A 1 353 ? -11.184 0.951 13.706 1.00 94.81 353 VAL A N 1
ATOM 2821 C CA . VAL A 1 353 ? -11.176 -0.160 14.680 1.00 94.81 353 VAL A CA 1
ATOM 2822 C C . VAL A 1 353 ? -10.130 0.042 15.775 1.00 94.81 353 VAL A C 1
ATOM 2824 O O . VAL A 1 353 ? -10.403 -0.256 16.938 1.00 94.81 353 VAL A O 1
ATOM 2827 N N . GLU A 1 354 ? -8.961 0.591 15.445 1.00 94.69 354 GLU A N 1
ATOM 2828 C CA . GLU A 1 354 ? -7.919 0.906 16.423 1.00 94.69 354 GLU A CA 1
ATOM 2829 C C . GLU A 1 354 ? -8.324 2.064 17.333 1.00 94.69 354 GLU A C 1
ATOM 2831 O O . GLU A 1 354 ? -8.082 2.032 18.545 1.00 94.69 354 GLU A O 1
ATOM 2836 N N . CYS A 1 355 ? -8.977 3.086 16.773 1.00 95.62 355 CYS A N 1
ATOM 2837 C CA . CYS A 1 355 ? -9.506 4.189 17.561 1.00 95.62 355 CYS A CA 1
ATOM 2838 C C . CYS A 1 355 ? -10.611 3.702 18.510 1.00 95.62 355 CYS A C 1
ATOM 2840 O O . CYS A 1 355 ? -10.598 4.058 19.692 1.00 95.62 355 CYS A O 1
ATOM 2842 N N . TRP A 1 356 ? -11.498 2.812 18.050 1.00 95.88 356 TRP A N 1
ATOM 2843 C CA . TRP A 1 356 ? -12.479 2.142 18.910 1.00 95.88 356 TRP A CA 1
ATOM 2844 C C . TRP A 1 356 ? -11.809 1.324 20.022 1.00 95.88 356 TRP A C 1
ATOM 2846 O O . TRP A 1 356 ? -12.183 1.439 21.191 1.00 95.88 356 TRP A O 1
ATOM 2856 N N . ASP A 1 357 ? -10.797 0.522 19.688 1.00 95.00 357 ASP A N 1
ATOM 2857 C CA . ASP A 1 357 ? -10.068 -0.297 20.654 1.00 95.00 357 ASP A CA 1
ATOM 2858 C C . ASP A 1 357 ? -9.387 0.555 21.739 1.00 95.00 357 ASP A C 1
ATOM 2860 O O . ASP A 1 357 ? -9.442 0.227 22.928 1.00 95.00 357 ASP A O 1
ATOM 2864 N N . ARG A 1 358 ? -8.834 1.711 21.364 1.00 94.75 358 ARG A N 1
ATOM 2865 C CA . ARG A 1 358 ? -8.314 2.696 22.319 1.00 94.75 358 ARG A CA 1
ATOM 2866 C C . ARG A 1 358 ? -9.428 3.312 23.166 1.00 94.75 358 ARG A C 1
ATOM 2868 O O . ARG A 1 358 ? -9.282 3.395 24.387 1.00 94.75 358 ARG A O 1
ATOM 2875 N N . TYR A 1 359 ? -10.538 3.704 22.538 1.00 95.19 359 TYR A N 1
ATOM 2876 C CA . TYR A 1 359 ? -11.693 4.318 23.195 1.00 95.19 359 TYR A CA 1
ATOM 2877 C C . TYR A 1 359 ? -12.254 3.413 24.298 1.00 95.19 359 TYR A C 1
ATOM 2879 O O . TYR A 1 359 ? -12.336 3.826 25.454 1.00 95.19 359 TYR A O 1
ATOM 2887 N N . ARG A 1 360 ? -12.554 2.147 23.979 1.00 94.19 360 ARG A N 1
ATOM 2888 C CA . ARG A 1 360 ? -13.109 1.175 24.939 1.00 94.19 360 ARG A CA 1
ATOM 2889 C C . ARG A 1 360 ? -12.141 0.812 26.072 1.00 94.19 360 ARG A C 1
ATOM 2891 O O . ARG A 1 360 ? -12.583 0.468 27.163 1.00 94.19 360 ARG A O 1
ATOM 2898 N N . ARG A 1 361 ? -10.822 0.851 25.828 1.00 92.44 361 ARG A N 1
ATOM 2899 C CA . ARG A 1 361 ? -9.803 0.559 26.854 1.00 92.44 361 ARG A CA 1
ATOM 2900 C C . ARG A 1 361 ? -9.678 1.699 27.860 1.00 92.44 361 ARG A C 1
ATOM 2902 O O . ARG A 1 361 ? -9.513 1.430 29.045 1.00 92.44 361 ARG A O 1
ATOM 2909 N N . GLN A 1 362 ? -9.763 2.948 27.400 1.00 92.69 362 GLN A N 1
ATOM 2910 C CA . GLN A 1 362 ? -9.741 4.119 28.282 1.00 92.69 362 GLN A CA 1
ATOM 2911 C C . GLN A 1 362 ? -11.080 4.343 28.996 1.00 92.69 362 GLN A C 1
ATOM 2913 O O . GLN A 1 362 ? -11.098 4.868 30.106 1.00 92.69 362 GLN A O 1
ATOM 2918 N N . LEU A 1 363 ? -12.194 3.934 28.377 1.00 89.00 363 LEU A N 1
ATOM 2919 C CA . LEU A 1 363 ? -13.553 4.143 28.874 1.00 89.00 363 LEU A CA 1
ATOM 2920 C C . LEU A 1 363 ? -14.275 2.790 29.013 1.00 89.00 363 LEU A C 1
ATOM 2922 O O . LEU A 1 363 ? -14.997 2.388 28.105 1.00 89.00 363 LEU A O 1
ATOM 2926 N N . PRO A 1 364 ? -14.128 2.069 30.141 1.00 80.62 364 PRO A N 1
ATOM 2927 C CA . PRO A 1 364 ? -14.666 0.710 30.290 1.00 80.62 364 PRO A CA 1
ATOM 2928 C C . PRO A 1 364 ? -16.194 0.593 30.169 1.00 80.62 364 PRO A C 1
ATOM 2930 O O . PRO A 1 364 ? -16.706 -0.485 29.878 1.00 80.62 364 PRO A O 1
ATOM 2933 N N . SER A 1 365 ? -16.930 1.687 30.391 1.00 80.88 365 SER A N 1
ATOM 2934 C CA . SER A 1 365 ? -18.384 1.778 30.201 1.00 80.88 365 SER A CA 1
ATOM 2935 C C . SER A 1 365 ? -18.787 2.383 28.848 1.00 80.88 365 SER A C 1
ATOM 2937 O O . SER A 1 365 ? -19.926 2.818 28.696 1.00 80.88 365 SER A O 1
ATOM 2939 N N . ALA A 1 366 ? -17.859 2.461 27.890 1.00 78.31 366 ALA A N 1
ATOM 2940 C CA . ALA A 1 366 ? -18.084 3.003 26.554 1.00 78.31 366 ALA A CA 1
ATOM 2941 C C . ALA A 1 366 ? -19.178 2.254 25.787 1.00 78.31 366 ALA A C 1
ATOM 2943 O O . ALA A 1 366 ? -19.114 1.034 25.622 1.00 78.31 366 ALA A O 1
ATOM 2944 N N . ASP A 1 367 ? -20.121 3.007 25.222 1.00 87.94 367 ASP A N 1
ATOM 2945 C CA . ASP A 1 367 ? -21.011 2.506 24.181 1.00 87.94 367 ASP A CA 1
ATOM 2946 C C . ASP A 1 367 ? -20.357 2.702 22.804 1.00 87.94 367 ASP A C 1
ATOM 2948 O O . ASP A 1 367 ? -19.902 3.792 22.450 1.00 87.94 367 ASP A O 1
ATOM 2952 N N . ALA A 1 368 ? -20.340 1.643 21.998 1.00 92.94 368 ALA A N 1
ATOM 2953 C CA . ALA A 1 368 ? -19.881 1.702 20.614 1.00 92.94 368 ALA A CA 1
ATOM 2954 C C . ALA A 1 368 ? -20.713 2.680 19.767 1.00 92.94 368 ALA A C 1
ATOM 2956 O O . ALA A 1 368 ? -20.189 3.275 18.827 1.00 92.94 368 ALA A O 1
ATOM 2957 N N . MET A 1 369 ? -21.979 2.907 20.130 1.00 94.06 369 MET A N 1
ATOM 2958 C CA . MET A 1 369 ? -22.820 3.915 19.482 1.00 94.06 369 MET A CA 1
ATOM 2959 C C . MET A 1 369 ? -22.397 5.350 19.803 1.00 94.06 369 MET A C 1
ATOM 2961 O O . MET A 1 369 ? -22.472 6.209 18.925 1.00 94.06 369 MET A O 1
ATOM 2965 N N . ASP A 1 370 ? -21.900 5.616 21.013 1.00 94.00 370 ASP A N 1
ATOM 2966 C CA . ASP A 1 370 ? -21.347 6.927 21.369 1.00 94.00 370 ASP A CA 1
ATOM 2967 C C . ASP A 1 370 ? -20.027 7.186 20.634 1.00 94.00 370 ASP A C 1
ATOM 2969 O O . ASP A 1 370 ? -19.786 8.299 20.155 1.00 94.00 370 ASP A O 1
ATOM 2973 N N . PHE A 1 371 ? -19.187 6.158 20.486 1.00 95.19 371 PHE A N 1
ATOM 2974 C CA . PHE A 1 371 ? -17.995 6.248 19.644 1.00 95.19 371 PHE A CA 1
ATOM 2975 C C . PHE A 1 371 ? -18.367 6.546 18.188 1.00 95.19 371 PHE A C 1
ATOM 2977 O O . PHE A 1 371 ? -17.861 7.512 17.618 1.00 95.19 371 PHE A O 1
ATOM 2984 N N . GLU A 1 372 ? -19.295 5.783 17.605 1.00 94.69 372 GLU A N 1
ATOM 2985 C CA . GLU A 1 372 ? -19.725 5.976 16.217 1.00 94.69 372 GLU A CA 1
ATOM 2986 C C . GLU A 1 372 ? -20.352 7.362 16.000 1.00 94.69 372 GLU A C 1
ATOM 2988 O O . GLU A 1 372 ? -20.108 8.017 14.983 1.00 94.69 372 GLU A O 1
ATOM 2993 N N . TYR A 1 373 ? -21.105 7.856 16.987 1.00 94.25 373 TYR A N 1
ATOM 2994 C CA . TYR A 1 373 ? -21.638 9.215 17.004 1.00 94.25 373 TYR A CA 1
ATOM 2995 C C . TYR A 1 373 ? -20.532 10.273 16.911 1.00 94.25 373 TYR A C 1
ATOM 2997 O O . TYR A 1 373 ? -20.673 11.238 16.151 1.00 94.25 373 TYR A O 1
ATOM 3005 N N . CYS A 1 374 ? -19.450 10.103 17.678 1.00 94.81 374 CYS A N 1
ATOM 3006 C CA . CYS A 1 374 ? -18.300 11.004 17.667 1.00 94.81 374 CYS A CA 1
ATOM 3007 C C . CYS A 1 374 ? -17.540 10.903 16.342 1.00 94.81 374 CYS A C 1
ATOM 3009 O O . CYS A 1 374 ? -17.307 11.916 15.681 1.00 94.81 374 CYS A O 1
ATOM 3011 N N . ARG A 1 375 ? -17.218 9.679 15.914 1.00 94.31 375 ARG A N 1
ATOM 3012 C CA . ARG A 1 375 ? -16.474 9.388 14.687 1.00 94.31 375 ARG A CA 1
ATOM 3013 C C . ARG A 1 375 ? -17.130 10.004 13.455 1.00 94.31 375 ARG A C 1
ATOM 3015 O O . ARG A 1 375 ? -16.460 10.702 12.703 1.00 94.31 375 ARG A O 1
ATOM 3022 N N . LYS A 1 376 ? -18.448 9.844 13.285 1.00 93.38 376 LYS A N 1
ATOM 3023 C CA . LYS A 1 376 ? -19.194 10.427 12.152 1.00 93.38 376 LYS A CA 1
ATOM 3024 C C . LYS A 1 376 ? -19.131 11.960 12.091 1.00 93.38 376 LYS A C 1
ATOM 3026 O O . LYS A 1 376 ? -19.334 12.525 11.022 1.00 93.38 376 LYS A O 1
ATOM 3031 N N . ARG A 1 377 ? -18.889 12.638 13.218 1.00 93.56 377 ARG A N 1
ATOM 3032 C CA . ARG A 1 377 ? -18.877 14.109 13.308 1.00 93.56 377 ARG A CA 1
ATOM 3033 C C . ARG A 1 377 ? -17.488 14.706 13.162 1.00 93.56 377 ARG A C 1
ATOM 3035 O O . ARG A 1 377 ? -17.339 15.702 12.464 1.00 93.56 377 ARG A O 1
ATOM 3042 N N . ILE A 1 378 ? -16.499 14.127 13.839 1.00 92.88 378 ILE A N 1
ATOM 3043 C CA . ILE A 1 378 ? -15.145 14.698 13.923 1.00 92.88 378 ILE A CA 1
ATOM 3044 C C . ILE A 1 378 ? -14.058 13.811 13.296 1.00 92.88 378 ILE A C 1
ATOM 3046 O O . ILE A 1 378 ? -12.934 14.271 13.126 1.00 92.88 378 ILE A O 1
ATOM 3050 N N . GLY A 1 379 ? -14.379 12.573 12.913 1.00 93.38 379 GLY A N 1
ATOM 3051 C CA . GLY A 1 379 ? -13.431 11.590 12.379 1.00 93.38 379 GLY A CA 1
ATOM 3052 C C . GLY A 1 379 ? -12.605 10.880 13.460 1.00 93.38 379 GLY A C 1
ATOM 3053 O O . GLY A 1 379 ? -12.410 11.402 14.561 1.00 93.38 379 GLY A O 1
ATOM 3054 N N . SER A 1 380 ? -12.097 9.685 13.139 1.00 94.12 380 SER A N 1
ATOM 3055 C CA . SER A 1 380 ? -11.305 8.848 14.058 1.00 94.12 380 SER A CA 1
ATOM 3056 C C . SER A 1 380 ? -10.032 9.533 14.539 1.00 94.12 380 SER A C 1
ATOM 3058 O O . SER A 1 380 ? -9.760 9.512 15.738 1.00 94.12 380 SER A O 1
ATOM 3060 N N . LYS A 1 381 ? -9.320 10.243 13.659 1.00 92.44 381 LYS A N 1
ATOM 3061 C CA . LYS A 1 381 ? -8.162 11.067 14.023 1.00 92.44 381 LYS A CA 1
ATOM 3062 C C . LYS A 1 381 ? -8.442 12.060 15.154 1.00 92.44 381 LYS A C 1
ATOM 3064 O O . LYS A 1 381 ? -7.680 12.1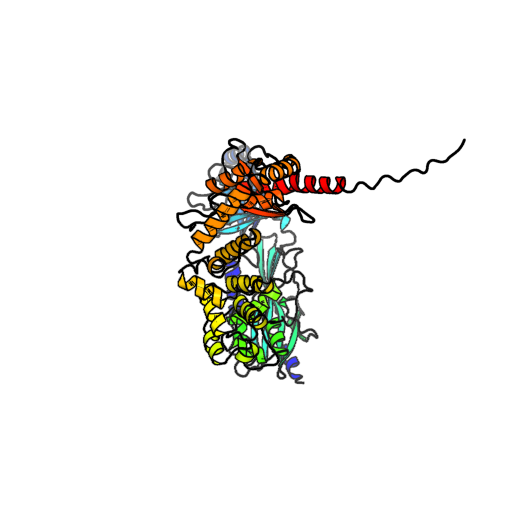18 16.117 1.00 92.44 381 LYS A O 1
ATOM 3069 N N . ALA A 1 382 ? -9.525 12.835 15.066 1.00 93.31 382 ALA A N 1
ATOM 3070 C CA . ALA A 1 382 ? -9.856 13.829 16.089 1.00 93.31 382 ALA A CA 1
ATOM 3071 C C . ALA A 1 382 ? -10.337 13.173 17.394 1.00 93.31 382 ALA A C 1
ATOM 3073 O O . ALA A 1 382 ? -9.998 13.643 18.480 1.00 93.31 382 ALA A O 1
ATOM 3074 N N . VAL A 1 383 ? -11.070 12.053 17.308 1.00 95.81 383 VAL A N 1
ATOM 3075 C CA . VAL A 1 383 ? -11.381 11.228 18.490 1.00 95.81 383 VAL A CA 1
ATOM 3076 C C . VAL A 1 383 ? -10.086 10.735 19.144 1.00 95.81 383 VAL A C 1
ATOM 3078 O O . VAL A 1 383 ? -9.936 10.842 20.358 1.00 95.81 383 VAL A O 1
ATOM 3081 N N . GLY A 1 384 ? -9.121 10.275 18.345 1.00 95.19 384 GLY A N 1
ATOM 3082 C CA . GLY A 1 384 ? -7.802 9.839 18.795 1.00 95.19 384 GLY A CA 1
ATOM 3083 C C . GLY A 1 384 ? -7.038 10.932 19.543 1.00 95.19 384 GLY A C 1
ATOM 3084 O O . GLY A 1 384 ? -6.526 10.666 20.628 1.00 95.19 384 GLY A O 1
ATOM 3085 N N . GLN A 1 385 ? -7.037 12.167 19.031 1.00 93.81 385 GLN A N 1
ATOM 3086 C CA . GLN A 1 385 ? -6.439 13.325 19.712 1.00 93.81 385 GLN A CA 1
ATOM 3087 C C . GLN A 1 385 ? -7.091 13.601 21.075 1.00 93.81 385 GLN A C 1
ATOM 3089 O O . GLN A 1 385 ? -6.401 13.906 22.045 1.00 93.81 385 GLN A O 1
ATOM 3094 N N . LEU A 1 386 ? -8.416 13.475 21.180 1.00 95.56 386 LEU A N 1
ATOM 3095 C CA . LEU A 1 386 ? -9.116 13.632 22.458 1.00 95.56 386 LEU A CA 1
ATOM 3096 C C . LEU A 1 386 ? -8.744 12.519 23.446 1.00 95.56 386 LEU A C 1
ATOM 3098 O O . LEU A 1 386 ? -8.482 12.806 24.610 1.00 95.56 386 LEU A O 1
ATOM 3102 N N . LEU A 1 387 ? -8.629 11.271 22.985 1.00 95.56 387 LEU A N 1
ATOM 3103 C CA . LEU A 1 387 ? -8.157 10.151 23.811 1.00 95.56 387 LEU A CA 1
ATOM 3104 C C . LEU A 1 387 ? -6.703 10.334 24.283 1.00 95.56 387 LEU A C 1
ATOM 3106 O O . LEU A 1 387 ? -6.353 9.918 25.386 1.00 95.56 387 LEU A O 1
ATOM 3110 N N . GLU A 1 388 ? -5.845 10.970 23.483 1.00 95.06 388 GLU A N 1
ATOM 3111 C CA . GLU A 1 388 ? -4.489 11.349 23.906 1.00 95.06 388 GLU A CA 1
ATOM 3112 C C . GLU A 1 388 ? -4.516 12.424 24.997 1.00 95.06 388 GLU A C 1
ATOM 3114 O O . GLU A 1 388 ? -3.782 12.327 25.981 1.00 95.06 388 GLU A O 1
ATOM 3119 N N . MET A 1 389 ? -5.394 13.422 24.868 1.00 94.19 389 MET A N 1
ATOM 3120 C CA . MET A 1 389 ? -5.577 14.453 25.891 1.00 94.19 389 MET A CA 1
ATOM 3121 C C . MET A 1 389 ? -6.100 13.857 27.204 1.00 94.19 389 MET A C 1
ATOM 3123 O O . MET A 1 389 ? -5.562 14.163 28.268 1.00 94.19 389 MET A O 1
ATOM 3127 N N . VAL A 1 390 ? -7.089 12.962 27.142 1.00 94.06 390 VAL A N 1
ATOM 3128 C CA . VAL A 1 390 ? -7.615 12.249 28.317 1.00 94.06 390 VAL A CA 1
ATOM 3129 C C . VAL A 1 390 ? -6.508 11.431 28.987 1.00 94.06 390 VAL A C 1
ATOM 3131 O O . VAL A 1 390 ? -6.309 11.551 30.194 1.00 94.06 390 VAL A O 1
ATOM 3134 N N . ALA A 1 391 ? -5.715 10.683 28.212 1.00 92.31 391 ALA A N 1
ATOM 3135 C CA . ALA A 1 391 ? -4.565 9.941 28.733 1.00 92.31 391 ALA A CA 1
ATOM 3136 C C . ALA A 1 391 ? -3.486 10.848 29.359 1.00 92.31 391 ALA A C 1
ATOM 3138 O O . ALA A 1 391 ? -2.798 10.434 30.290 1.00 92.31 391 ALA A O 1
ATOM 3139 N N . ALA A 1 392 ? -3.360 12.094 28.892 1.00 91.62 392 ALA A N 1
ATOM 3140 C CA . ALA A 1 392 ? -2.484 13.114 29.468 1.00 91.62 392 ALA A CA 1
ATOM 3141 C C . ALA A 1 392 ? -3.081 13.830 30.703 1.00 91.62 392 ALA A C 1
ATOM 3143 O O . ALA A 1 392 ? -2.524 14.830 31.157 1.00 91.62 392 ALA A O 1
ATOM 3144 N N . GLY A 1 393 ? -4.205 13.347 31.247 1.00 91.69 393 GLY A N 1
ATOM 3145 C CA . GLY A 1 393 ? -4.840 13.870 32.462 1.00 91.69 393 GLY A CA 1
ATOM 3146 C C . GLY A 1 393 ? -5.897 14.953 32.228 1.00 91.69 393 GLY A C 1
ATOM 3147 O O . GLY A 1 393 ? -6.318 15.614 33.176 1.00 91.69 393 GLY A O 1
ATOM 3148 N N . TRP A 1 394 ? -6.340 15.169 30.985 1.00 91.12 394 TRP A N 1
ATOM 3149 C CA . TRP A 1 394 ? -7.450 16.078 30.672 1.00 91.12 394 TRP A CA 1
ATOM 3150 C C . TRP A 1 394 ? -8.784 15.327 30.694 1.00 91.12 394 TRP A C 1
ATOM 3152 O O . TRP A 1 394 ? -9.417 15.119 29.661 1.00 91.12 394 TRP A O 1
ATOM 3162 N N . GLU A 1 395 ? -9.194 14.890 31.886 1.00 89.00 395 GLU A N 1
ATOM 3163 C CA . GLU A 1 395 ? -10.365 14.024 32.099 1.00 89.00 395 GLU A CA 1
ATOM 3164 C C . GLU A 1 395 ? -11.695 14.630 31.615 1.00 89.00 395 GLU A C 1
ATOM 3166 O O . GLU A 1 395 ? -12.650 13.903 31.363 1.00 89.00 395 GLU A O 1
ATOM 3171 N N . ASP A 1 396 ? -11.777 15.951 31.452 1.00 88.69 396 ASP A N 1
ATOM 3172 C CA . ASP A 1 396 ? -12.960 16.649 30.946 1.00 88.69 396 ASP A CA 1
ATOM 3173 C C . ASP A 1 396 ? -13.051 16.678 29.410 1.00 88.69 396 ASP A C 1
ATOM 3175 O O . ASP A 1 396 ? -14.122 16.942 28.864 1.00 88.69 396 ASP A O 1
ATOM 3179 N N . LEU A 1 397 ? -11.966 16.353 28.699 1.00 93.25 397 LEU A N 1
ATOM 3180 C CA . LEU A 1 397 ? -11.908 16.313 27.232 1.00 93.25 397 LEU A CA 1
ATOM 3181 C C . LEU A 1 397 ? -12.329 14.956 26.650 1.00 93.25 397 LEU A C 1
ATOM 3183 O O . LEU A 1 397 ? -11.824 14.517 25.616 1.00 93.25 397 LEU A O 1
ATOM 3187 N N . LEU A 1 398 ? -13.294 14.295 27.291 1.00 94.00 398 LEU A N 1
ATOM 3188 C CA . LEU A 1 398 ? -13.895 13.071 26.768 1.00 94.00 398 LEU A CA 1
ATOM 3189 C C . LEU A 1 398 ? -14.561 13.330 25.402 1.00 94.00 398 LEU A C 1
ATOM 3191 O O . LEU A 1 398 ? -15.238 14.353 25.242 1.00 94.00 398 LEU A O 1
ATOM 3195 N N . PRO A 1 399 ? -14.469 12.395 24.433 1.00 95.00 399 PRO A N 1
ATOM 3196 C CA . PRO A 1 399 ? -14.969 12.649 23.084 1.00 95.00 399 PRO A CA 1
ATOM 3197 C C . PRO A 1 399 ? -16.457 13.008 23.011 1.00 95.00 399 PRO A C 1
ATOM 3199 O O . PRO A 1 399 ? -16.816 13.981 22.355 1.00 95.00 399 PRO A O 1
ATOM 3202 N N . LEU A 1 400 ? -17.331 12.286 23.721 1.00 94.12 400 LEU A N 1
ATOM 3203 C CA . LEU A 1 400 ? -18.778 12.513 23.638 1.00 94.12 400 LEU A CA 1
ATOM 3204 C C . LEU A 1 400 ? -19.205 13.891 24.193 1.00 94.12 400 LEU A C 1
ATOM 3206 O O . LEU A 1 400 ? -19.922 14.605 23.484 1.00 94.12 400 LEU A O 1
ATOM 3210 N N . PRO A 1 401 ? -18.771 14.320 25.400 1.00 93.94 401 PRO A N 1
ATOM 3211 C CA . PRO A 1 401 ? -18.998 15.687 25.873 1.00 93.94 401 PRO A CA 1
ATOM 3212 C C . PRO A 1 401 ? -18.474 16.761 24.917 1.00 93.94 401 PRO A C 1
ATOM 3214 O O . PRO A 1 401 ? -19.211 17.697 24.602 1.00 93.94 401 PRO A O 1
ATOM 3217 N N . VAL A 1 402 ? -17.245 16.604 24.409 1.00 94.94 402 VAL A N 1
ATOM 3218 C CA . VAL A 1 402 ? -16.631 17.567 23.482 1.00 94.94 402 VAL A CA 1
ATOM 3219 C C . VAL A 1 402 ? -17.443 17.682 22.196 1.00 94.94 402 VAL A C 1
ATOM 3221 O O . VAL A 1 402 ? -17.788 18.788 21.785 1.00 94.94 402 VAL A O 1
ATOM 3224 N N . VAL A 1 403 ? -17.811 16.560 21.578 1.00 95.12 403 VAL A N 1
ATOM 3225 C CA . VAL A 1 403 ? -18.581 16.560 20.328 1.00 95.12 403 VAL A CA 1
ATOM 3226 C C . VAL A 1 403 ? -19.959 17.193 20.527 1.00 95.12 403 VAL A C 1
ATOM 3228 O O . VAL A 1 403 ? -20.348 18.041 19.727 1.00 95.12 403 VAL A O 1
ATOM 3231 N N . ARG A 1 404 ? -20.677 16.864 21.611 1.00 94.62 404 ARG A N 1
ATOM 3232 C CA . ARG A 1 404 ? -21.980 17.485 21.925 1.00 94.62 404 ARG A CA 1
ATOM 3233 C C . ARG A 1 404 ? -21.865 18.994 22.137 1.00 94.62 404 ARG A C 1
ATOM 3235 O O . ARG A 1 404 ? -22.741 19.748 21.712 1.00 94.62 404 ARG A O 1
ATOM 3242 N N . TYR A 1 405 ? -20.794 19.435 22.793 1.00 94.56 405 TYR A N 1
ATOM 3243 C CA . TYR A 1 405 ? -20.503 20.851 22.969 1.00 94.56 405 TYR A CA 1
ATOM 3244 C C . TYR A 1 405 ? -20.251 21.544 21.621 1.00 94.56 405 TYR A C 1
ATOM 3246 O O . TYR A 1 405 ? -20.890 22.558 21.344 1.00 94.56 405 TYR A O 1
ATOM 3254 N N . LEU A 1 406 ? -19.389 20.985 20.767 1.00 93.38 406 LEU A N 1
ATOM 3255 C CA . LEU A 1 406 ? -19.051 21.570 19.465 1.00 93.38 406 LEU A CA 1
ATOM 3256 C C . LEU A 1 406 ? -20.242 21.589 18.499 1.00 93.38 406 LEU A C 1
ATOM 3258 O O . LEU A 1 406 ? -20.442 22.573 17.789 1.00 93.38 406 LEU A O 1
ATOM 3262 N N . GLU A 1 407 ? -21.065 20.541 18.499 1.00 91.94 407 GLU A N 1
ATOM 3263 C CA . GLU A 1 407 ? -22.264 20.442 17.661 1.00 91.94 407 GLU A CA 1
ATOM 3264 C C . GLU A 1 407 ? -23.308 21.493 18.036 1.00 91.94 407 GLU A C 1
ATOM 3266 O O . GLU A 1 407 ? -23.813 22.196 17.166 1.00 91.94 407 GLU A O 1
ATOM 3271 N N . LYS A 1 408 ? -23.550 21.703 19.338 1.00 90.44 408 LYS A N 1
ATOM 3272 C CA . LYS A 1 408 ? -24.448 22.762 19.830 1.00 90.44 408 LYS A CA 1
ATOM 3273 C C . LYS A 1 408 ? -23.996 24.176 19.428 1.00 90.44 408 LYS A C 1
ATOM 3275 O O . LYS A 1 408 ? -24.768 25.126 19.552 1.00 90.44 408 LYS A O 1
ATOM 3280 N N . ARG A 1 409 ? -22.739 24.335 19.010 1.00 84.44 409 ARG A N 1
ATOM 3281 C CA . ARG A 1 409 ? -22.129 25.606 18.600 1.00 84.44 409 ARG A CA 1
ATOM 3282 C C . ARG A 1 409 ? -21.856 25.691 17.101 1.00 84.44 409 ARG A C 1
ATOM 3284 O O . ARG A 1 409 ? -21.234 26.660 16.688 1.00 84.44 409 ARG A O 1
ATOM 3291 N N . GLU A 1 410 ? -22.272 24.691 16.322 1.00 83.00 410 GLU A N 1
ATOM 3292 C CA . GLU A 1 410 ? -21.984 24.595 14.882 1.00 83.00 410 GLU A CA 1
ATOM 3293 C C . GLU A 1 410 ? -20.473 24.693 14.563 1.00 83.00 410 GLU A C 1
ATOM 3295 O O . GLU A 1 410 ? -20.066 25.086 13.474 1.00 83.00 410 GLU A O 1
ATOM 3300 N N . ALA A 1 411 ? -19.623 24.297 15.518 1.00 79.25 411 ALA A N 1
ATOM 3301 C CA . ALA A 1 411 ? -18.167 24.450 15.480 1.00 79.25 411 ALA A CA 1
ATOM 3302 C C . ALA A 1 411 ? -17.441 23.099 15.365 1.00 79.25 411 ALA A C 1
ATOM 3304 O O . ALA A 1 411 ? -16.307 22.950 15.805 1.00 79.25 411 ALA A O 1
ATOM 3305 N N . VAL A 1 412 ? -18.103 22.076 14.818 1.00 74.62 412 VAL A N 1
ATOM 3306 C CA . VAL A 1 412 ? -17.546 20.713 14.707 1.00 74.62 412 VAL A CA 1
ATOM 3307 C C . VAL A 1 412 ? -16.301 20.692 13.814 1.00 74.62 412 VAL A C 1
ATOM 3309 O O . VAL A 1 412 ? -15.332 19.996 14.112 1.00 74.62 412 VAL A O 1
ATOM 3312 N N . LYS A 1 413 ? -16.299 21.499 12.747 1.00 68.38 413 LYS A N 1
ATOM 3313 C CA . LYS A 1 413 ? -15.160 21.650 11.839 1.00 68.38 413 LYS A CA 1
ATOM 3314 C C . LYS A 1 413 ? -14.051 22.449 12.528 1.00 68.38 413 LYS A C 1
ATOM 3316 O O . LYS A 1 413 ? -14.288 23.571 12.960 1.00 68.38 413 LYS A O 1
ATOM 3321 N N . ASP A 1 414 ? -12.868 21.850 12.658 1.00 70.88 414 ASP A N 1
ATOM 3322 C CA . ASP A 1 414 ? -11.669 22.408 13.314 1.00 70.88 414 ASP A CA 1
ATOM 3323 C C . ASP A 1 414 ? -11.814 22.748 14.820 1.00 70.88 414 ASP A C 1
ATOM 3325 O O . ASP A 1 414 ? -10.836 23.104 15.482 1.00 70.88 414 ASP A O 1
ATOM 3329 N N . GLY A 1 415 ? -13.003 22.575 15.412 1.00 82.69 415 GLY A N 1
ATOM 3330 C CA . GLY A 1 415 ? -13.275 22.957 16.800 1.00 82.69 415 GLY A CA 1
ATOM 3331 C C . GLY A 1 415 ? -12.592 22.097 17.856 1.00 82.69 415 GLY A C 1
ATOM 3332 O O . GLY A 1 415 ? -12.323 22.595 18.945 1.00 82.69 415 GLY A O 1
ATOM 3333 N N . VAL A 1 416 ? -12.266 20.835 17.548 1.00 88.94 416 VAL A N 1
ATOM 3334 C CA . VAL A 1 416 ? -11.531 19.953 18.473 1.00 88.94 416 VAL A CA 1
ATOM 3335 C C . VAL A 1 416 ? -10.145 20.525 18.762 1.00 88.94 416 VAL A C 1
ATOM 3337 O O . VAL A 1 416 ? -9.798 20.729 19.923 1.00 88.94 416 VAL A O 1
ATOM 3340 N N . GLN A 1 417 ? -9.382 20.851 17.714 1.00 86.88 417 GLN A N 1
ATOM 3341 C CA . GLN A 1 417 ? -8.047 21.426 17.868 1.00 86.88 417 GLN A CA 1
ATOM 3342 C C . GLN A 1 417 ? -8.120 22.802 18.539 1.00 86.88 417 GLN A C 1
ATOM 3344 O O . GLN A 1 417 ? -7.386 23.052 19.490 1.00 86.88 417 GLN A O 1
ATOM 3349 N N . MET A 1 418 ? -9.065 23.653 18.123 1.00 85.31 418 MET A N 1
ATOM 3350 C CA . MET A 1 418 ? -9.267 24.971 18.731 1.00 85.31 418 MET A CA 1
ATOM 3351 C C . MET A 1 418 ? -9.593 24.882 20.230 1.00 85.31 418 MET A C 1
ATOM 3353 O O . MET A 1 418 ? -9.091 25.686 21.016 1.00 85.31 418 MET A O 1
ATOM 3357 N N . LEU A 1 419 ? -10.406 23.903 20.646 1.00 90.00 419 LEU A N 1
ATOM 3358 C CA . LEU A 1 419 ? -10.713 23.669 22.056 1.00 90.00 419 LEU A CA 1
ATOM 3359 C C . LEU A 1 419 ? -9.478 23.190 22.819 1.00 90.00 419 LEU A C 1
ATOM 3361 O O . LEU A 1 419 ? -9.192 23.721 23.888 1.00 90.00 419 LEU A O 1
ATOM 3365 N N . ILE A 1 420 ? -8.731 22.230 22.272 1.00 87.62 420 ILE A N 1
ATOM 3366 C CA . ILE A 1 420 ? -7.488 21.736 22.878 1.00 87.62 420 ILE A CA 1
ATOM 3367 C C . ILE A 1 420 ? -6.486 22.883 23.069 1.00 87.62 420 ILE A C 1
ATOM 3369 O O . ILE A 1 420 ? -5.941 23.041 24.162 1.00 87.62 420 ILE A O 1
ATOM 3373 N N . ASP A 1 421 ? -6.272 23.701 22.039 1.00 84.00 421 ASP A N 1
ATOM 3374 C CA . ASP A 1 421 ? -5.329 24.822 22.070 1.00 84.00 421 ASP A CA 1
ATOM 3375 C C . ASP A 1 421 ? -5.766 25.883 23.081 1.00 84.00 421 ASP A C 1
ATOM 3377 O O . ASP A 1 421 ? -4.969 26.327 23.909 1.00 84.00 421 ASP A O 1
ATOM 3381 N N . TYR A 1 422 ? -7.056 26.228 23.085 1.00 84.69 422 TYR A N 1
ATOM 3382 C CA . TYR A 1 422 ? -7.640 27.122 24.080 1.00 84.69 422 TYR A CA 1
ATOM 3383 C C . TYR A 1 422 ? -7.430 26.610 25.511 1.00 84.69 422 TYR A C 1
ATOM 3385 O O . TYR A 1 422 ? -6.987 27.367 26.375 1.00 84.69 422 TYR A O 1
ATOM 3393 N N . ARG A 1 423 ? -7.705 25.326 25.769 1.00 87.31 423 ARG A N 1
ATOM 3394 C CA . ARG A 1 423 ? -7.586 24.718 27.103 1.00 87.31 423 ARG A CA 1
ATOM 3395 C C . ARG A 1 423 ? -6.134 24.678 27.581 1.00 87.31 423 ARG A C 1
ATOM 3397 O O . ARG A 1 423 ? -5.883 24.989 28.745 1.00 87.31 423 ARG A O 1
ATOM 3404 N N . LYS A 1 424 ? -5.182 24.375 26.692 1.00 83.44 424 LYS A N 1
ATOM 3405 C CA . LYS A 1 424 ? -3.740 24.455 26.986 1.00 83.44 424 LYS A CA 1
ATOM 3406 C C . LYS A 1 424 ? -3.329 25.880 27.350 1.00 83.44 424 LYS A C 1
ATOM 3408 O O . LYS A 1 424 ? -2.811 26.090 28.440 1.00 83.44 424 LYS A O 1
ATOM 3413 N N . MET A 1 425 ? -3.679 26.865 26.518 1.00 80.81 425 MET A N 1
ATOM 3414 C CA . MET A 1 425 ? -3.392 28.280 26.787 1.00 80.81 425 MET A CA 1
ATOM 3415 C C . MET A 1 425 ? -4.036 28.792 28.083 1.00 80.81 425 MET A C 1
ATOM 3417 O O . MET A 1 425 ? -3.464 29.659 28.738 1.00 80.81 425 MET A O 1
ATOM 3421 N N . LEU A 1 426 ? -5.219 28.287 28.449 1.00 83.44 426 LEU A N 1
ATOM 3422 C CA . LEU A 1 426 ? -5.904 28.631 29.700 1.00 83.44 426 LEU A CA 1
ATOM 3423 C C . LEU A 1 426 ? -5.129 28.150 30.920 1.00 83.44 426 LEU A C 1
ATOM 3425 O O . LEU A 1 426 ? -4.925 28.922 31.856 1.00 83.44 426 LEU A O 1
ATOM 3429 N N . ARG A 1 427 ? -4.683 26.892 30.888 1.00 82.75 427 ARG A N 1
ATOM 3430 C CA . ARG A 1 427 ? -3.914 26.293 31.977 1.00 82.75 427 ARG A CA 1
ATOM 3431 C C . ARG A 1 427 ? -2.526 26.913 32.094 1.00 82.75 427 ARG A C 1
ATOM 3433 O O . ARG A 1 427 ? -2.116 27.253 33.197 1.00 82.75 427 ARG A O 1
ATOM 3440 N N . ASP A 1 428 ? -1.852 27.125 30.968 1.00 75.94 428 ASP A N 1
ATOM 3441 C CA . ASP A 1 428 ? -0.531 27.757 30.930 1.00 75.94 428 ASP A CA 1
ATOM 3442 C C . ASP A 1 428 ? -0.578 29.211 31.444 1.00 75.94 428 ASP A C 1
ATOM 3444 O O . ASP A 1 428 ? 0.423 29.736 31.923 1.00 75.94 428 ASP A O 1
ATOM 3448 N N . ALA A 1 429 ? -1.738 29.876 31.337 1.00 72.56 429 ALA A N 1
ATOM 3449 C CA . ALA A 1 429 ? -1.950 31.244 31.813 1.00 72.56 429 ALA A CA 1
ATOM 3450 C C . ALA A 1 429 ? -2.334 31.293 33.301 1.00 72.56 429 ALA A C 1
ATOM 3452 O O . ALA A 1 429 ? -2.662 32.368 33.804 1.00 72.56 429 ALA A O 1
ATOM 3453 N N . GLU A 1 430 ? -2.363 30.136 33.974 1.00 80.06 430 GLU A N 1
ATOM 3454 C CA . GLU A 1 430 ? -2.797 29.957 35.365 1.00 80.06 430 GLU A CA 1
ATOM 3455 C C . GLU A 1 430 ? -4.184 30.572 35.644 1.00 80.06 430 GLU A C 1
ATOM 3457 O O . GLU A 1 430 ? -4.508 30.987 36.759 1.00 80.06 430 GLU A O 1
ATOM 3462 N N . MET A 1 431 ? -5.035 30.639 34.613 1.00 77.31 431 MET A N 1
ATOM 3463 C CA . MET A 1 431 ? -6.387 31.174 34.730 1.00 77.31 431 MET A CA 1
ATOM 3464 C C . MET A 1 431 ? -7.318 30.158 35.395 1.00 77.31 431 MET A C 1
ATOM 3466 O O . MET A 1 431 ? -7.196 28.948 35.206 1.00 77.31 431 MET A O 1
ATOM 3470 N N . ALA A 1 432 ? -8.306 30.657 36.143 1.00 82.50 432 ALA A N 1
ATOM 3471 C CA . ALA A 1 432 ? -9.272 29.805 36.826 1.00 82.50 432 ALA A CA 1
ATOM 3472 C C . ALA A 1 432 ? -10.059 28.922 35.837 1.00 82.50 432 ALA A C 1
ATOM 3474 O O . ALA A 1 432 ? -10.723 29.417 34.921 1.00 82.50 432 ALA A O 1
ATOM 3475 N N . GLU A 1 433 ? -10.024 27.608 36.061 1.00 83.12 433 GLU A N 1
ATOM 3476 C CA . GLU A 1 433 ? -10.766 26.612 35.286 1.00 83.12 433 GLU A CA 1
ATOM 3477 C C . GLU A 1 433 ? -12.200 26.421 35.832 1.00 83.12 433 GLU A C 1
ATOM 3479 O O . GLU A 1 433 ? -12.527 25.391 36.425 1.00 83.12 433 GLU A O 1
ATOM 3484 N N . THR A 1 434 ? -13.061 27.426 35.657 1.00 88.25 434 THR A N 1
ATOM 3485 C CA . THR A 1 434 ? -14.503 27.341 35.944 1.00 88.25 434 THR A CA 1
ATOM 3486 C C . THR A 1 434 ? -15.256 26.663 34.795 1.00 88.25 434 THR A C 1
ATOM 3488 O O . THR A 1 434 ? -14.728 26.503 33.698 1.00 88.25 434 THR A O 1
ATOM 3491 N N . GLU A 1 435 ? -16.517 26.272 34.999 1.00 86.00 435 GLU A N 1
ATOM 3492 C CA . GLU A 1 435 ? -17.327 25.652 33.935 1.00 86.00 435 GLU A CA 1
ATOM 3493 C C . GLU A 1 435 ? -17.428 26.539 32.677 1.00 86.00 435 GLU A C 1
ATOM 3495 O O . GLU A 1 435 ? -17.308 26.049 31.556 1.00 86.00 435 GLU A O 1
ATOM 3500 N N . GLU A 1 436 ? -17.548 27.857 32.857 1.00 85.12 436 GLU A N 1
ATOM 3501 C CA . GLU A 1 436 ? -17.631 28.834 31.765 1.00 85.12 436 GLU A CA 1
ATOM 3502 C C . GLU A 1 436 ? -16.315 28.995 30.995 1.00 85.12 436 GLU A C 1
ATOM 3504 O O . GLU A 1 436 ? -16.341 29.245 29.788 1.00 85.12 436 GLU A O 1
ATOM 3509 N N . THR A 1 437 ? -15.168 28.852 31.671 1.00 86.38 437 THR A N 1
ATOM 3510 C CA . THR A 1 437 ? -13.849 28.904 31.024 1.00 86.38 437 THR A CA 1
ATOM 3511 C C . THR A 1 437 ? -13.430 27.552 30.457 1.00 86.38 437 THR A C 1
ATOM 3513 O O . THR A 1 437 ? -12.638 27.511 29.527 1.00 86.38 437 THR A O 1
ATOM 3516 N N . ARG A 1 438 ? -13.980 26.434 30.940 1.00 87.75 438 ARG A N 1
ATOM 3517 C CA . ARG A 1 438 ? -13.804 25.117 30.304 1.00 87.75 438 ARG A CA 1
ATOM 3518 C C . ARG A 1 438 ? -14.635 24.987 29.029 1.00 87.75 438 ARG A C 1
ATOM 3520 O O . ARG A 1 438 ? -14.133 24.482 28.028 1.00 87.75 438 ARG A O 1
ATOM 3527 N N . TRP A 1 439 ? -15.869 25.494 29.053 1.00 91.00 439 TRP A N 1
ATOM 3528 C CA . TRP A 1 439 ? -16.859 25.333 27.984 1.00 91.00 439 TRP A CA 1
ATOM 3529 C C . TRP A 1 439 ? -17.417 26.684 27.506 1.00 91.00 439 TRP A C 1
ATOM 3531 O O . TRP A 1 439 ? -18.601 26.987 27.710 1.00 91.00 439 TRP A O 1
ATOM 3541 N N . PRO A 1 440 ? -16.598 27.525 26.849 1.00 89.06 440 PRO A N 1
ATOM 3542 C CA . PRO A 1 440 ? -17.006 28.874 26.470 1.00 89.06 440 PRO A CA 1
ATOM 3543 C C . PRO A 1 440 ? -18.218 28.868 25.529 1.00 89.06 440 PRO A C 1
ATOM 3545 O O . PRO A 1 440 ? -18.359 28.012 24.659 1.00 89.06 440 PRO A O 1
ATOM 3548 N N . ARG A 1 441 ? -19.119 29.849 25.662 1.00 86.44 441 ARG A N 1
ATOM 3549 C CA . ARG A 1 441 ? -20.272 29.968 24.742 1.00 86.44 441 ARG A CA 1
ATOM 3550 C C . ARG A 1 441 ? -19.843 30.251 23.303 1.00 86.44 441 ARG A C 1
ATOM 3552 O O . ARG A 1 441 ? -20.467 29.733 22.386 1.00 86.44 441 ARG A O 1
ATOM 3559 N N . ASP A 1 442 ? -18.787 31.041 23.150 1.00 86.75 442 ASP A N 1
ATOM 3560 C CA . ASP A 1 442 ? -18.132 31.357 21.886 1.00 86.75 442 ASP A CA 1
ATOM 3561 C C . ASP A 1 442 ? -16.656 30.963 22.013 1.00 86.75 442 ASP A C 1
ATOM 3563 O O . ASP A 1 442 ? -15.858 31.673 22.639 1.00 86.75 442 ASP A O 1
ATOM 3567 N N . LEU A 1 443 ? -16.334 29.773 21.497 1.00 85.81 443 LEU A N 1
ATOM 3568 C CA . LEU A 1 443 ? -14.996 29.194 21.578 1.00 85.81 443 LEU A CA 1
ATOM 3569 C C . LEU A 1 443 ? -13.979 30.026 20.800 1.00 85.81 443 LEU A C 1
ATOM 3571 O O . LEU A 1 443 ? -12.875 30.228 21.295 1.00 85.81 443 LEU A O 1
ATOM 3575 N N . LEU A 1 444 ? -14.359 30.556 19.634 1.00 82.12 444 LEU A N 1
ATOM 3576 C CA . LEU A 1 444 ? -13.477 31.382 18.818 1.00 82.12 444 LEU A CA 1
ATOM 3577 C C . LEU A 1 444 ? -13.132 32.678 19.552 1.00 82.12 444 LEU A C 1
ATOM 3579 O O . LEU A 1 444 ? -11.958 33.001 19.716 1.00 82.12 444 LEU A O 1
ATOM 3583 N N . ALA A 1 445 ? -14.131 33.386 20.082 1.00 83.75 445 ALA A N 1
ATOM 3584 C CA . ALA A 1 445 ? -13.878 34.611 20.828 1.00 83.75 445 ALA A CA 1
ATOM 3585 C C . ALA A 1 445 ? -13.091 34.350 22.125 1.00 83.75 445 ALA A C 1
ATOM 3587 O O . ALA A 1 445 ? -12.277 35.181 22.528 1.00 83.75 445 ALA A O 1
ATOM 3588 N N . ALA A 1 446 ? -13.314 33.216 22.801 1.00 82.25 446 ALA A N 1
ATOM 3589 C CA . ALA A 1 446 ? -12.538 32.826 23.982 1.00 82.25 446 ALA A CA 1
ATOM 3590 C C . ALA A 1 446 ? -11.079 32.505 23.639 1.00 82.25 446 ALA A C 1
ATOM 3592 O O . ALA A 1 446 ? -10.173 33.009 24.309 1.00 82.25 446 ALA A O 1
ATOM 3593 N N . HIS A 1 447 ? -10.867 31.748 22.564 1.00 82.25 447 HIS A N 1
ATOM 3594 C CA . HIS A 1 447 ? -9.557 31.467 22.001 1.00 82.25 447 HIS A CA 1
ATOM 3595 C C . HIS A 1 447 ? -8.835 32.773 21.634 1.00 82.25 447 HIS A C 1
ATOM 3597 O O . HIS A 1 447 ? -7.739 33.026 22.119 1.00 82.25 447 HIS A O 1
ATOM 3603 N N . GLU A 1 448 ? -9.468 33.679 20.884 1.00 74.62 448 GLU A N 1
ATOM 3604 C CA . GLU A 1 448 ? -8.871 34.974 20.533 1.00 74.62 448 GLU A CA 1
ATOM 3605 C C . GLU A 1 448 ? -8.532 35.843 21.749 1.00 74.62 448 GLU A C 1
ATOM 3607 O O . GLU A 1 448 ? -7.498 36.515 21.754 1.00 74.62 448 GLU A O 1
ATOM 3612 N N . ARG A 1 449 ? -9.392 35.869 22.777 1.00 79.00 449 ARG A N 1
ATOM 3613 C CA . ARG A 1 449 ? -9.132 36.630 24.008 1.00 79.00 449 ARG A CA 1
ATOM 3614 C C . ARG A 1 449 ? -7.883 36.125 24.707 1.00 79.00 449 ARG A C 1
ATOM 3616 O O . ARG A 1 449 ? -7.058 36.945 25.107 1.00 79.00 449 ARG A O 1
ATOM 3623 N N . ILE A 1 450 ? -7.732 34.807 24.833 1.00 71.88 450 ILE A N 1
ATOM 3624 C CA . ILE A 1 450 ? -6.558 34.256 25.496 1.00 71.88 450 ILE A CA 1
ATOM 3625 C C . ILE A 1 450 ? -5.311 34.402 24.627 1.00 71.88 450 ILE A C 1
ATOM 3627 O O . ILE A 1 450 ? -4.283 34.829 25.135 1.00 71.88 450 ILE A O 1
ATOM 3631 N N . THR A 1 451 ? -5.405 34.215 23.308 1.00 66.62 451 THR A N 1
ATOM 3632 C CA . THR A 1 451 ? -4.295 34.512 22.392 1.00 66.62 451 THR A CA 1
ATOM 3633 C C . THR A 1 451 ? -3.843 35.973 22.513 1.00 66.62 451 THR A C 1
ATOM 3635 O O . THR A 1 451 ? -2.646 36.241 22.554 1.00 66.62 451 THR A O 1
ATOM 3638 N N . LYS A 1 452 ? -4.774 36.932 22.642 1.00 68.31 452 LYS A N 1
ATOM 3639 C CA . LYS A 1 452 ? -4.455 38.351 22.895 1.00 68.31 452 LYS A CA 1
ATOM 3640 C C . LYS A 1 452 ? -3.843 38.579 24.282 1.00 68.31 452 LYS A C 1
ATOM 3642 O O . LYS A 1 452 ? -2.935 39.395 24.408 1.00 68.31 452 LYS A O 1
ATOM 3647 N N . PHE A 1 453 ? -4.312 37.874 25.313 1.00 65.00 453 PHE A N 1
ATOM 3648 C CA . PHE A 1 453 ? -3.714 37.908 26.653 1.00 65.00 453 PHE A CA 1
ATOM 3649 C C . PHE A 1 453 ? -2.253 37.436 26.617 1.00 65.00 453 PHE A C 1
ATOM 3651 O O . PHE A 1 453 ? -1.370 38.155 27.082 1.00 65.00 453 PHE A O 1
ATOM 3658 N N . TRP A 1 454 ? -1.984 36.305 25.960 1.00 52.41 454 TRP A N 1
ATOM 3659 C CA . TRP A 1 454 ? -0.634 35.793 25.718 1.00 52.41 454 TRP A CA 1
ATOM 3660 C C . TRP A 1 454 ? 0.225 36.771 24.907 1.00 52.41 454 TRP A C 1
ATOM 3662 O O . TRP A 1 454 ? 1.347 37.066 25.306 1.00 52.41 454 TRP A O 1
ATOM 3672 N N . ALA A 1 455 ? -0.312 37.363 23.837 1.00 55.09 455 ALA A N 1
ATOM 3673 C CA . ALA A 1 455 ? 0.399 38.377 23.051 1.00 55.09 455 ALA A CA 1
ATOM 3674 C C . ALA A 1 455 ? 0.791 39.622 23.879 1.00 55.09 455 ALA A C 1
ATOM 3676 O O . ALA A 1 455 ? 1.797 40.270 23.600 1.00 55.09 455 ALA A O 1
ATOM 3677 N N . ASN A 1 456 ? 0.019 39.959 24.917 1.00 52.19 456 ASN A N 1
ATOM 3678 C CA . ASN A 1 456 ? 0.288 41.108 25.782 1.00 52.19 456 ASN A CA 1
ATOM 3679 C C . ASN A 1 456 ? 1.228 40.781 26.960 1.00 52.19 456 ASN A C 1
ATOM 3681 O O . ASN A 1 456 ? 1.994 41.650 27.374 1.00 52.19 456 ASN A O 1
ATOM 3685 N N . HIS A 1 457 ? 1.198 39.553 27.490 1.00 47.16 457 HIS A N 1
ATOM 3686 C CA . HIS A 1 457 ? 1.967 39.140 28.675 1.00 47.16 457 HIS A CA 1
ATOM 3687 C C . HIS A 1 457 ? 3.468 38.904 28.389 1.00 47.16 457 HIS A C 1
ATOM 3689 O O . HIS A 1 457 ? 4.287 38.912 29.306 1.00 47.16 457 HIS A O 1
ATOM 3695 N N . PHE A 1 458 ? 3.863 38.739 27.120 1.00 45.59 458 PHE A N 1
ATOM 3696 C CA . PHE A 1 458 ? 5.218 38.304 26.740 1.00 45.59 458 PHE A CA 1
ATOM 3697 C C . PHE A 1 458 ? 6.192 39.394 26.259 1.00 45.59 458 PHE A C 1
ATOM 3699 O O . PHE A 1 458 ? 7.376 39.103 26.074 1.00 45.59 458 PHE A O 1
ATOM 3706 N N . LYS A 1 459 ? 5.772 40.665 26.180 1.00 48.00 459 LYS A N 1
ATOM 3707 C CA . LYS A 1 459 ? 6.586 41.772 25.626 1.00 48.00 459 LYS A CA 1
ATOM 3708 C C . LYS A 1 459 ? 7.957 42.013 26.289 1.00 48.00 459 LYS A C 1
ATOM 3710 O O . LYS A 1 459 ? 8.844 42.554 25.638 1.00 48.00 459 LYS A O 1
ATOM 3715 N N . ALA A 1 460 ? 8.161 41.636 27.556 1.00 42.22 460 ALA A N 1
ATOM 3716 C CA . ALA A 1 460 ? 9.416 41.907 28.280 1.00 42.22 460 ALA A CA 1
ATOM 3717 C C . ALA A 1 460 ? 10.412 40.725 28.302 1.00 42.22 460 ALA A C 1
ATOM 3719 O O . ALA A 1 460 ? 11.622 40.934 28.265 1.00 42.22 460 ALA A O 1
ATOM 3720 N N . SER A 1 461 ? 9.928 39.478 28.324 1.00 45.41 461 SER A N 1
ATOM 3721 C CA . SER A 1 461 ? 10.773 38.268 28.305 1.00 45.41 461 SER A CA 1
ATOM 3722 C C . SER A 1 461 ? 11.291 37.943 26.895 1.00 45.41 461 SER A C 1
ATOM 3724 O O . SER A 1 461 ? 12.396 37.415 26.743 1.00 45.41 461 SER A O 1
ATOM 3726 N N . TYR A 1 462 ? 10.531 38.310 25.859 1.00 49.81 462 TYR A N 1
ATOM 3727 C CA . TYR A 1 462 ? 10.839 37.976 24.470 1.00 49.81 462 TYR A CA 1
ATOM 3728 C C . TYR A 1 462 ? 12.047 38.714 23.898 1.00 49.81 462 TYR A C 1
ATOM 3730 O O . TYR A 1 462 ? 12.822 38.098 23.175 1.00 49.81 462 TYR A O 1
ATOM 3738 N N . GLN A 1 463 ? 12.290 39.982 24.250 1.00 54.81 463 GLN A N 1
ATOM 3739 C CA . GLN A 1 463 ? 13.461 40.697 23.721 1.00 54.81 463 GLN A CA 1
ATOM 3740 C C . GLN A 1 463 ? 14.786 40.032 24.130 1.00 54.81 463 GLN A C 1
ATOM 3742 O O . GLN A 1 463 ? 15.700 39.926 23.312 1.00 54.81 463 GLN A O 1
ATOM 3747 N N . LEU A 1 464 ? 14.882 39.510 25.358 1.00 56.25 464 LEU A N 1
ATOM 3748 C CA . LEU A 1 464 ? 16.053 38.762 25.836 1.00 56.25 464 LEU A CA 1
ATOM 3749 C C . LEU A 1 464 ? 16.171 37.380 25.162 1.00 56.25 464 LEU A C 1
ATOM 3751 O O . LEU A 1 464 ? 17.273 36.958 24.798 1.00 56.25 464 LEU A O 1
ATOM 3755 N N . GLY A 1 465 ? 15.048 36.689 24.939 1.00 66.25 465 GLY A N 1
ATOM 3756 C CA . GLY A 1 465 ? 14.996 35.397 24.240 1.00 66.25 465 GLY A CA 1
ATOM 3757 C C . GLY A 1 465 ? 15.361 35.493 22.753 1.00 66.25 465 GLY A C 1
ATOM 3758 O O . GLY A 1 465 ? 16.180 34.714 22.266 1.00 66.25 465 GLY A O 1
ATOM 3759 N N . PHE A 1 466 ? 14.840 36.497 22.047 1.00 71.50 466 PHE A N 1
ATOM 3760 C CA . PHE A 1 466 ? 15.178 36.773 20.648 1.00 71.50 466 PHE A CA 1
ATOM 3761 C C . PHE A 1 466 ? 16.626 37.225 20.508 1.00 71.50 466 PHE A C 1
ATOM 3763 O O . PHE A 1 466 ? 17.344 36.708 19.660 1.00 71.50 466 PHE A O 1
ATOM 3770 N N . THR A 1 467 ? 17.101 38.106 21.393 1.00 64.88 467 THR A N 1
ATOM 3771 C CA . THR A 1 467 ? 18.506 38.536 21.383 1.00 64.88 467 THR A CA 1
ATOM 3772 C C . THR A 1 467 ? 19.449 37.355 21.621 1.00 64.88 467 THR A C 1
ATOM 3774 O O . THR A 1 467 ? 20.438 37.207 20.907 1.00 64.88 467 THR A O 1
ATOM 3777 N N . SER A 1 468 ? 19.146 36.475 22.581 1.00 67.69 468 SER A N 1
ATOM 3778 C CA . SER A 1 468 ? 19.983 35.299 22.857 1.00 67.69 468 SER A CA 1
ATOM 3779 C C . SER A 1 468 ? 19.950 34.270 21.721 1.00 67.69 468 SER A C 1
ATOM 3781 O O . SER A 1 468 ? 21.000 33.756 21.336 1.00 67.69 468 SER A O 1
ATOM 3783 N N . THR A 1 469 ? 18.782 34.024 21.126 1.00 77.88 469 THR A N 1
ATOM 3784 C CA . THR A 1 469 ? 18.613 33.141 19.959 1.00 77.88 469 THR A CA 1
ATOM 3785 C C . THR A 1 469 ? 19.340 33.687 18.738 1.00 77.88 469 THR A C 1
ATOM 3787 O O . THR A 1 469 ? 20.080 32.956 18.079 1.00 77.88 469 THR A O 1
ATOM 3790 N N . PHE A 1 470 ? 19.208 34.988 18.484 1.00 75.38 470 PHE A N 1
ATOM 3791 C CA . PHE A 1 470 ? 19.910 35.673 17.413 1.00 75.38 470 PHE A CA 1
ATOM 3792 C C . PHE A 1 470 ? 21.429 35.575 17.597 1.00 75.38 470 PHE A C 1
ATOM 3794 O O . PHE A 1 470 ? 22.127 35.132 16.692 1.00 75.38 470 PHE A O 1
ATOM 3801 N N . ILE A 1 471 ? 21.958 35.901 18.784 1.00 69.19 471 ILE A N 1
ATOM 3802 C CA . ILE A 1 471 ? 23.397 35.776 19.077 1.00 69.19 471 ILE A CA 1
ATOM 3803 C C . ILE A 1 471 ? 23.879 34.338 18.872 1.00 69.19 471 ILE A C 1
ATOM 3805 O O . ILE A 1 471 ? 24.960 34.131 18.323 1.00 69.19 471 ILE A O 1
ATOM 3809 N N . ARG A 1 472 ? 23.083 33.353 19.299 1.00 78.06 472 ARG A N 1
ATOM 3810 C CA . ARG A 1 472 ? 23.435 31.935 19.213 1.00 78.06 472 ARG A CA 1
ATOM 3811 C C . ARG A 1 472 ? 23.479 31.421 17.777 1.00 78.06 472 ARG A C 1
ATOM 3813 O O . ARG A 1 472 ? 24.332 30.595 17.486 1.00 78.06 472 ARG A O 1
ATOM 3820 N N . PHE A 1 473 ? 22.577 31.869 16.907 1.00 85.19 473 PHE A N 1
ATOM 3821 C CA . PHE A 1 473 ? 22.397 31.284 15.574 1.00 85.19 473 PHE A CA 1
ATOM 3822 C C . PHE A 1 473 ? 22.778 32.207 14.412 1.00 85.19 473 PHE A C 1
ATOM 3824 O O . PHE A 1 473 ? 22.703 31.769 13.272 1.00 85.19 473 PHE A O 1
ATOM 3831 N N . ARG A 1 474 ? 23.226 33.446 14.656 1.00 79.81 474 ARG A N 1
ATOM 3832 C CA . ARG A 1 474 ? 23.591 34.412 13.596 1.00 79.81 474 ARG A CA 1
ATOM 3833 C C . ARG A 1 474 ? 24.588 33.880 12.562 1.00 79.81 474 ARG A C 1
ATOM 3835 O O . ARG A 1 474 ? 24.526 34.282 11.410 1.00 79.81 474 ARG A O 1
ATOM 3842 N N . ASP A 1 475 ? 25.480 32.971 12.958 1.00 84.62 475 ASP A N 1
ATOM 3843 C CA . ASP A 1 475 ? 26.491 32.393 12.061 1.00 84.62 475 ASP A CA 1
ATOM 3844 C C . ASP A 1 475 ? 25.873 31.418 11.036 1.00 84.62 475 ASP A C 1
ATOM 3846 O O . ASP A 1 475 ? 26.560 30.949 10.134 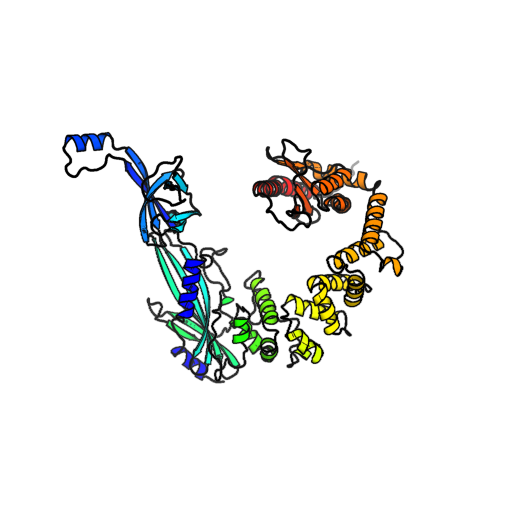1.00 84.62 475 ASP A O 1
ATOM 3850 N N . LEU A 1 476 ? 24.578 31.109 11.177 1.00 89.81 476 LEU A N 1
ATOM 3851 C CA . LEU A 1 476 ? 23.795 30.327 10.225 1.00 89.81 476 LEU A CA 1
ATOM 3852 C C . LEU A 1 476 ? 23.125 31.191 9.145 1.00 89.81 476 LEU A C 1
ATOM 3854 O O . LEU A 1 476 ? 22.546 30.629 8.214 1.00 89.81 476 LEU A O 1
ATOM 3858 N N . GLU A 1 477 ? 23.179 32.527 9.236 1.00 90.50 477 GLU A N 1
ATOM 3859 C CA . GLU A 1 477 ? 22.741 33.386 8.129 1.00 90.50 477 GLU A CA 1
ATOM 3860 C C . GLU A 1 477 ? 23.657 33.161 6.917 1.00 90.50 477 GLU A C 1
ATOM 3862 O O . GLU A 1 477 ? 24.882 33.231 7.018 1.00 90.50 477 GLU A O 1
ATOM 3867 N N . TRP A 1 478 ? 23.069 32.870 5.757 1.00 94.62 478 TRP A N 1
ATOM 3868 C CA . TRP A 1 478 ? 23.823 32.443 4.578 1.00 94.62 478 TRP A CA 1
ATOM 3869 C C . TRP A 1 478 ? 23.137 32.856 3.276 1.00 94.62 478 TRP A C 1
ATOM 3871 O O . TRP A 1 478 ? 21.935 33.119 3.234 1.00 94.62 478 TRP A O 1
ATOM 3881 N N . THR A 1 479 ? 23.905 32.934 2.192 1.00 91.31 479 THR A N 1
ATOM 3882 C CA . THR A 1 479 ? 23.421 33.311 0.862 1.00 91.31 479 THR A CA 1
ATOM 3883 C C . THR A 1 479 ? 24.182 32.540 -0.206 1.00 91.31 479 THR A C 1
ATOM 3885 O O . THR A 1 479 ? 25.402 32.432 -0.128 1.00 91.31 479 THR A O 1
ATOM 3888 N N . ASP A 1 480 ? 23.479 32.081 -1.239 1.00 88.25 480 ASP A N 1
ATOM 3889 C CA . ASP A 1 480 ? 24.091 31.453 -2.421 1.00 88.25 480 ASP A CA 1
ATOM 3890 C C . ASP A 1 480 ? 24.315 32.448 -3.577 1.00 88.25 480 ASP A C 1
ATOM 3892 O O . ASP A 1 480 ? 24.859 32.093 -4.618 1.00 88.25 480 ASP A O 1
ATOM 3896 N N . GLY A 1 481 ? 23.882 33.700 -3.387 1.00 85.50 481 GLY A N 1
ATOM 3897 C CA . GLY A 1 481 ? 23.956 34.787 -4.366 1.00 85.50 481 GLY A CA 1
ATOM 3898 C C . GLY A 1 481 ? 22.585 35.183 -4.921 1.00 85.50 481 GLY A C 1
ATOM 3899 O O . GLY A 1 481 ? 22.378 36.354 -5.245 1.00 85.50 481 GLY A O 1
ATOM 3900 N N . ASP A 1 482 ? 21.626 34.256 -4.915 1.00 88.12 482 ASP A N 1
ATOM 3901 C CA . ASP A 1 482 ? 20.260 34.440 -5.413 1.00 88.12 482 ASP A CA 1
ATOM 3902 C C . ASP A 1 482 ? 19.228 34.477 -4.277 1.00 88.12 482 ASP A C 1
ATOM 3904 O O . ASP A 1 482 ? 18.364 35.365 -4.230 1.00 88.12 482 ASP A O 1
ATOM 3908 N N . LEU A 1 483 ? 19.319 33.524 -3.351 1.00 94.88 483 LEU A N 1
ATOM 3909 C CA . LEU A 1 483 ? 18.509 33.415 -2.144 1.00 94.88 483 LEU A CA 1
ATOM 3910 C C . LEU A 1 483 ? 19.390 33.601 -0.905 1.00 94.88 483 LEU A C 1
ATOM 3912 O O . LEU A 1 483 ? 20.590 33.323 -0.910 1.00 94.88 483 LEU A O 1
ATOM 3916 N N . CYS A 1 484 ? 18.787 34.091 0.171 1.00 91.69 484 CYS A N 1
ATOM 3917 C CA . CYS A 1 484 ? 19.436 34.198 1.468 1.00 91.69 484 CYS A CA 1
ATOM 3918 C C . CYS A 1 484 ? 18.518 33.720 2.588 1.00 91.69 484 CYS A C 1
ATOM 3920 O O . CYS A 1 484 ? 17.299 33.863 2.504 1.00 91.69 484 CYS A O 1
ATOM 3922 N N . ILE A 1 485 ? 19.122 33.186 3.642 1.00 95.12 485 ILE A N 1
ATOM 3923 C CA . ILE A 1 485 ? 18.451 32.765 4.865 1.00 95.12 485 ILE A CA 1
ATOM 3924 C C . ILE A 1 485 ? 18.893 33.661 6.020 1.00 95.12 485 ILE A C 1
ATOM 3926 O O . ILE A 1 485 ? 20.088 33.883 6.216 1.00 95.12 485 ILE A O 1
ATOM 3930 N N . VAL A 1 486 ? 17.924 34.221 6.741 1.00 90.25 486 VAL A N 1
ATOM 3931 C CA . VAL A 1 486 ? 18.145 35.212 7.806 1.00 90.25 486 VAL A CA 1
ATOM 3932 C C . VAL A 1 486 ? 17.318 34.884 9.043 1.00 90.25 486 VAL A C 1
ATOM 3934 O O . VAL A 1 486 ? 16.272 34.242 8.938 1.00 90.25 486 VAL A O 1
ATOM 3937 N N . LEU A 1 487 ? 17.765 35.330 10.217 1.00 86.19 487 LEU A N 1
ATOM 3938 C CA . LEU A 1 487 ? 17.000 35.174 11.456 1.00 86.19 487 LEU A CA 1
ATOM 3939 C C . LEU A 1 487 ? 16.114 36.401 11.726 1.00 86.19 487 LEU A C 1
ATOM 3941 O O . LEU A 1 487 ? 16.545 37.530 11.467 1.00 86.19 487 LEU A O 1
ATOM 3945 N N . PRO A 1 488 ? 14.910 36.210 12.302 1.00 86.12 488 PRO A N 1
ATOM 3946 C CA . PRO A 1 488 ? 14.171 37.312 12.902 1.00 86.12 488 PRO A CA 1
ATOM 3947 C C . PRO A 1 488 ? 14.997 37.925 14.038 1.00 86.12 488 PRO A C 1
ATOM 3949 O O . PRO A 1 488 ? 15.679 37.228 14.793 1.00 86.12 488 PRO A O 1
ATOM 3952 N N . ARG A 1 489 ? 14.951 39.250 14.144 1.00 73.00 489 ARG A N 1
ATOM 3953 C CA . ARG A 1 489 ? 15.675 40.031 15.153 1.00 73.00 489 ARG A CA 1
ATOM 3954 C C . ARG A 1 489 ? 14.799 40.294 16.366 1.00 73.00 489 ARG A C 1
ATOM 3956 O O . ARG A 1 489 ? 15.299 40.292 17.488 1.00 73.00 489 ARG A O 1
ATOM 3963 N N . VAL A 1 490 ? 13.509 40.504 16.131 1.00 72.31 490 VAL A N 1
ATOM 3964 C CA . VAL A 1 490 ? 12.500 40.769 17.156 1.00 72.31 490 VAL A CA 1
ATOM 3965 C C . VAL A 1 490 ? 11.230 39.965 16.886 1.00 72.31 490 VAL A C 1
ATOM 3967 O O . VAL A 1 490 ? 11.039 39.407 15.806 1.00 72.31 490 VAL A O 1
ATOM 3970 N N . GLU A 1 491 ? 10.342 39.895 17.872 1.00 75.69 491 GLU A N 1
ATOM 3971 C CA . GLU A 1 491 ? 9.073 39.173 17.754 1.00 75.69 491 GLU A CA 1
ATOM 3972 C C . GLU A 1 491 ? 8.190 39.735 16.635 1.00 75.69 491 GLU A C 1
ATOM 3974 O O . GLU A 1 491 ? 7.545 38.987 15.895 1.00 75.69 491 GLU A O 1
ATOM 3979 N N . GLU A 1 492 ? 8.211 41.056 16.466 1.00 77.50 492 GLU A N 1
ATOM 3980 C CA . GLU A 1 492 ? 7.469 41.765 15.431 1.00 77.50 492 GLU A CA 1
ATOM 3981 C C . GLU A 1 492 ? 7.845 41.289 14.019 1.00 77.50 492 GLU A C 1
ATOM 3983 O O . GLU A 1 492 ? 7.010 41.347 13.112 1.00 77.50 492 GLU A O 1
ATOM 3988 N N . ASP A 1 493 ? 9.050 40.742 13.830 1.00 81.69 493 ASP A N 1
ATOM 3989 C CA . ASP A 1 493 ? 9.466 40.151 12.561 1.00 81.69 493 ASP A CA 1
ATOM 3990 C C . ASP A 1 493 ? 8.687 38.860 12.271 1.00 81.69 493 ASP A C 1
ATOM 3992 O O . ASP A 1 493 ? 8.219 38.667 11.154 1.00 81.69 493 ASP A O 1
ATOM 3996 N N . LEU A 1 494 ? 8.464 37.991 13.266 1.00 81.50 494 LEU A N 1
ATOM 3997 C CA . LEU A 1 494 ? 7.633 36.789 13.088 1.00 81.50 494 LEU A CA 1
ATOM 3998 C C . LEU A 1 494 ? 6.160 37.149 12.866 1.00 81.50 494 LEU A C 1
ATOM 4000 O O . LEU A 1 494 ? 5.481 36.531 12.042 1.00 81.50 494 LEU A O 1
ATOM 4004 N N . VAL A 1 495 ? 5.654 38.142 13.603 1.00 76.31 495 VAL A N 1
ATOM 4005 C CA . VAL A 1 495 ? 4.261 38.602 13.488 1.00 76.31 495 VAL A CA 1
ATOM 4006 C C . VAL A 1 495 ? 4.008 39.228 12.117 1.00 76.31 495 VAL A C 1
ATOM 4008 O O . VAL A 1 495 ? 3.000 38.923 11.472 1.00 76.31 495 VAL A O 1
ATOM 4011 N N . SER A 1 496 ? 4.921 40.079 11.646 1.00 76.50 496 SER A N 1
ATOM 4012 C CA . SER A 1 496 ? 4.837 40.675 10.312 1.00 76.50 496 SER A CA 1
ATOM 4013 C C . SER A 1 496 ? 4.975 39.618 9.218 1.00 76.50 496 SER A C 1
ATOM 4015 O O . SER A 1 496 ? 4.164 39.617 8.290 1.00 76.50 496 SER A O 1
ATOM 4017 N N . GLU A 1 497 ? 5.892 38.659 9.370 1.00 84.75 497 GLU A N 1
ATOM 4018 C CA . GLU A 1 497 ? 6.074 37.563 8.417 1.00 84.75 497 GLU A CA 1
ATOM 4019 C C . GLU A 1 497 ? 4.811 36.709 8.282 1.00 84.75 497 GLU A C 1
ATOM 4021 O O . GLU A 1 497 ? 4.320 36.487 7.175 1.00 84.75 497 GLU A O 1
ATOM 4026 N N . GLY A 1 498 ? 4.221 36.295 9.407 1.00 76.19 498 GLY A N 1
ATOM 4027 C CA . GLY A 1 498 ? 2.990 35.507 9.406 1.00 76.19 498 GLY A CA 1
ATOM 4028 C C . GLY A 1 498 ? 1.797 36.250 8.813 1.00 76.19 498 GLY A C 1
ATOM 4029 O O . GLY A 1 498 ? 0.980 35.654 8.107 1.00 76.19 498 GLY A O 1
ATOM 4030 N N . LYS A 1 499 ? 1.721 37.569 9.028 1.00 71.12 499 LYS A N 1
ATOM 4031 C CA . LYS A 1 499 ? 0.691 38.419 8.420 1.00 71.12 499 LYS A CA 1
ATOM 4032 C C . LYS A 1 499 ? 0.849 38.505 6.900 1.00 71.12 499 LYS A C 1
ATOM 4034 O O . LYS A 1 499 ? -0.150 38.395 6.190 1.00 71.12 499 LYS A O 1
ATOM 4039 N N . VAL A 1 500 ? 2.072 38.691 6.397 1.00 78.19 500 VAL A N 1
ATOM 4040 C CA . VAL A 1 500 ? 2.347 38.789 4.951 1.00 78.19 500 VAL A CA 1
ATOM 4041 C C . VAL A 1 500 ? 2.126 37.445 4.260 1.00 78.19 500 VAL A C 1
ATOM 4043 O O . VAL A 1 500 ? 1.471 37.392 3.218 1.00 78.19 500 VAL A O 1
ATOM 4046 N N . LEU A 1 501 ? 2.607 36.355 4.858 1.00 80.38 501 LEU A N 1
ATOM 4047 C CA . LEU A 1 501 ? 2.493 35.014 4.292 1.00 80.38 501 LEU A CA 1
ATOM 4048 C C . LEU A 1 501 ? 1.169 34.311 4.626 1.00 80.38 501 LEU A C 1
ATOM 4050 O O . LEU A 1 501 ? 0.950 33.200 4.167 1.00 80.38 501 LEU A O 1
ATOM 4054 N N . ARG A 1 502 ? 0.254 34.928 5.385 1.00 75.12 502 ARG A N 1
ATOM 4055 C CA . ARG A 1 502 ? -1.053 34.349 5.773 1.00 75.12 502 ARG A CA 1
ATOM 4056 C C . ARG A 1 502 ? -0.955 32.969 6.454 1.00 75.12 502 ARG A C 1
ATOM 4058 O O . ARG A 1 502 ? -1.798 32.086 6.232 1.00 75.12 502 ARG A O 1
ATOM 4065 N N . HIS A 1 503 ? 0.050 32.788 7.309 1.00 71.81 503 HIS A N 1
ATOM 4066 C CA . HIS A 1 503 ? 0.196 31.599 8.152 1.00 71.81 503 HIS A CA 1
ATOM 4067 C C . HIS A 1 503 ? 0.728 31.930 9.553 1.00 71.81 503 HIS A C 1
ATOM 4069 O O . HIS A 1 503 ? 1.305 32.984 9.806 1.00 71.81 503 HIS A O 1
ATOM 4075 N N . CYS A 1 504 ? 0.518 31.014 10.498 1.00 74.19 504 CYS A N 1
ATOM 4076 C CA . CYS A 1 504 ? 0.608 31.278 11.936 1.00 74.19 504 CYS A CA 1
ATOM 4077 C C . CYS A 1 504 ? 2.037 31.321 12.511 1.00 74.19 504 CYS A C 1
ATOM 4079 O O . CYS A 1 504 ? 2.206 31.126 13.713 1.00 74.19 504 CYS A O 1
ATOM 4081 N N . VAL A 1 505 ? 3.067 31.615 11.709 1.00 73.56 505 VAL A N 1
ATOM 4082 C CA . VAL A 1 505 ? 4.462 31.659 12.203 1.00 73.56 505 VAL A CA 1
ATOM 4083 C C . VAL A 1 505 ? 4.676 32.748 13.266 1.00 73.56 505 VAL A C 1
ATOM 4085 O O . VAL A 1 505 ? 5.545 32.614 14.118 1.00 73.56 505 VAL A O 1
ATOM 4088 N N . GLY A 1 506 ? 3.818 33.775 13.298 1.00 59.88 506 GLY A N 1
ATOM 4089 C CA . GLY A 1 506 ? 3.804 34.794 14.355 1.00 59.88 506 GLY A CA 1
ATOM 4090 C C . GLY A 1 506 ? 3.563 34.246 15.766 1.00 59.88 506 GLY A C 1
ATOM 4091 O O . GLY A 1 506 ? 3.901 34.909 16.735 1.00 59.88 506 GLY A O 1
ATOM 4092 N N . THR A 1 507 ? 3.035 33.024 15.900 1.00 64.88 507 THR A N 1
ATOM 4093 C CA . THR A 1 507 ? 2.834 32.358 17.202 1.00 64.88 507 THR A CA 1
ATOM 4094 C C . THR A 1 507 ? 4.068 31.581 17.681 1.00 64.88 507 THR A C 1
ATOM 4096 O O . THR A 1 507 ? 4.069 31.025 18.776 1.00 64.88 507 THR A O 1
ATOM 4099 N N . TYR A 1 508 ? 5.140 31.525 16.877 1.00 73.19 508 TYR A N 1
ATOM 4100 C CA . TYR A 1 508 ? 6.266 30.612 17.110 1.00 73.19 508 TYR A CA 1
ATOM 4101 C C . TYR A 1 508 ? 7.375 31.226 17.962 1.00 73.19 508 TYR A C 1
ATOM 4103 O O . TYR A 1 508 ? 8.421 30.607 18.131 1.00 73.19 508 TYR A O 1
ATOM 4111 N N . GLY A 1 509 ? 7.186 32.419 18.525 1.00 73.62 509 GLY A N 1
ATOM 4112 C CA . GLY A 1 509 ? 8.257 33.105 19.243 1.00 73.62 509 GLY A CA 1
ATOM 4113 C C . GLY A 1 509 ? 8.778 32.351 20.474 1.00 73.62 509 GLY A C 1
ATOM 4114 O O . GLY A 1 509 ? 9.982 32.343 20.715 1.00 73.62 509 GLY A O 1
ATOM 4115 N N . SER A 1 510 ? 7.929 31.603 21.186 1.00 71.19 510 SER A N 1
ATOM 4116 C CA . SER A 1 510 ? 8.372 30.750 22.301 1.00 71.19 510 SER A CA 1
ATOM 4117 C C . SER A 1 510 ? 9.235 29.582 21.806 1.00 71.19 510 SER A C 1
ATOM 4119 O O . SER A 1 510 ? 10.296 29.295 22.363 1.00 71.19 510 SER A O 1
ATOM 4121 N N . ALA A 1 511 ? 8.841 28.946 20.695 1.00 75.88 511 ALA A N 1
ATOM 4122 C CA . ALA A 1 511 ? 9.619 27.887 20.049 1.00 75.88 511 ALA A CA 1
ATOM 4123 C C . ALA A 1 511 ? 10.952 28.420 19.493 1.00 75.88 511 ALA A C 1
ATOM 4125 O O . ALA A 1 511 ? 11.998 27.795 19.679 1.00 75.88 511 ALA A O 1
ATOM 4126 N N . HIS A 1 512 ? 10.919 29.609 18.886 1.00 82.06 512 HIS A N 1
ATOM 4127 C CA . HIS A 1 512 ? 12.090 30.320 18.386 1.00 82.06 512 HIS A CA 1
ATOM 4128 C C . HIS A 1 512 ? 13.119 30.521 19.509 1.00 82.06 512 HIS A C 1
ATOM 4130 O O . HIS A 1 512 ? 14.275 30.134 19.358 1.00 82.06 512 HIS A O 1
ATOM 4136 N N . CYS A 1 513 ? 12.666 30.994 20.674 1.00 78.31 513 CYS A N 1
ATOM 4137 C CA . CYS A 1 513 ? 13.504 31.247 21.847 1.00 78.31 513 CYS A CA 1
ATOM 4138 C C . CYS A 1 513 ? 13.990 29.988 22.596 1.00 78.31 513 CYS A C 1
ATOM 4140 O O . CYS A 1 513 ? 14.912 30.078 23.403 1.00 78.31 513 CYS A O 1
ATOM 4142 N N . SER A 1 514 ? 13.391 28.814 22.362 1.00 76.94 514 SER A N 1
ATOM 4143 C CA . SER A 1 514 ? 13.632 27.579 23.140 1.00 76.94 514 SER A CA 1
ATOM 4144 C C . SER A 1 514 ? 14.380 26.480 22.369 1.00 76.94 514 SER A C 1
ATOM 4146 O O . SER A 1 514 ? 14.335 25.299 22.725 1.00 76.94 514 SER A O 1
ATOM 4148 N N . GLY A 1 515 ? 15.109 26.858 21.313 1.00 78.62 515 GLY A N 1
ATOM 4149 C CA . GLY A 1 515 ? 15.943 25.931 20.537 1.00 78.62 515 GLY A CA 1
ATOM 4150 C C . GLY A 1 515 ? 15.239 25.287 19.342 1.00 78.62 515 GLY A C 1
ATOM 4151 O O . GLY A 1 515 ? 15.753 24.325 18.772 1.00 78.62 515 GLY A O 1
ATOM 4152 N N . LYS A 1 516 ? 14.094 25.833 18.918 1.00 89.88 516 LYS A N 1
ATOM 4153 C CA . LYS A 1 516 ? 13.468 25.524 17.627 1.00 89.88 516 LYS A CA 1
ATOM 4154 C C . LYS A 1 516 ? 13.406 26.782 16.748 1.00 89.88 516 LYS A C 1
ATOM 4156 O O . LYS A 1 516 ? 12.305 27.288 16.493 1.00 89.88 516 LYS A O 1
ATOM 4161 N N . PRO A 1 517 ? 14.570 27.343 16.356 1.00 89.94 517 PRO A N 1
ATOM 4162 C CA . PRO A 1 517 ? 14.630 28.607 15.644 1.00 89.94 517 PRO A CA 1
ATOM 4163 C C . PRO A 1 517 ? 13.861 28.549 14.324 1.00 89.94 517 PRO A C 1
ATOM 4165 O O . PRO A 1 517 ? 13.851 27.549 13.603 1.00 89.94 517 PRO A O 1
ATOM 4168 N N . VAL A 1 518 ? 13.233 29.679 14.033 1.00 92.94 518 VAL A N 1
ATOM 4169 C CA . VAL A 1 518 ? 12.601 29.987 12.751 1.00 92.94 518 VAL A CA 1
ATOM 4170 C C . VAL A 1 518 ? 13.565 30.863 11.965 1.00 92.94 518 VAL A C 1
ATOM 4172 O O . VAL A 1 518 ? 14.075 31.848 12.499 1.00 92.94 518 VAL A O 1
ATOM 4175 N N . PHE A 1 519 ? 13.772 30.512 10.707 1.00 94.31 519 PHE A N 1
ATOM 4176 C CA . PHE A 1 519 ? 14.558 31.239 9.729 1.00 94.31 519 PHE A CA 1
ATOM 4177 C C . PHE A 1 519 ? 13.653 31.735 8.605 1.00 94.31 519 PHE A C 1
ATOM 4179 O O . PHE A 1 519 ? 12.671 31.084 8.241 1.00 94.31 519 PHE A O 1
ATOM 4186 N N . PHE A 1 520 ? 14.007 32.870 8.016 1.00 95.75 520 PHE A N 1
ATOM 4187 C CA . PHE A 1 520 ? 13.351 33.383 6.826 1.00 95.75 520 PHE A CA 1
ATOM 4188 C C . PHE A 1 520 ? 14.225 33.164 5.604 1.00 95.75 520 PHE A C 1
ATOM 4190 O O . PHE A 1 520 ? 15.352 33.649 5.551 1.00 95.75 520 PHE A O 1
ATOM 4197 N N . VAL A 1 521 ? 13.677 32.500 4.597 1.00 95.31 521 VAL A N 1
ATOM 4198 C CA . VAL A 1 521 ? 14.281 32.399 3.271 1.00 95.31 521 VAL A CA 1
ATOM 4199 C C . VAL A 1 521 ? 13.748 33.548 2.428 1.00 95.31 521 VAL A C 1
ATOM 4201 O O . VAL A 1 521 ? 12.544 33.799 2.398 1.00 95.31 521 VAL A O 1
ATOM 4204 N N . ARG A 1 522 ? 14.644 34.271 1.758 1.00 92.44 522 ARG A N 1
ATOM 4205 C CA . ARG A 1 522 ? 14.368 35.519 1.038 1.00 92.44 522 ARG A CA 1
ATOM 4206 C C . ARG A 1 522 ? 15.104 35.551 -0.294 1.00 92.44 522 ARG A C 1
ATOM 4208 O O . ARG A 1 522 ? 16.113 34.877 -0.476 1.00 92.44 522 ARG A O 1
ATOM 4215 N N . HIS A 1 523 ? 14.659 36.413 -1.203 1.00 90.69 523 HIS A N 1
ATOM 4216 C CA . HIS A 1 523 ? 15.469 36.787 -2.361 1.00 90.69 523 HIS A CA 1
ATOM 4217 C C . HIS A 1 523 ? 16.574 37.761 -1.953 1.00 90.69 523 HIS A C 1
ATOM 4219 O O . HIS A 1 523 ? 16.291 38.821 -1.398 1.00 90.69 523 HIS A O 1
ATOM 4225 N N . ARG A 1 524 ? 17.828 37.475 -2.320 1.00 88.62 524 ARG A N 1
ATOM 4226 C CA . ARG A 1 524 ? 18.988 38.295 -1.929 1.00 88.62 524 ARG A CA 1
ATOM 4227 C C . ARG A 1 524 ? 18.910 39.747 -2.411 1.00 88.62 524 ARG A C 1
ATOM 4229 O O . ARG A 1 524 ? 19.432 40.642 -1.743 1.00 88.62 524 ARG A O 1
ATOM 4236 N N . ARG A 1 525 ? 18.265 39.973 -3.563 1.00 83.69 525 ARG A N 1
ATOM 4237 C CA . ARG A 1 525 ? 18.049 41.303 -4.166 1.00 83.69 525 ARG A CA 1
ATOM 4238 C C . ARG A 1 525 ? 16.995 42.142 -3.436 1.00 83.69 525 ARG A C 1
ATOM 4240 O O . ARG A 1 525 ? 17.014 43.358 -3.586 1.00 83.69 525 ARG A O 1
ATOM 4247 N N . ARG A 1 526 ? 16.069 41.503 -2.712 1.00 81.38 526 ARG A N 1
ATOM 4248 C CA . ARG A 1 526 ? 14.973 42.136 -1.958 1.00 81.38 526 ARG A CA 1
ATOM 4249 C C . ARG A 1 526 ? 14.698 41.368 -0.656 1.00 81.38 526 ARG A C 1
ATOM 4251 O O . ARG A 1 526 ? 13.655 40.714 -0.546 1.00 81.38 526 ARG A O 1
ATOM 4258 N N . PRO A 1 527 ? 15.647 41.375 0.299 1.00 81.62 527 PRO A N 1
ATOM 4259 C CA . PRO A 1 527 ? 15.544 40.597 1.532 1.00 81.62 527 PRO A CA 1
ATOM 4260 C C . PRO A 1 527 ? 14.402 41.063 2.448 1.00 81.62 527 PRO A C 1
ATOM 4262 O O . PRO A 1 527 ? 13.939 40.300 3.288 1.00 81.62 527 PRO A O 1
ATOM 4265 N N . GLU A 1 528 ? 13.905 42.285 2.258 1.00 77.62 528 GLU A N 1
ATOM 4266 C CA . GLU A 1 528 ? 12.776 42.857 2.990 1.00 77.62 528 GLU A CA 1
ATOM 4267 C C . GLU A 1 528 ? 11.425 42.195 2.667 1.00 77.62 528 GLU A C 1
ATOM 4269 O O . GLU A 1 528 ? 10.463 42.356 3.414 1.00 77.62 528 GLU A O 1
ATOM 4274 N N . ARG A 1 529 ? 11.318 41.450 1.557 1.00 82.44 529 ARG A N 1
ATOM 4275 C CA . ARG A 1 529 ? 10.063 40.812 1.128 1.00 82.44 529 ARG A CA 1
ATOM 4276 C C . ARG A 1 529 ? 9.955 39.383 1.635 1.00 82.44 529 ARG A C 1
ATOM 4278 O O . ARG A 1 529 ? 10.885 38.602 1.454 1.00 82.44 529 ARG A O 1
ATOM 4285 N N . SER A 1 530 ? 8.835 39.043 2.268 1.00 89.56 530 SER A N 1
ATOM 4286 C CA . SER A 1 530 ? 8.554 37.687 2.763 1.00 89.56 530 SER A CA 1
ATOM 4287 C C . SER A 1 530 ? 8.484 36.698 1.611 1.00 89.56 530 SER A C 1
ATOM 4289 O O . SER A 1 530 ? 7.953 37.027 0.547 1.00 89.56 530 SER A O 1
ATOM 4291 N N . TYR A 1 531 ? 9.037 35.504 1.810 1.00 90.69 531 TYR A N 1
ATOM 4292 C CA . TYR A 1 531 ? 9.058 34.477 0.772 1.00 90.69 531 TYR A CA 1
ATOM 4293 C C . TYR A 1 531 ? 8.775 33.092 1.356 1.00 90.69 531 TYR A C 1
ATOM 4295 O O . TYR A 1 531 ? 7.708 32.548 1.080 1.00 90.69 531 TYR A O 1
ATOM 4303 N N . TYR A 1 532 ? 9.652 32.566 2.214 1.00 94.12 532 TYR A N 1
ATOM 4304 C CA . TYR A 1 532 ? 9.426 31.298 2.917 1.00 94.12 532 TYR A CA 1
ATOM 4305 C C . TYR A 1 532 ? 9.938 31.353 4.360 1.00 94.12 532 TYR A C 1
ATOM 4307 O O . TYR A 1 532 ? 10.885 32.074 4.674 1.00 94.12 532 TYR A O 1
ATOM 4315 N N . THR A 1 533 ? 9.345 30.538 5.228 1.00 93.19 533 THR A N 1
ATOM 4316 C CA . THR A 1 533 ? 9.782 30.329 6.612 1.00 93.19 533 THR A CA 1
ATOM 4317 C C . THR A 1 533 ? 10.201 28.883 6.817 1.00 93.19 533 THR A C 1
ATOM 4319 O O . THR A 1 533 ? 9.467 27.975 6.443 1.00 93.19 533 THR A O 1
ATOM 4322 N N . LEU A 1 534 ? 11.378 28.678 7.403 1.00 95.25 534 LEU A N 1
ATOM 4323 C CA . LEU A 1 534 ? 11.972 27.376 7.702 1.00 95.25 534 LEU A CA 1
ATOM 4324 C C . LEU A 1 534 ? 12.119 27.245 9.217 1.00 95.25 534 LEU A C 1
ATOM 4326 O O . LEU A 1 534 ? 12.697 28.125 9.850 1.00 95.25 534 LEU A O 1
ATOM 4330 N N . GLN A 1 535 ? 11.628 26.166 9.816 1.00 93.88 535 GLN A N 1
ATOM 4331 C CA . GLN A 1 535 ? 11.808 25.904 11.242 1.00 93.88 535 GLN A CA 1
ATOM 4332 C C . GLN A 1 535 ? 12.647 24.651 11.456 1.00 93.88 535 GLN A C 1
ATOM 4334 O O . GLN A 1 535 ? 12.323 23.588 10.932 1.00 93.88 535 GLN A O 1
ATOM 4339 N N . ILE A 1 536 ? 13.682 24.767 12.287 1.00 94.06 536 ILE A N 1
ATOM 4340 C CA . ILE A 1 536 ? 14.608 23.675 12.597 1.00 94.06 536 ILE A CA 1
ATOM 4341 C C . ILE A 1 536 ? 14.521 23.336 14.081 1.00 94.06 536 ILE A C 1
ATOM 4343 O O . ILE A 1 536 ? 14.494 24.226 14.926 1.00 94.06 536 ILE A O 1
ATOM 4347 N N . ASN A 1 537 ? 14.525 22.050 14.421 1.00 90.19 537 ASN A N 1
ATOM 4348 C CA . ASN A 1 537 ? 14.716 21.584 15.788 1.00 90.19 537 ASN A CA 1
ATOM 4349 C C . ASN A 1 537 ? 16.211 21.426 16.090 1.00 90.19 537 ASN A C 1
ATOM 4351 O O . ASN A 1 537 ? 16.851 20.546 15.522 1.00 90.19 537 ASN A O 1
ATOM 4355 N N . MET A 1 538 ? 16.748 22.226 17.014 1.00 87.00 538 MET A N 1
ATOM 4356 C CA . MET A 1 538 ? 18.161 22.183 17.422 1.00 87.00 538 MET A CA 1
ATOM 4357 C C . MET A 1 538 ? 18.392 21.405 18.728 1.00 87.00 538 MET A C 1
ATOM 4359 O O . MET A 1 538 ? 19.528 21.302 19.185 1.00 87.00 538 MET A O 1
ATOM 4363 N N . ASN A 1 539 ? 17.336 20.862 19.343 1.00 83.50 539 ASN A N 1
ATOM 4364 C CA . ASN A 1 539 ? 17.408 20.191 20.648 1.00 83.50 539 ASN A CA 1
ATOM 4365 C C . ASN A 1 539 ? 17.695 18.678 20.547 1.00 83.50 539 ASN A C 1
ATOM 4367 O O . ASN A 1 539 ? 17.827 18.009 21.569 1.00 83.50 539 ASN A O 1
ATOM 4371 N N . GLY A 1 540 ? 17.765 18.129 19.330 1.00 80.88 540 GLY A N 1
ATOM 4372 C CA . GLY A 1 540 ? 18.061 16.718 19.073 1.00 80.88 540 GLY A CA 1
ATOM 4373 C C . GLY A 1 540 ? 19.556 16.374 19.078 1.00 80.88 540 GLY A C 1
ATOM 4374 O O . GLY A 1 540 ? 20.426 17.214 19.309 1.00 80.88 540 GLY A O 1
ATOM 4375 N N . THR A 1 541 ? 19.868 15.108 18.787 1.00 79.06 541 THR A N 1
ATOM 4376 C CA . THR A 1 541 ? 21.246 14.640 18.535 1.00 79.06 541 THR A CA 1
ATOM 4377 C C . THR A 1 541 ? 21.816 15.186 17.225 1.00 79.06 541 THR A C 1
ATOM 4379 O O . THR A 1 541 ? 23.020 15.418 17.142 1.00 79.06 541 THR A O 1
ATOM 4382 N N . ILE A 1 542 ? 20.943 15.438 16.249 1.00 85.44 542 ILE A N 1
ATOM 4383 C CA . ILE A 1 542 ? 21.195 16.148 14.993 1.00 85.44 542 ILE A CA 1
ATOM 4384 C C . ILE A 1 542 ? 20.099 17.209 14.792 1.00 85.44 542 ILE A C 1
ATOM 4386 O O . ILE A 1 542 ? 18.982 17.015 15.291 1.00 85.44 542 ILE A O 1
ATOM 4390 N N . PRO A 1 543 ? 20.384 18.322 14.094 1.00 88.88 543 PRO A N 1
ATOM 4391 C CA . PRO A 1 543 ? 19.356 19.286 13.733 1.00 88.88 543 PRO A CA 1
ATOM 4392 C C . PRO A 1 543 ? 18.404 18.671 12.697 1.00 88.88 543 PRO A C 1
ATOM 4394 O O . PRO A 1 543 ? 18.839 17.911 11.834 1.00 88.88 543 PRO A O 1
ATOM 4397 N N . LYS A 1 544 ? 17.103 18.965 12.796 1.00 91.38 544 LYS A N 1
ATOM 4398 C CA . LYS A 1 544 ? 16.080 18.410 11.891 1.00 91.38 544 LYS A CA 1
ATOM 4399 C C . LYS A 1 544 ? 15.079 19.477 11.457 1.00 91.38 544 LYS A C 1
ATOM 4401 O O . LYS A 1 544 ? 14.553 20.184 12.320 1.00 91.38 544 LYS A O 1
ATOM 4406 N N . GLU A 1 545 ? 14.775 19.549 10.162 1.00 93.88 545 GLU A N 1
ATOM 4407 C CA . GLU A 1 545 ? 13.665 20.355 9.639 1.00 93.88 545 GLU A CA 1
ATOM 4408 C C . GLU A 1 545 ? 12.338 19.914 10.275 1.00 93.88 545 GLU A C 1
ATOM 4410 O O . GLU A 1 545 ? 11.986 18.733 10.293 1.00 93.88 545 GLU A O 1
ATOM 4415 N N . ILE A 1 546 ? 11.614 20.878 10.843 1.00 89.19 546 ILE A N 1
ATOM 4416 C CA . ILE A 1 546 ? 10.245 20.699 11.334 1.00 89.19 546 ILE A CA 1
ATOM 4417 C C . ILE A 1 546 ? 9.271 21.016 10.202 1.00 89.19 546 ILE A C 1
ATOM 4419 O O . ILE A 1 546 ? 8.346 20.249 9.955 1.00 89.19 546 ILE A O 1
ATOM 4423 N N . GLN A 1 547 ? 9.472 22.159 9.545 1.00 90.19 547 GLN A N 1
ATOM 4424 C CA . GLN A 1 547 ? 8.596 22.640 8.486 1.00 90.19 547 GLN A CA 1
ATOM 4425 C C . GLN A 1 547 ? 9.277 23.701 7.623 1.00 90.19 547 GLN A C 1
ATOM 4427 O O . GLN A 1 547 ? 10.100 24.478 8.116 1.00 90.19 547 GLN A O 1
ATOM 4432 N N . LEU A 1 548 ? 8.836 23.794 6.370 1.00 92.62 548 LEU A N 1
ATOM 4433 C CA . LEU A 1 548 ? 9.165 24.872 5.447 1.00 92.62 548 LEU A CA 1
ATOM 4434 C C . LEU A 1 548 ? 7.911 25.268 4.669 1.00 92.62 548 LEU A C 1
ATOM 4436 O O . LEU A 1 548 ? 7.403 24.472 3.885 1.00 92.62 548 LEU A O 1
ATOM 4440 N N . HIS A 1 549 ? 7.437 26.495 4.888 1.00 89.25 549 HIS A N 1
ATOM 4441 C CA . HIS A 1 549 ? 6.191 27.007 4.314 1.00 89.25 549 HIS A CA 1
ATOM 4442 C C . HIS A 1 549 ? 6.343 28.429 3.778 1.00 89.25 549 HIS A C 1
ATOM 4444 O O . HIS A 1 549 ? 6.991 29.278 4.396 1.00 89.25 549 HIS A O 1
ATOM 4450 N N . GLY A 1 550 ? 5.731 28.679 2.626 1.00 85.75 550 GLY A N 1
ATOM 4451 C CA . GLY A 1 550 ? 5.558 29.989 2.013 1.00 85.75 550 GLY A CA 1
ATOM 4452 C C . GLY A 1 550 ? 4.118 30.475 2.143 1.00 85.75 550 GLY A C 1
ATOM 4453 O O . GLY A 1 550 ? 3.397 30.133 3.082 1.00 85.75 550 GLY A O 1
ATOM 4454 N N . TYR A 1 551 ? 3.669 31.283 1.183 1.00 81.12 551 TYR A N 1
ATOM 4455 C CA . TYR A 1 551 ? 2.353 31.916 1.244 1.00 81.12 551 TYR A CA 1
ATOM 4456 C C . TYR A 1 551 ? 1.203 30.906 1.433 1.00 81.12 551 TYR A C 1
ATOM 4458 O O . TYR A 1 551 ? 0.992 29.995 0.633 1.00 81.12 551 TYR A O 1
ATOM 4466 N N . GLY A 1 552 ? 0.441 31.103 2.507 1.00 76.00 552 GLY A N 1
ATOM 4467 C CA . GLY A 1 552 ? -0.764 30.372 2.868 1.00 76.00 552 GLY A CA 1
ATOM 4468 C C . GLY A 1 552 ? -0.556 28.906 3.249 1.00 76.00 552 GLY A C 1
ATOM 4469 O O . GLY A 1 552 ? -1.537 28.164 3.225 1.00 76.00 552 GLY A O 1
ATOM 4470 N N . ASN A 1 553 ? 0.663 28.495 3.633 1.00 79.81 553 ASN A N 1
ATOM 4471 C CA . ASN A 1 553 ? 1.076 27.085 3.762 1.00 79.81 553 ASN A CA 1
ATOM 4472 C C . ASN A 1 553 ? 0.862 26.334 2.449 1.00 79.81 553 ASN A C 1
ATOM 4474 O O . ASN A 1 553 ? 0.136 25.340 2.404 1.00 79.81 553 ASN A O 1
ATOM 4478 N N . GLU A 1 554 ? 1.394 26.897 1.364 1.00 87.81 554 GLU A N 1
ATOM 4479 C CA . GLU A 1 554 ? 1.238 26.366 0.012 1.00 87.81 554 GLU A CA 1
ATOM 4480 C C . GLU A 1 554 ? -0.219 26.368 -0.482 1.00 87.81 554 GLU A C 1
ATOM 4482 O O . GLU A 1 554 ? -0.533 25.759 -1.505 1.00 87.81 554 GLU A O 1
ATOM 4487 N N . ARG A 1 555 ? -1.126 27.095 0.189 1.00 74.44 555 ARG A N 1
ATOM 4488 C CA . ARG A 1 555 ? -2.550 27.169 -0.167 1.00 74.44 555 ARG A CA 1
ATOM 4489 C C . ARG A 1 555 ? -3.040 28.595 -0.421 1.00 74.44 555 ARG A C 1
ATOM 4491 O O . ARG A 1 555 ? -2.717 29.512 0.325 1.00 74.44 555 ARG A O 1
ATOM 4498 N N . HIS A 1 556 ? -3.863 28.793 -1.448 1.00 70.06 556 HIS A N 1
ATOM 4499 C CA . HIS A 1 556 ? -4.412 30.095 -1.846 1.00 70.06 556 HIS A CA 1
ATOM 4500 C C . HIS A 1 556 ? -5.914 30.028 -2.193 1.00 70.06 556 HIS A C 1
ATOM 4502 O O . HIS A 1 556 ? -6.498 28.946 -2.271 1.00 70.06 556 HIS A O 1
ATOM 4508 N N . GLY A 1 557 ? -6.544 31.200 -2.349 1.00 61.03 557 GLY A N 1
ATOM 4509 C CA . GLY A 1 557 ? -8.001 31.381 -2.461 1.00 61.03 557 GLY A CA 1
ATOM 4510 C C . GLY A 1 557 ? -8.663 31.778 -1.133 1.00 61.03 557 GLY A C 1
ATOM 4511 O O . GLY A 1 557 ? -8.064 31.612 -0.068 1.00 61.03 557 GLY A O 1
ATOM 4512 N N . ASP A 1 558 ? -9.889 32.309 -1.190 1.00 58.16 558 ASP A N 1
ATOM 4513 C CA . ASP A 1 558 ? -10.629 32.831 -0.022 1.00 58.16 558 ASP A CA 1
ATOM 4514 C C . ASP A 1 558 ? -10.869 31.780 1.082 1.00 58.16 558 ASP A C 1
ATOM 4516 O O . ASP A 1 558 ? -11.054 32.127 2.248 1.00 58.16 558 ASP A O 1
ATOM 4520 N N . HIS A 1 559 ? -10.779 30.490 0.737 1.00 63.22 559 HIS A N 1
ATOM 4521 C CA . HIS A 1 559 ? -10.919 29.351 1.646 1.00 63.22 559 HIS A CA 1
ATOM 4522 C C . HIS A 1 559 ? -9.709 28.397 1.620 1.00 63.22 559 HIS A C 1
ATOM 4524 O O . HIS A 1 559 ? -9.833 27.247 2.038 1.00 63.22 559 HIS A O 1
ATOM 4530 N N . LYS A 1 560 ? -8.536 28.844 1.135 1.00 64.62 560 LYS A N 1
ATOM 4531 C CA . LYS A 1 560 ? -7.325 28.004 0.975 1.00 64.62 560 LYS A CA 1
ATOM 4532 C C . LYS A 1 560 ? -7.562 26.733 0.134 1.00 64.62 560 LYS A C 1
ATOM 4534 O O . LYS A 1 560 ? -6.961 25.690 0.393 1.00 64.62 560 LYS A O 1
ATOM 4539 N N . GLN A 1 561 ? -8.448 26.818 -0.854 1.00 63.00 561 GLN A N 1
ATOM 4540 C CA . GLN A 1 561 ? -8.902 25.684 -1.662 1.00 63.00 561 GLN A CA 1
ATOM 4541 C C . GLN A 1 561 ? -7.901 25.229 -2.736 1.00 63.00 561 GLN A C 1
ATOM 4543 O O . GLN A 1 561 ? -7.997 24.102 -3.211 1.00 63.00 561 GLN A O 1
ATOM 4548 N N . TYR A 1 562 ? -6.936 26.069 -3.114 1.00 59.28 562 TYR A N 1
ATOM 4549 C CA . TYR A 1 562 ? -5.950 25.744 -4.146 1.00 59.28 562 TYR A CA 1
ATOM 4550 C C . TYR A 1 562 ? -4.582 25.498 -3.520 1.00 59.28 562 TYR A C 1
ATOM 4552 O O . TYR A 1 562 ? -4.107 26.347 -2.772 1.00 59.28 562 TYR A O 1
ATOM 4560 N N . ALA A 1 563 ? -3.926 24.382 -3.840 1.00 77.00 563 ALA A N 1
ATOM 4561 C CA . ALA A 1 563 ? -2.585 24.054 -3.354 1.00 77.00 563 ALA A CA 1
ATOM 4562 C C . ALA A 1 563 ? -1.522 24.239 -4.452 1.00 77.00 563 ALA A C 1
ATOM 4564 O O . ALA A 1 563 ? -1.794 24.006 -5.626 1.00 77.00 563 ALA A O 1
ATOM 4565 N N . HIS A 1 564 ? -0.307 24.637 -4.080 1.00 77.31 564 HIS A N 1
ATOM 4566 C CA . HIS A 1 564 ? 0.849 24.710 -4.978 1.00 77.31 564 HIS A CA 1
ATOM 4567 C C . HIS A 1 564 ? 2.064 24.042 -4.335 1.00 77.31 564 HIS A C 1
ATOM 4569 O O . HIS A 1 564 ? 2.157 23.952 -3.121 1.00 77.31 564 HIS A O 1
ATOM 4575 N N . LYS A 1 565 ? 3.005 23.530 -5.129 1.00 84.56 565 LYS A N 1
ATOM 4576 C CA . LYS A 1 565 ? 4.223 22.916 -4.580 1.00 84.56 565 LYS A CA 1
ATOM 4577 C C . LYS A 1 565 ? 5.270 23.986 -4.272 1.00 84.56 565 LYS A C 1
ATOM 4579 O O . LYS A 1 565 ? 5.334 25.012 -4.950 1.00 84.56 565 LYS A O 1
ATOM 4584 N N . ILE A 1 566 ? 6.122 23.717 -3.283 1.00 87.19 566 ILE A N 1
ATOM 4585 C CA . ILE A 1 566 ? 7.308 24.539 -3.016 1.00 87.19 566 ILE A CA 1
ATOM 4586 C C . ILE A 1 566 ? 8.224 24.465 -4.249 1.00 87.19 566 ILE A C 1
ATOM 4588 O O . ILE A 1 566 ? 8.540 23.357 -4.692 1.00 87.19 566 ILE A O 1
ATOM 4592 N N . PRO A 1 567 ? 8.664 25.600 -4.825 1.00 90.00 567 PRO A N 1
ATOM 4593 C CA . PRO A 1 567 ? 9.541 25.593 -5.986 1.00 90.00 567 PRO A CA 1
ATOM 4594 C C . PRO A 1 567 ? 10.833 24.820 -5.713 1.00 90.00 567 PRO A C 1
ATOM 4596 O O . PRO A 1 567 ? 11.474 25.023 -4.678 1.00 90.00 567 PRO A O 1
ATOM 4599 N N . ARG A 1 568 ? 11.266 24.001 -6.682 1.00 90.56 568 ARG A N 1
ATOM 4600 C CA . ARG A 1 568 ? 12.483 23.173 -6.579 1.00 90.56 568 ARG A CA 1
ATOM 4601 C C . ARG A 1 568 ? 13.706 23.986 -6.141 1.00 90.56 568 ARG A C 1
ATOM 4603 O O . ARG A 1 568 ? 14.427 23.572 -5.245 1.00 90.56 568 ARG A O 1
ATOM 4610 N N . LYS A 1 569 ? 13.849 25.205 -6.676 1.00 90.69 569 LYS A N 1
ATOM 4611 C CA . LYS A 1 569 ? 14.925 26.148 -6.330 1.00 90.69 569 LYS A CA 1
ATOM 4612 C C . LYS A 1 569 ? 14.983 26.502 -4.836 1.00 90.69 569 LYS A C 1
ATOM 4614 O O . LYS A 1 569 ? 16.068 26.694 -4.302 1.00 90.69 569 LYS A O 1
ATOM 4619 N N . VAL A 1 570 ? 13.837 26.610 -4.157 1.00 90.69 570 VAL A N 1
ATOM 4620 C CA . VAL A 1 570 ? 13.785 26.904 -2.711 1.00 90.69 570 VAL A CA 1
ATOM 4621 C C . VAL A 1 570 ? 14.192 25.677 -1.907 1.00 90.69 570 VAL A C 1
ATOM 4623 O O . VAL A 1 570 ? 14.949 25.804 -0.950 1.00 90.69 570 VAL A O 1
ATOM 4626 N N . ARG A 1 571 ? 13.748 24.489 -2.331 1.00 95.50 571 ARG A N 1
ATOM 4627 C CA . ARG A 1 571 ? 14.125 23.230 -1.684 1.00 95.50 571 ARG A CA 1
ATOM 4628 C C . ARG A 1 571 ? 15.622 22.957 -1.796 1.00 95.50 571 ARG A C 1
ATOM 4630 O O . ARG A 1 571 ? 16.284 22.830 -0.778 1.00 95.50 571 ARG A O 1
ATOM 4637 N N . GLU A 1 572 ? 16.169 23.024 -3.009 1.00 93.25 572 GLU A N 1
ATOM 4638 C CA . GLU A 1 572 ? 17.607 22.871 -3.272 1.00 93.25 572 GLU A CA 1
ATOM 4639 C C . GLU A 1 572 ? 18.462 23.903 -2.516 1.00 93.25 572 GLU A C 1
ATOM 4641 O O . GLU A 1 572 ? 19.612 23.638 -2.163 1.00 93.25 572 GLU A O 1
ATOM 4646 N N . PHE A 1 573 ? 17.935 25.109 -2.277 1.00 96.38 573 PHE A N 1
ATOM 4647 C CA . PHE A 1 573 ? 18.606 26.112 -1.454 1.00 96.38 573 PHE A CA 1
ATOM 4648 C C . PHE A 1 573 ? 18.657 25.702 0.023 1.00 96.38 573 PHE A C 1
ATOM 4650 O O . PHE A 1 573 ? 19.731 25.755 0.621 1.00 96.38 573 PHE A O 1
ATOM 4657 N N . CYS A 1 574 ? 17.534 25.260 0.595 1.00 94.88 574 CYS A N 1
ATOM 4658 C CA . CYS A 1 574 ? 17.479 24.801 1.981 1.00 94.88 574 CYS A CA 1
ATOM 4659 C C . CYS A 1 574 ? 18.321 23.540 2.200 1.00 94.88 574 CYS A C 1
ATOM 4661 O O . CYS A 1 574 ? 19.137 23.537 3.113 1.00 94.88 574 CYS A O 1
ATOM 4663 N N . ASP A 1 575 ? 18.241 22.545 1.314 1.00 94.12 575 ASP A N 1
ATOM 4664 C CA . ASP A 1 575 ? 19.023 21.304 1.421 1.00 94.12 575 ASP A CA 1
ATOM 4665 C C . ASP A 1 575 ? 20.538 21.580 1.382 1.00 94.12 575 ASP A C 1
ATOM 4667 O O . ASP A 1 575 ? 21.325 20.990 2.129 1.00 94.12 575 ASP A O 1
ATOM 4671 N N . ARG A 1 576 ? 20.976 22.522 0.530 1.00 94.56 576 ARG A N 1
ATOM 4672 C CA . ARG A 1 576 ? 22.379 22.965 0.494 1.00 94.56 576 ARG A CA 1
ATOM 4673 C C . ARG A 1 576 ? 22.775 23.696 1.762 1.00 94.56 576 ARG A C 1
ATOM 4675 O O . ARG A 1 576 ? 23.830 23.396 2.310 1.00 94.56 576 ARG A O 1
ATOM 4682 N N . TRP A 1 577 ? 21.945 24.618 2.242 1.00 96.81 577 TRP A N 1
ATOM 4683 C CA . TRP A 1 577 ? 22.203 25.307 3.503 1.00 96.81 577 TRP A CA 1
ATOM 4684 C C . TRP A 1 577 ? 22.299 24.320 4.676 1.00 96.81 577 TRP A C 1
ATOM 4686 O O . TRP A 1 577 ? 23.214 24.425 5.496 1.00 96.81 577 TRP A O 1
ATOM 4696 N N . GLU A 1 578 ? 21.433 23.307 4.729 1.00 93.06 578 GLU A N 1
ATOM 4697 C CA . GLU A 1 578 ? 21.483 22.277 5.767 1.00 93.06 578 GLU A CA 1
ATOM 4698 C C . GLU A 1 578 ? 22.789 21.471 5.724 1.00 93.06 578 GLU A C 1
ATOM 4700 O O . GLU A 1 578 ? 23.424 21.226 6.757 1.00 93.06 578 GLU A O 1
ATOM 4705 N N . ARG A 1 579 ? 23.225 21.087 4.521 1.00 92.88 579 ARG A N 1
ATOM 4706 C CA . ARG A 1 579 ? 24.440 20.293 4.306 1.00 92.88 579 ARG A CA 1
ATOM 4707 C C . ARG A 1 579 ? 25.729 21.088 4.514 1.00 92.88 579 ARG A C 1
ATOM 4709 O O . ARG A 1 579 ? 26.676 20.565 5.093 1.00 92.88 579 ARG A O 1
ATOM 4716 N N . GLU A 1 580 ? 25.790 22.315 4.008 1.00 92.25 580 GLU A N 1
ATOM 4717 C CA . GLU A 1 580 ? 27.025 23.106 3.911 1.00 92.25 580 GLU A CA 1
ATOM 4718 C C . GLU A 1 580 ? 27.214 24.058 5.096 1.00 92.25 580 GLU A C 1
ATOM 4720 O O . GLU A 1 580 ? 28.349 24.407 5.418 1.00 92.25 580 GLU A O 1
ATOM 4725 N N . VAL A 1 581 ? 26.129 24.447 5.774 1.00 93.62 581 VAL A N 1
ATOM 4726 C CA . VAL A 1 581 ? 26.161 25.430 6.867 1.00 93.62 581 VAL A CA 1
ATOM 4727 C C . VAL A 1 581 ? 25.675 24.819 8.176 1.00 93.62 581 VAL A C 1
ATOM 4729 O O . VAL A 1 581 ? 26.443 24.748 9.135 1.00 93.62 581 VAL A O 1
ATOM 4732 N N . LEU A 1 582 ? 24.431 24.332 8.229 1.00 93.12 582 LEU A N 1
ATOM 4733 C CA . LEU A 1 582 ? 23.799 23.882 9.475 1.00 93.12 582 LEU A CA 1
ATOM 4734 C C . LEU A 1 582 ? 24.514 22.677 10.097 1.00 93.12 582 LEU A C 1
ATOM 4736 O O . LEU A 1 582 ? 24.855 22.705 11.280 1.00 93.12 582 LEU A O 1
ATOM 4740 N N . THR A 1 583 ? 24.753 21.626 9.308 1.00 90.56 583 THR A N 1
ATOM 4741 C CA . THR A 1 583 ? 25.355 20.376 9.793 1.00 90.56 583 THR A CA 1
ATOM 4742 C C . THR A 1 583 ? 26.799 20.585 10.272 1.00 90.56 583 THR A C 1
ATOM 4744 O O . THR A 1 583 ? 27.102 20.195 11.407 1.00 90.56 583 THR A O 1
ATOM 4747 N N . PRO A 1 584 ? 27.691 21.253 9.505 1.00 91.00 584 PRO A N 1
ATOM 4748 C CA . PRO A 1 584 ? 29.047 21.547 9.969 1.00 91.00 584 PRO A CA 1
ATOM 4749 C C . PRO A 1 584 ? 29.072 22.471 11.191 1.00 91.00 584 PRO A C 1
ATOM 4751 O O . PRO A 1 584 ? 29.821 22.214 12.137 1.00 91.00 584 PRO A O 1
ATOM 4754 N N . TRP A 1 585 ? 28.230 23.511 11.213 1.00 92.31 585 TRP A N 1
ATOM 4755 C CA . TRP A 1 585 ? 28.132 24.427 12.351 1.00 92.31 585 TRP A CA 1
ATOM 4756 C C . TRP A 1 585 ? 27.688 23.696 13.623 1.00 92.31 585 TRP A C 1
ATOM 4758 O O . TRP A 1 585 ? 28.311 23.843 14.676 1.00 92.31 585 TRP A O 1
ATOM 4768 N N . PHE A 1 586 ? 26.660 22.847 13.533 1.00 89.25 586 PHE A N 1
ATOM 4769 C CA . PHE A 1 586 ? 26.144 22.094 14.676 1.00 89.25 586 PHE A CA 1
ATOM 4770 C C . PHE A 1 586 ? 27.181 21.104 15.230 1.00 89.25 586 PHE A C 1
ATOM 4772 O O . PHE A 1 586 ? 27.358 21.006 16.447 1.00 89.25 586 PHE A O 1
ATOM 4779 N N . ALA A 1 587 ? 27.921 20.415 14.353 1.00 86.69 587 ALA A N 1
ATOM 4780 C CA . ALA A 1 587 ? 29.014 19.528 14.752 1.00 86.69 587 ALA A CA 1
ATOM 4781 C C . ALA A 1 587 ? 30.135 20.289 15.489 1.00 86.69 587 ALA A C 1
ATOM 4783 O O . ALA A 1 587 ? 30.591 19.853 16.552 1.00 86.69 587 ALA A O 1
ATOM 4784 N N . ALA A 1 588 ? 30.525 21.467 14.987 1.00 84.81 588 ALA A N 1
ATOM 4785 C CA . ALA A 1 588 ? 31.540 22.312 15.616 1.00 84.81 588 ALA A CA 1
ATOM 4786 C C . ALA A 1 588 ? 31.128 22.763 17.032 1.00 84.81 588 ALA A C 1
ATOM 4788 O O . ALA A 1 588 ? 31.932 22.674 17.964 1.00 84.81 588 ALA A O 1
ATOM 4789 N N . GLN A 1 589 ? 29.863 23.151 17.233 1.00 80.88 589 GLN A N 1
ATOM 4790 C CA . GLN A 1 589 ? 29.342 23.568 18.544 1.00 80.88 589 GLN A CA 1
ATOM 4791 C C . GLN A 1 589 ? 29.399 22.448 19.597 1.00 80.88 589 GLN A C 1
ATOM 4793 O O . GLN A 1 589 ? 29.677 22.714 20.768 1.00 80.88 589 GLN A O 1
ATOM 4798 N N . ARG A 1 590 ? 29.202 21.182 19.199 1.00 73.94 590 ARG A N 1
ATOM 4799 C CA . ARG A 1 590 ? 29.316 20.030 20.115 1.00 73.94 590 ARG A CA 1
ATOM 4800 C C . ARG A 1 590 ? 30.765 19.702 20.474 1.00 73.94 590 ARG A C 1
ATOM 4802 O O . ARG A 1 590 ? 31.059 19.484 21.645 1.00 73.94 590 ARG A O 1
ATOM 4809 N N . THR A 1 591 ? 31.682 19.751 19.506 1.00 63.75 591 THR A N 1
ATOM 4810 C CA . THR A 1 591 ? 33.120 19.535 19.776 1.00 63.75 591 THR A CA 1
ATOM 4811 C C . THR A 1 591 ? 33.741 20.638 20.644 1.00 63.75 591 THR A C 1
ATOM 4813 O O . THR A 1 591 ? 34.657 20.372 21.419 1.00 63.75 591 THR A O 1
ATOM 4816 N N . GLY A 1 592 ? 33.215 21.869 20.580 1.00 55.00 592 GLY A N 1
ATOM 4817 C CA . GLY A 1 592 ? 33.609 22.972 21.464 1.00 55.00 592 GLY A CA 1
ATOM 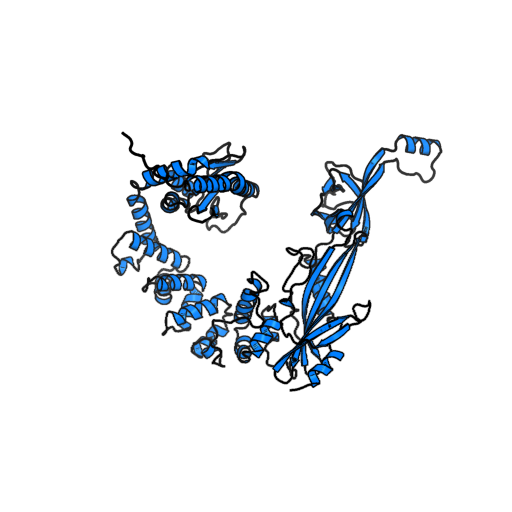4818 C C . GLY A 1 592 ? 33.111 22.832 22.910 1.00 55.00 592 GLY A C 1
ATOM 4819 O O . GLY A 1 592 ? 33.783 23.305 23.829 1.00 55.00 592 GLY A O 1
ATOM 4820 N N . ALA A 1 593 ? 31.975 22.157 23.122 1.00 49.88 593 ALA A N 1
ATOM 4821 C CA . ALA A 1 593 ? 31.416 21.872 24.447 1.00 49.88 593 ALA A CA 1
ATOM 4822 C C . ALA A 1 593 ? 32.151 20.727 25.181 1.00 49.88 593 ALA A C 1
ATOM 4824 O O . ALA A 1 593 ? 32.155 20.685 26.410 1.00 49.88 593 ALA A O 1
ATOM 4825 N N . GLU A 1 594 ? 32.837 19.841 24.451 1.00 39.03 594 GLU A N 1
ATOM 4826 C CA . GLU A 1 594 ? 33.606 18.703 24.982 1.00 39.03 594 GLU A CA 1
ATOM 4827 C C . GLU A 1 594 ? 35.109 19.010 25.158 1.00 39.03 594 GLU A C 1
ATOM 4829 O O . GLU A 1 594 ? 35.982 18.248 24.741 1.00 39.03 594 GLU A O 1
ATOM 4834 N N . ARG A 1 595 ? 35.465 20.120 25.822 1.00 30.89 595 ARG A N 1
ATOM 4835 C CA . ARG A 1 595 ? 36.833 20.291 26.353 1.00 30.89 595 ARG A CA 1
ATOM 4836 C C . ARG A 1 595 ? 36.921 19.735 27.785 1.00 30.89 595 ARG A C 1
ATOM 4838 O O . ARG A 1 595 ? 36.219 20.236 28.662 1.00 30.89 595 ARG A O 1
ATOM 4845 N N . PRO A 1 596 ? 37.800 18.753 28.074 1.00 33.56 596 PRO A N 1
ATOM 4846 C CA . PRO A 1 596 ? 37.916 18.176 29.409 1.00 33.56 596 PRO A CA 1
ATOM 4847 C C . PRO A 1 596 ? 38.481 19.180 30.420 1.00 33.56 596 PRO A C 1
ATOM 4849 O O . PRO A 1 596 ? 39.396 19.953 30.119 1.00 33.56 596 PRO A O 1
ATOM 4852 N N . ALA A 1 597 ? 37.962 19.120 31.650 1.00 34.34 597 ALA A N 1
ATOM 4853 C CA . ALA A 1 597 ? 38.467 19.855 32.803 1.00 34.34 597 ALA A CA 1
ATOM 4854 C C . ALA A 1 597 ? 39.995 19.706 32.932 1.00 34.34 597 ALA A C 1
ATOM 4856 O O . ALA A 1 597 ? 40.531 18.595 32.988 1.00 34.34 597 ALA A O 1
ATOM 4857 N N . LYS A 1 598 ? 40.708 20.839 32.990 1.00 33.66 598 LYS A N 1
ATOM 4858 C CA . LYS A 1 598 ? 42.157 20.885 33.220 1.00 33.66 598 LYS A CA 1
ATOM 4859 C C . LYS A 1 598 ? 42.509 20.092 34.486 1.00 33.66 598 LYS A C 1
ATOM 4861 O O . LYS A 1 598 ? 42.100 20.455 35.589 1.00 33.66 598 LYS A O 1
ATOM 4866 N N . LYS A 1 599 ? 43.314 19.036 34.324 1.00 32.16 599 LYS A N 1
ATOM 4867 C CA . LYS A 1 599 ? 43.988 18.324 35.419 1.00 32.16 599 LYS A CA 1
ATOM 4868 C C . LYS A 1 599 ? 44.749 19.333 36.287 1.00 32.16 599 LYS A C 1
ATOM 4870 O O . LYS A 1 599 ? 45.640 20.022 35.793 1.00 32.16 599 LYS A O 1
ATOM 4875 N N . LYS A 1 600 ? 44.429 19.389 37.585 1.00 34.31 600 LYS A N 1
ATOM 4876 C CA . LYS A 1 600 ? 45.262 20.045 38.603 1.00 34.31 600 LYS A CA 1
ATOM 4877 C C . LYS A 1 600 ? 46.646 19.386 38.598 1.00 34.31 600 LYS A C 1
ATOM 4879 O O . LYS A 1 600 ? 46.778 18.234 39.008 1.00 34.31 600 LYS A O 1
ATOM 4884 N N . GLN A 1 601 ? 47.672 20.105 38.148 1.00 32.41 601 GLN A N 1
ATOM 4885 C CA . GLN A 1 601 ? 49.056 19.748 38.447 1.00 32.41 601 GLN A CA 1
ATOM 4886 C C . GLN A 1 601 ? 49.290 19.957 39.947 1.00 32.41 601 GLN A C 1
ATOM 4888 O O . GLN A 1 601 ? 49.070 21.044 40.479 1.00 32.41 601 GLN A O 1
ATOM 4893 N N . LYS A 1 602 ? 49.705 18.885 40.631 1.00 31.67 602 LYS A N 1
ATOM 4894 C CA . LYS A 1 602 ? 50.250 18.934 41.990 1.00 31.67 602 LYS A CA 1
ATOM 4895 C C . LYS A 1 602 ? 51.475 19.849 41.985 1.00 31.67 602 LYS A C 1
ATOM 4897 O O . LYS A 1 602 ? 52.465 19.530 41.333 1.00 31.67 602 LYS A O 1
ATOM 4902 N N . ALA A 1 603 ? 51.418 20.939 42.744 1.00 34.62 603 ALA A N 1
ATOM 4903 C CA . ALA A 1 603 ? 52.610 21.662 43.156 1.00 34.62 603 ALA A CA 1
ATOM 4904 C C . ALA A 1 603 ? 53.400 20.769 44.126 1.00 34.62 603 ALA A C 1
ATOM 4906 O O . ALA A 1 603 ? 52.927 20.450 45.219 1.00 34.62 603 ALA A O 1
ATOM 4907 N N . GLY A 1 604 ? 54.574 20.316 43.687 1.00 29.86 604 GLY A N 1
ATOM 4908 C CA . GLY A 1 604 ? 55.606 19.784 44.569 1.00 29.86 604 GLY A CA 1
ATOM 4909 C C . GLY A 1 604 ? 56.182 20.918 45.414 1.00 29.86 604 GLY A C 1
ATOM 4910 O O . GLY A 1 604 ? 56.381 22.028 44.927 1.00 29.86 604 GLY A O 1
ATOM 4911 N N . ARG A 1 605 ? 56.396 20.633 46.694 1.00 35.81 605 ARG A N 1
ATOM 4912 C CA . ARG A 1 605 ? 56.861 21.557 47.727 1.00 35.81 605 ARG A CA 1
ATOM 4913 C C . ARG A 1 605 ? 58.328 21.248 48.022 1.00 35.81 605 ARG A C 1
ATOM 4915 O O . ARG A 1 605 ? 58.563 20.192 48.593 1.00 35.81 605 ARG A O 1
ATOM 4922 N N . ILE A 1 606 ? 59.258 22.126 47.644 1.00 32.53 606 ILE A N 1
ATOM 4923 C CA . ILE A 1 606 ? 60.661 22.230 48.115 1.00 32.53 606 ILE A CA 1
ATOM 4924 C C . ILE A 1 606 ? 61.096 23.666 47.739 1.00 32.53 606 ILE A C 1
ATOM 4926 O O . ILE A 1 606 ? 60.890 24.030 46.586 1.00 32.53 606 ILE A O 1
ATOM 4930 N N . ALA A 1 607 ? 61.627 24.562 48.570 1.00 34.16 607 ALA A N 1
ATOM 4931 C CA . ALA A 1 607 ? 62.014 24.598 49.979 1.00 34.16 607 ALA A CA 1
ATOM 4932 C C . ALA A 1 607 ? 61.649 25.984 50.544 1.00 34.16 607 ALA A C 1
ATOM 4934 O O . ALA A 1 607 ? 61.489 26.918 49.722 1.00 34.16 607 ALA A O 1
#

Foldseek 3Di:
DPPCVQVLLVQDDLDDDPLLVVVVVCCCQPVVPQWHFKAKEKDKDKDKDFDDDDPDADPVNVVRRVVPIDIDIKMWIATLVPRDIAIFADDPQFTKFFQDPVSATAGDYDDDDDRIDTAHAQDWDQDNPHRGTHGYHYLVVQQVKFKGWFKEWEWDDGPQKIKIWIWIWIWIAHSSSHTDTDTAGAKMWIQDPVRDIWIWGWDADDPDSSRTGTDTDPDLAQPQLDWDAHRPDDVRTHHFHAYDLDYDDNPSHSCNQLLLNLLSVLPARGSQLSSLQCSVQSLVSQCSVQQNSQQVRQQQVVQQVPDPDSVSDDSHRDDPQFDSVDNHPCVRNVADPVLSNVVSVVNDHNLLSVLSSLLCVLPVPDHSVLSVVLCVQQNSVLQVVLSVVVVVVVVVSHRNNQCVLCVVQVNSVCVSVLLVQQVVLCVVVVHDPDPCSNRPSDSVVSSVVSVVVVVVVCPPVLLVLLCVLCVVCVQLWDDPQFKTKGFDNGLVSQVVLCVLQVHDSSVCSVVCSVQFNKIFMATPVCRVDGAKIWTWRRPDPAIDTPDIAGRPRQFDDPVSPDGDDDDPVVVVVVVCSCVPPVRVVSVVVVVVVPDDDDDDDDDDDDD

Sequence (607 aa):
MDKDWKKVAEKLPVEPRSDLVNDVLSDIYDNGDALGTPMLLFHREPFTLAEPLDEIMCPEAWERRRRTAKHRWGAWCTCTNCGEDFEAGYSDGGIVLETGPDDATRAGYAEPGPVSNVYLEGETVLCPKCWAAVEVTRRADLRRGRTYQVLQAEVVNVETYTAVMYWLVSRRFDNTGGDHILFLSHAALLVDGDGRLRRFRAKRTGNDVRDVVWLPCSSTRDPMQMPYYSWEAAHHRKIGGWTLAYVPDLDRHTGEKTALKEYIVAGGCWPGAYLHVWEQHPQVENLMRQGLSEAVVSTMDDTLDLAATVHDLCDAPSIPWVDWREVKPHRMLHMSKPAFREISRNHWGAEDVECWDRYRRQLPSADAMDFEYCRKRIGSKAVGQLLEMVAAGWEDLLPLPVVRYLEKREAVKDGVQMLIDYRKMLRDAEMAETEETRWPRDLLAAHERITKFWANHFKASYQLGFTSTFIRFRDLEWTDGDLCIVLPRVEEDLVSEGKVLRHCVGTYGSAHCSGKPVFFVRHRRRPERSYYTLQINMNGTIPKEIQLHGYGNERHGDHKQYAHKIPRKVREFCDRWEREVLTPWFAAQRTGAERPAKKKQKAGRIA

pLDDT: mean 86.44, std 12.93, range [29.86, 98.31]

Secondary structure (DSSP, 8-state):
---GGGGGGGGS-SS--HHHHHHHHHHHHHT--SS---EEEEEEEEEEE-PPPPSS--HHHHHHHHHH-EEEEEEEEEETTT--EEEEEEETTEEEEEE-TTS-EE-B---SSTTEEEE-TT-EEE-TTT--EEEEEEGGGGTT-EEEEEEEEEEEEETTEEEEEEEEEEEEE-TTS-EEEEEEEEEEEEE-TTS-EEEEEEEE-SSSSS-EEEEEES----GGGS-EE-TTSGGGEE--EEE-S-----TTSTTTTS-HHHHHHTT-S-HHHHHHHHHH-TTHHHHIIIIIHHHHHHHHHHHHHT-SSTTT--SS---TT--TT--SHHHHTT--HHHHHHHTTS---HHHHHHHHHHHHH-TT--HHHHHHHHHHHHHHHHHHHHHHHHTT-TT--HHHHHHHHHTTT-HHHHHHHHHHHHHHHHHTT----HHHHS-SSHHHHHHHHHHHHHHHTTTHHHHHHHHHHHHHGGG-EE-SSEEEE--SSHHHHHHHHHHHTSGGGG-HHHHHTT--EEEEEETTBTTS--EEEEEE-SSSS-EEEEEE-TTSSEESTTS-EE-PPPHHHHHHHHHHIIIIIHHHHHHHHHHH-PPPPP--------